Protein AF-0000000072235308 (afdb_homodimer)

Radius of gyration: 21.0 Å; Cα contacts (8 Å, |Δi|>4): 616; chains: 2; bounding box: 54×55×50 Å

pLDDT: mean 97.03, std 4.02, range [63.59, 98.94]

Foldseek 3Di:
DAKEWEDALACELQVLVVLVCQLVVGGHHYHHAYPDPRLVVVLVVCVVVCLAVPSDDGWMDDPVDTDHDSVRSLVVVCVVPVQQADDPVLNVQLVVLLVLLVVLLVLLVVLQPPPCNVVCLVVSLVVSLVSLVVQLVQCVVCVELESNHVDHHSSLSSNLLSVVVNCVSPVCSCVVRVSSVSSNVVSCPRPSNVVCCPDPNDRPHNDPDDRD/DAKEWEDALACELQVLVVLVCLLVVGGHHYHHAYPDPRLVVVLVVCVVVCLAVPSDDGWMDDPVDTDHDSVRSLVVVCVVPVQQADDPVLNVQLVVLLVLLVVLLVLLVVLQPPPCNVVCLVVSLVVSLVSLVVQLVQCVVCVELESNHVDHHSSLSSNLLSVVVNCVSPVCSCVVRVSSVSSNVVSCPRPSNVVCCPDPNDRPHNDPDDRD

Solvent-accessible surface area (backbone atoms only — not comparable to full-atom values): 22495 Å² total; per-residue (Å²): 129,68,36,34,42,34,34,52,88,36,27,56,75,43,35,33,52,49,47,52,30,48,53,65,71,49,74,64,43,80,42,70,44,50,78,63,68,57,34,55,52,50,34,55,53,20,45,74,71,48,64,18,54,72,53,54,70,35,30,40,35,49,84,90,42,53,37,37,48,53,68,20,45,34,51,41,52,11,63,76,66,74,19,45,54,93,45,74,67,33,30,30,46,26,38,27,47,31,52,50,31,49,53,53,41,48,54,51,53,56,40,58,70,36,93,59,30,82,80,38,42,68,61,51,51,54,52,51,49,55,54,50,50,33,51,29,54,44,30,63,72,63,67,41,75,36,74,60,31,86,57,80,30,50,30,43,32,37,38,43,49,42,52,58,58,52,34,67,74,38,79,69,72,46,71,88,30,64,65,50,38,51,36,43,53,54,56,58,63,33,67,44,44,43,53,43,66,71,37,92,84,44,51,84,44,54,55,100,57,83,70,116,128,67,36,33,43,32,34,54,88,37,28,58,74,42,34,34,51,48,47,52,31,49,53,64,71,49,75,62,43,80,43,71,44,50,80,65,68,55,36,55,51,50,34,55,54,21,46,73,72,47,64,19,54,70,53,56,72,33,30,39,34,48,85,91,43,54,37,36,48,52,67,20,45,33,52,42,52,10,63,77,65,73,20,45,53,92,43,73,66,33,31,30,46,26,39,27,48,31,52,50,32,48,54,52,43,48,54,49,54,56,40,56,70,35,93,58,31,81,80,39,44,68,62,50,51,54,54,52,50,55,53,49,49,34,52,27,52,44,30,62,72,65,69,40,77,37,72,60,32,86,56,79,29,50,29,43,33,37,37,43,50,43,51,58,59,53,33,66,75,38,78,68,72,47,71,88,30,64,64,51,40,50,37,45,52,53,58,58,65,33,67,43,45,44,53,42,65,72,37,91,82,44,52,84,44,54,54,99,59,84,72,115

Organism: Galdieria sulphuraria (NCBI:txid130081)

Sequence (424 aa):
MTYTLTYFPIRGRAEHARLLLEDNKIPYNSQVVQFGDEWNSFKKKGLESGELPFGQVPVLHDDKLHLAQSGAIARYLARKHNKYGADDVEKALNDMMFDMGIDIQNMYVKFIFDENHKQKKEEFVKDVKGKFDLVEKFMKRQGKPYLASSEPTFADYLMFEVLDVIKRQKDDILKDFSHLESFYNKMKSRPNIVAYRESDRFFEKPVPVEDSMTYTLTYFPIRGRAEHARLLLEDNKIPYNSQVVQFGDEWNSFKKKGLESGELPFGQVPVLHDDKLHLAQSGAIARYLARKHNKYGADDVEKALNDMMFDMGIDIQNMYVKFIFDENHKQKKEEFVKDVKGKFDLVEKFMKRQGKPYLASSEPTFADYLMFEVLDVIKRQKDDILKDFSHLESFYNKMKSRPNIVAYRESDRFFEKPVPVEDS

InterPro domains:
  IPR004045 Glutathione S-transferase, N-terminal [PF02798] (4-79)
  IPR004045 Glutathione S-transferase, N-terminal [PS50404] (1-85)
  IPR004046 Glutathione S-transferase, C-terminal [PF14497] (103-200)
  IPR010987 Glutathione S-transferase, C-terminal-like [PS50405] (87-209)
  IPR036249 Thioredoxin-like superfamily [SSF52833] (3-82)
  IPR036282 Glutathione S-transferase, C-terminal domain superfamily [SSF47616] (84-207)
  IPR040079 Glutathione transferase family [SFLDS00019] (2-199)
  IPR050213 Glutathione S-transferase superfamily [PTHR11571] (2-200)

Structure (mmCIF, N/CA/C/O backbone):
data_AF-0000000072235308-model_v1
#
loop_
_entity.id
_entity.type
_entity.pdbx_description
1 polymer 'glutathione transferase'
#
loop_
_atom_site.group_PDB
_atom_site.id
_atom_site.type_symbol
_atom_site.label_atom_id
_atom_site.label_alt_id
_atom_site.label_comp_id
_atom_site.label_asym_id
_atom_site.label_entity_id
_atom_site.label_seq_id
_atom_site.pdbx_PDB_ins_code
_atom_site.Cartn_x
_atom_site.Cartn_y
_atom_site.Cartn_z
_atom_site.occupancy
_atom_site.B_iso_or_equiv
_atom_site.auth_seq_id
_atom_site.auth_comp_id
_atom_site.auth_asym_id
_atom_site.auth_atom_id
_atom_site.pdbx_PDB_model_num
ATOM 1 N N . MET A 1 1 ? -19.594 -10.898 15.469 1 63.75 1 MET A N 1
ATOM 2 C CA . MET A 1 1 ? -20.406 -10.469 14.336 1 63.75 1 MET A CA 1
ATOM 3 C C . MET A 1 1 ? -19.703 -10.75 13.023 1 63.75 1 MET A C 1
ATOM 5 O O . MET A 1 1 ? -18.469 -10.82 12.977 1 63.75 1 MET A O 1
ATOM 9 N N . THR A 1 2 ? -20.328 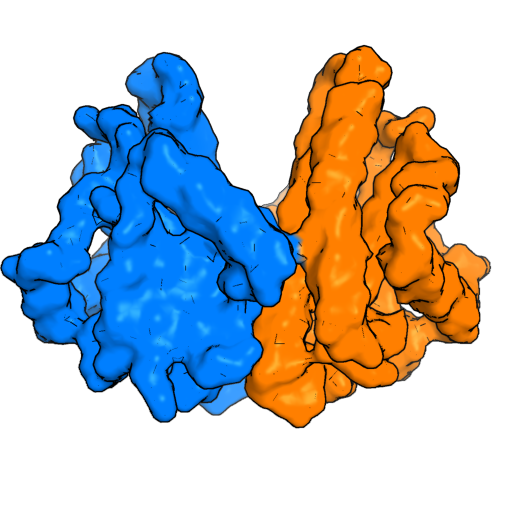-11.133 11.914 1 89 2 THR A N 1
ATOM 10 C CA . THR A 1 2 ? -19.906 -11.617 10.609 1 89 2 THR A CA 1
ATOM 11 C C . THR A 1 2 ? -19.469 -10.461 9.719 1 89 2 THR A C 1
ATOM 13 O O . THR A 1 2 ? -20.094 -9.398 9.727 1 89 2 THR A O 1
ATOM 16 N N . TYR A 1 3 ? -18.266 -10.539 9.125 1 97.56 3 TYR A N 1
ATOM 17 C CA . TYR A 1 3 ? -17.781 -9.547 8.18 1 97.56 3 TYR A CA 1
ATOM 18 C C . TYR A 1 3 ? -18.781 -9.32 7.051 1 97.56 3 TYR A C 1
ATOM 20 O O . TYR A 1 3 ? -19.484 -10.25 6.648 1 97.56 3 TYR A O 1
ATOM 28 N N . THR A 1 4 ? -18.875 -8.07 6.594 1 98.75 4 THR A N 1
ATOM 29 C CA . THR A 1 4 ? -19.453 -7.793 5.289 1 98.75 4 THR A CA 1
ATOM 30 C C . THR A 1 4 ? -18.438 -7.168 4.352 1 98.75 4 THR A C 1
ATOM 32 O O . THR A 1 4 ? -17.859 -6.117 4.656 1 98.75 4 THR A O 1
ATOM 35 N N . LEU A 1 5 ? -18.156 -7.867 3.299 1 98.88 5 LEU A N 1
ATOM 36 C CA . LEU A 1 5 ? -17.281 -7.355 2.258 1 98.88 5 LEU A CA 1
AT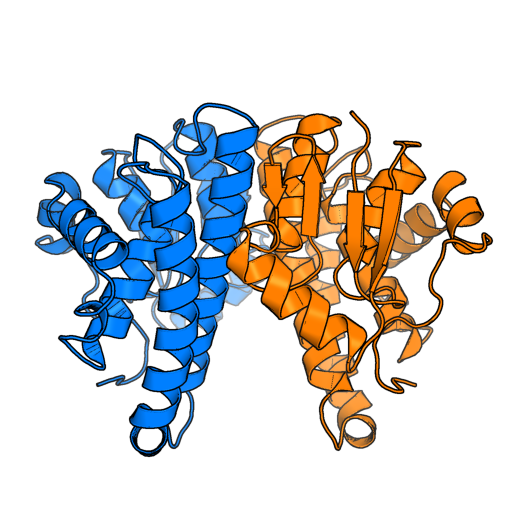OM 37 C C . LEU A 1 5 ? -18.078 -6.883 1.05 1 98.88 5 LEU A C 1
ATOM 39 O O . LEU A 1 5 ? -18.812 -7.664 0.439 1 98.88 5 LEU A O 1
ATOM 43 N N . THR A 1 6 ? -17.953 -5.586 0.72 1 98.88 6 THR A N 1
ATOM 44 C CA . THR A 1 6 ? -18.719 -4.984 -0.369 1 98.88 6 THR A CA 1
ATOM 45 C C . THR A 1 6 ? -17.812 -4.664 -1.553 1 98.88 6 THR A C 1
ATOM 47 O O . THR A 1 6 ? -16.766 -4.027 -1.388 1 98.88 6 THR A O 1
ATOM 50 N N . TYR A 1 7 ? -18.219 -5.121 -2.711 1 98.75 7 TYR A N 1
ATOM 51 C CA . TYR A 1 7 ? -17.5 -4.797 -3.936 1 98.75 7 TYR A CA 1
ATOM 52 C C . TYR A 1 7 ? -18.391 -4.945 -5.156 1 98.75 7 TYR A C 1
ATOM 54 O O . TYR A 1 7 ? -19.594 -5.191 -5.027 1 98.75 7 TYR A O 1
ATOM 62 N N . PHE A 1 8 ? -17.875 -4.633 -6.332 1 98.56 8 PHE A N 1
ATOM 63 C CA . PHE A 1 8 ? -18.562 -4.793 -7.613 1 98.56 8 PHE A CA 1
ATOM 64 C C . PHE A 1 8 ? -18.641 -6.262 -8.008 1 98.56 8 PHE A C 1
ATOM 66 O O . PHE A 1 8 ? -17.938 -7.102 -7.426 1 98.56 8 PHE A O 1
ATOM 73 N N . PRO A 1 9 ? -19.484 -6.609 -8.953 1 97.5 9 PRO A N 1
ATOM 74 C CA . PRO A 1 9 ? -19.594 -8.008 -9.383 1 97.5 9 PRO A CA 1
ATOM 75 C C . PRO A 1 9 ? -18.438 -8.445 -10.266 1 97.5 9 PRO A C 1
ATOM 77 O O . PRO A 1 9 ? -18.641 -8.961 -11.367 1 97.5 9 PRO A O 1
ATOM 80 N N . ILE A 1 10 ? -17.25 -8.273 -9.828 1 98.06 10 ILE A N 1
ATOM 81 C CA . ILE A 1 10 ? -15.977 -8.656 -10.438 1 98.06 10 ILE A CA 1
ATOM 82 C C . ILE A 1 10 ? -14.984 -9.047 -9.352 1 98.06 10 ILE A C 1
ATOM 84 O O . ILE A 1 10 ? -15.242 -8.844 -8.164 1 98.06 10 ILE A O 1
ATOM 88 N N . ARG A 1 11 ? -13.891 -9.648 -9.68 1 97.94 11 ARG A N 1
ATOM 89 C CA . ARG A 1 11 ? -12.836 -9.984 -8.727 1 97.94 11 ARG A CA 1
ATOM 90 C C . ARG A 1 11 ? -12.164 -8.719 -8.195 1 97.94 11 ARG A C 1
ATOM 92 O O . ARG A 1 11 ? -12.273 -8.406 -7.012 1 97.94 11 ARG A O 1
ATOM 99 N N . GLY A 1 12 ? -11.523 -7.941 -9.078 1 97.31 12 GLY A N 1
ATOM 100 C CA . GLY A 1 12 ? -10.961 -6.633 -8.789 1 97.31 12 GLY A CA 1
ATOM 101 C C . GLY A 1 12 ? -10.117 -6.617 -7.527 1 97.31 12 GLY A C 1
ATOM 102 O O . GLY A 1 12 ? -9.43 -7.594 -7.227 1 97.31 12 GLY A O 1
ATOM 103 N N . ARG A 1 13 ? -10.172 -5.547 -6.801 1 98.19 13 ARG A N 1
ATOM 104 C CA . ARG A 1 13 ? -9.305 -5.285 -5.66 1 98.19 13 ARG A CA 1
ATOM 105 C C . ARG A 1 13 ? -9.844 -5.941 -4.395 1 98.19 13 ARG A C 1
ATOM 107 O O . ARG A 1 13 ? -9.211 -5.879 -3.336 1 98.19 13 ARG A O 1
ATOM 114 N N . ALA A 1 14 ? -10.93 -6.691 -4.527 1 98.62 14 ALA A N 1
ATOM 115 C CA . ALA A 1 14 ? -11.516 -7.344 -3.363 1 98.62 14 ALA A CA 1
ATOM 116 C C . ALA A 1 14 ? -11.156 -8.828 -3.326 1 98.62 14 ALA A C 1
ATOM 118 O O . ALA A 1 14 ? -11.336 -9.492 -2.303 1 98.62 14 ALA A O 1
ATOM 119 N N . GLU A 1 15 ? -10.656 -9.305 -4.434 1 98.81 15 GLU A N 1
ATOM 120 C CA . GLU A 1 15 ? -10.602 -10.758 -4.594 1 98.81 15 GLU A CA 1
ATOM 121 C C . GLU A 1 15 ? -9.594 -11.383 -3.629 1 98.81 15 GLU A C 1
ATOM 123 O O . GLU A 1 15 ? -9.812 -12.484 -3.131 1 98.81 15 GLU A O 1
ATOM 128 N N . HIS A 1 16 ? -8.484 -10.727 -3.41 1 98.81 16 HIS A N 1
ATOM 129 C CA . HIS A 1 16 ? -7.496 -11.312 -2.508 1 98.81 16 HIS A CA 1
ATOM 130 C C . HIS A 1 16 ? -8.07 -11.5 -1.107 1 98.81 16 HIS A C 1
ATOM 132 O O . HIS A 1 16 ? -7.738 -12.461 -0.417 1 98.81 16 HIS A O 1
ATOM 138 N N . ALA A 1 17 ? -8.906 -10.562 -0.666 1 98.88 17 ALA A N 1
ATOM 139 C CA . ALA A 1 17 ? -9.578 -10.719 0.623 1 98.88 17 ALA A CA 1
ATOM 140 C C . ALA A 1 17 ? -10.562 -11.883 0.595 1 98.88 17 ALA A C 1
ATOM 142 O O . ALA A 1 17 ? -10.648 -12.656 1.553 1 98.88 17 ALA A O 1
ATOM 143 N N . ARG A 1 18 ? -11.312 -12.023 -0.52 1 98.88 18 ARG A N 1
ATOM 144 C CA . ARG A 1 18 ? -12.227 -13.148 -0.667 1 98.88 18 ARG A CA 1
ATOM 145 C C . ARG A 1 18 ? -11.477 -14.477 -0.595 1 98.88 18 ARG A C 1
ATOM 147 O O . ARG A 1 18 ? -11.906 -15.406 0.092 1 98.88 18 ARG A O 1
ATOM 154 N N . LEU A 1 19 ? -10.391 -14.523 -1.298 1 98.94 19 LEU A N 1
ATOM 155 C CA . LEU A 1 19 ? -9.578 -15.734 -1.303 1 98.94 19 LEU A CA 1
ATOM 156 C C . LEU A 1 19 ? -9.125 -16.094 0.109 1 98.94 19 LEU A C 1
ATOM 158 O O . LEU A 1 19 ? -9.172 -17.25 0.507 1 98.94 19 LEU A O 1
ATOM 162 N N . LEU A 1 20 ? -8.633 -15.109 0.875 1 98.94 20 LEU A N 1
ATOM 163 C CA . LEU A 1 20 ? -8.203 -15.336 2.25 1 98.94 20 LEU A CA 1
ATOM 164 C C . LEU A 1 20 ? -9.344 -15.883 3.096 1 98.94 20 LEU A C 1
ATOM 166 O O . LEU A 1 20 ? -9.18 -16.875 3.807 1 98.94 20 LEU A O 1
ATOM 170 N N . LEU A 1 21 ? -10.516 -15.266 2.975 1 98.88 21 LEU A N 1
ATOM 171 C CA . LEU A 1 21 ? -11.68 -15.656 3.764 1 98.88 21 LEU A CA 1
ATOM 172 C C . LEU A 1 21 ? -12.148 -17.062 3.371 1 98.88 21 LEU A C 1
ATOM 174 O O . LEU A 1 21 ? -12.391 -17.906 4.238 1 98.88 21 LEU A O 1
ATOM 178 N N . GLU A 1 22 ? -12.219 -17.297 2.092 1 98.81 22 GLU A N 1
ATOM 179 C CA . GLU A 1 22 ? -12.711 -18.578 1.573 1 98.81 22 GLU A CA 1
ATOM 180 C C . GLU A 1 22 ? -11.758 -19.719 1.905 1 98.81 22 GLU A C 1
ATOM 182 O O . GLU A 1 22 ? -12.188 -20.781 2.367 1 98.81 22 GLU A O 1
ATOM 187 N N . ASP A 1 23 ? -10.5 -19.484 1.705 1 98.88 23 ASP A N 1
ATOM 188 C CA . ASP A 1 23 ? -9.5 -20.531 1.925 1 98.88 23 ASP A CA 1
ATOM 189 C C . ASP A 1 23 ? -9.461 -20.953 3.393 1 98.88 23 ASP A C 1
ATOM 191 O O . ASP A 1 23 ? -9.133 -22.094 3.709 1 98.88 23 ASP A O 1
ATOM 195 N N . ASN A 1 24 ? -9.781 -20.062 4.293 1 98.75 24 ASN A N 1
ATOM 196 C CA . ASN A 1 24 ? -9.68 -20.328 5.723 1 98.75 24 ASN A CA 1
ATOM 197 C C . ASN A 1 24 ? -11.047 -20.547 6.355 1 98.75 24 ASN A C 1
ATOM 199 O O . ASN A 1 24 ? -11.172 -20.578 7.582 1 98.75 24 ASN A O 1
ATOM 203 N N . LYS A 1 25 ? -12.039 -20.625 5.57 1 98.25 25 LYS A N 1
ATOM 204 C CA . LYS A 1 25 ? -13.406 -20.922 5.992 1 98.25 25 LYS A CA 1
ATOM 205 C C . LYS A 1 25 ? -13.898 -19.922 7.031 1 98.25 25 LYS A C 1
ATOM 207 O O . LYS A 1 25 ? -14.484 -20.312 8.047 1 98.25 25 LYS A O 1
ATOM 212 N N . ILE A 1 26 ? -13.594 -18.75 6.801 1 98.38 26 ILE A N 1
ATOM 213 C CA . ILE A 1 26 ? -14.078 -17.656 7.637 1 98.38 26 ILE A CA 1
ATOM 214 C C . ILE A 1 26 ? -15.391 -17.109 7.062 1 98.38 26 ILE A C 1
ATOM 216 O O . ILE A 1 26 ? -15.422 -16.625 5.93 1 98.38 26 ILE A O 1
A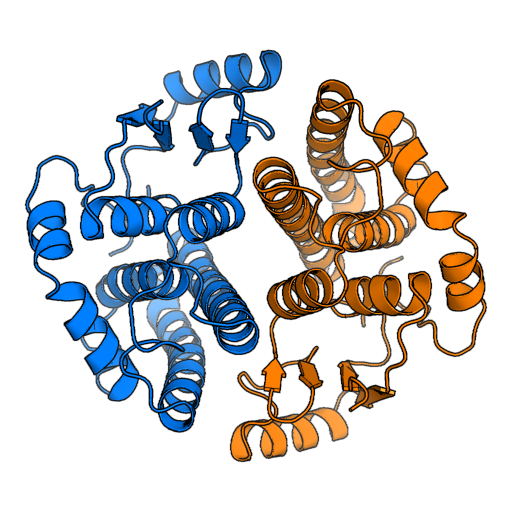TOM 220 N N . PRO A 1 27 ? -16.438 -17.156 7.801 1 97.88 27 PRO A N 1
ATOM 221 C CA . PRO A 1 27 ? -17.719 -16.703 7.277 1 97.88 27 PRO A CA 1
ATOM 222 C C . PRO A 1 27 ? -17.75 -15.188 7.043 1 97.88 27 PRO A C 1
ATOM 224 O O . PRO A 1 27 ? -17.172 -14.422 7.828 1 97.88 27 PRO A O 1
ATOM 227 N N . TYR A 1 28 ? -18.422 -14.797 5.945 1 98.5 28 TYR A N 1
ATOM 228 C CA . TYR A 1 28 ? -18.625 -13.391 5.637 1 98.5 28 TYR A CA 1
ATOM 229 C C . TYR A 1 28 ? -19.828 -13.203 4.715 1 98.5 28 TYR A C 1
ATOM 231 O O . TYR A 1 28 ? -20.234 -14.133 4.016 1 98.5 28 TYR A O 1
ATOM 239 N N . ASN A 1 29 ? -20.359 -12.039 4.781 1 98.12 29 ASN A N 1
ATOM 240 C CA . ASN A 1 29 ? -21.375 -11.617 3.818 1 98.12 29 ASN A CA 1
ATOM 241 C C . ASN A 1 29 ? -20.75 -10.883 2.635 1 98.12 29 ASN A C 1
ATOM 243 O O . ASN A 1 29 ? -20.094 -9.859 2.812 1 98.12 29 ASN A O 1
ATOM 247 N N . SER A 1 30 ? -20.969 -11.453 1.462 1 97.88 30 SER A N 1
ATOM 248 C CA . SER A 1 30 ? -20.547 -10.781 0.242 1 97.88 30 SER A CA 1
ATOM 249 C C . SER A 1 30 ? -21.641 -9.852 -0.286 1 97.88 30 SER A C 1
ATOM 251 O O . SER A 1 30 ? -22.672 -10.32 -0.771 1 97.88 30 SER A O 1
ATOM 253 N N . GLN A 1 31 ? -21.422 -8.602 -0.17 1 98.12 31 GLN A N 1
ATOM 254 C CA . GLN A 1 31 ? -22.359 -7.625 -0.706 1 98.12 31 GLN A CA 1
ATOM 255 C C . GLN A 1 31 ? -21.891 -7.094 -2.059 1 98.12 31 GLN A C 1
ATOM 257 O O . GLN A 1 31 ? -20.797 -6.52 -2.162 1 98.12 31 GLN A O 1
ATOM 262 N N . VAL A 1 32 ? -22.703 -7.285 -3.062 1 98.38 32 VAL A N 1
ATOM 263 C CA . VAL A 1 32 ? -22.375 -6.848 -4.414 1 98.38 32 VAL A CA 1
ATOM 264 C C . VAL A 1 32 ? -23.141 -5.57 -4.75 1 98.38 32 VAL A C 1
ATOM 266 O O . VAL A 1 32 ? -24.344 -5.488 -4.535 1 98.38 32 VAL A O 1
ATOM 269 N N . VAL A 1 33 ? -22.469 -4.57 -5.156 1 98.38 33 VAL A N 1
ATOM 270 C CA . VAL A 1 33 ? -23.078 -3.338 -5.648 1 98.38 33 VAL A CA 1
ATOM 271 C C . VAL A 1 33 ? -22.844 -3.215 -7.152 1 98.38 33 VAL A C 1
ATOM 273 O O . VAL A 1 33 ? -21.703 -3.32 -7.625 1 98.38 33 VAL A O 1
ATOM 276 N N . GLN A 1 34 ? -23.891 -3.023 -7.906 1 97.81 34 GLN A N 1
ATOM 277 C CA . GLN A 1 34 ? -23.797 -2.922 -9.359 1 97.81 34 GLN A CA 1
ATOM 278 C C . GLN A 1 34 ? -23.266 -1.551 -9.781 1 97.81 34 GLN A C 1
ATOM 280 O O . GLN A 1 34 ? -23.547 -0.546 -9.125 1 97.81 34 GLN A O 1
ATOM 285 N N . PHE A 1 35 ? -22.578 -1.525 -10.875 1 96.62 35 PHE A N 1
ATOM 286 C CA . PHE A 1 35 ? -22.125 -0.267 -11.453 1 96.62 35 PHE A CA 1
ATOM 287 C C . PHE A 1 35 ? -23.312 0.614 -11.836 1 96.62 35 PHE A C 1
ATOM 289 O O . PHE A 1 35 ? -24.438 0.135 -11.922 1 96.62 35 PHE A O 1
ATOM 296 N N . GLY A 1 36 ? -23.062 1.935 -12.055 1 96.94 36 GLY A N 1
ATOM 297 C CA . GLY A 1 36 ? -24.094 2.844 -12.516 1 96.94 36 GLY A CA 1
ATOM 298 C C . GLY A 1 36 ? -24.891 3.461 -11.383 1 96.94 36 GLY A C 1
ATOM 299 O O . GLY A 1 36 ? -24.328 3.979 -10.422 1 96.94 36 GLY A O 1
ATOM 300 N N . ASP A 1 37 ? -26.156 3.385 -11.477 1 97.75 37 ASP A N 1
ATOM 301 C CA . ASP A 1 37 ? -27.031 4.109 -10.57 1 97.75 37 ASP A CA 1
ATOM 302 C C . ASP A 1 37 ? -26.969 3.535 -9.156 1 97.75 37 ASP A C 1
ATOM 304 O O . ASP A 1 37 ? -27 4.281 -8.18 1 97.75 37 ASP A O 1
ATOM 308 N N . GLU A 1 38 ? -26.906 2.25 -9.055 1 98.25 38 GLU A N 1
ATOM 309 C CA . GLU A 1 38 ? -26.812 1.638 -7.73 1 98.25 38 GLU A CA 1
ATOM 310 C C . GLU A 1 38 ? -25.547 2.082 -7 1 98.25 38 GLU A C 1
ATOM 312 O O . GLU A 1 38 ? -25.594 2.439 -5.82 1 98.25 38 GLU A O 1
ATOM 317 N N . TRP A 1 39 ? -24.5 2.045 -7.688 1 98.19 39 TRP A N 1
ATOM 318 C CA . TRP A 1 39 ? -23.234 2.494 -7.102 1 98.19 39 TRP A CA 1
ATOM 319 C C . TRP A 1 39 ? -23.312 3.971 -6.727 1 98.19 39 TRP A C 1
ATOM 321 O O . TRP A 1 39 ? -22.891 4.359 -5.633 1 98.19 39 TRP A O 1
ATOM 331 N N . ASN A 1 40 ? -23.828 4.762 -7.621 1 98.25 40 ASN A N 1
ATOM 332 C CA . ASN A 1 40 ? -23.906 6.195 -7.363 1 98.25 40 ASN A CA 1
ATOM 333 C C . ASN A 1 40 ? -24.703 6.488 -6.094 1 98.25 40 ASN A C 1
ATOM 335 O O . ASN A 1 40 ? -24.297 7.324 -5.285 1 98.25 40 ASN A O 1
ATOM 339 N N . SER A 1 41 ? -25.766 5.789 -5.945 1 98.44 41 SER A N 1
ATOM 340 C CA . SER A 1 41 ? -26.609 5.957 -4.762 1 98.44 41 SER A CA 1
ATOM 341 C C . SER A 1 41 ? -25.906 5.418 -3.516 1 98.44 41 SER A C 1
ATOM 343 O O . SER A 1 41 ? -25.938 6.062 -2.465 1 98.44 41 SER A O 1
ATOM 345 N N . PHE A 1 42 ? -25.328 4.293 -3.658 1 98.5 42 PHE A N 1
ATOM 346 C CA . PHE A 1 42 ? -24.625 3.66 -2.551 1 98.5 42 PHE A CA 1
ATOM 347 C C . PHE A 1 42 ? -23.469 4.539 -2.07 1 98.5 42 PHE A C 1
ATOM 349 O O . PHE A 1 42 ? -23.281 4.711 -0.866 1 98.5 42 PHE A O 1
ATOM 356 N N . LYS A 1 43 ? -22.781 5.062 -2.998 1 98.5 43 LYS A N 1
ATOM 357 C CA . LYS A 1 43 ? -21.656 5.934 -2.705 1 98.5 43 LYS A CA 1
ATOM 358 C C . LYS A 1 43 ? -22.094 7.18 -1.946 1 98.5 43 LYS A C 1
ATOM 360 O O . LYS A 1 43 ? -21.5 7.547 -0.934 1 98.5 43 LYS A O 1
ATOM 365 N N . LYS A 1 44 ? -23.094 7.852 -2.447 1 98.06 44 LYS A N 1
ATOM 366 C CA . LYS A 1 44 ? -23.609 9.07 -1.823 1 98.06 44 LYS A CA 1
ATOM 367 C C . LYS A 1 44 ? -24.047 8.805 -0.389 1 98.06 44 LYS A C 1
ATOM 369 O O . LYS A 1 44 ? -23.641 9.508 0.535 1 98.06 44 LYS A O 1
ATOM 374 N N . LYS A 1 45 ? -24.828 7.77 -0.172 1 98.25 45 LYS A N 1
ATOM 375 C CA . LYS A 1 45 ? -25.344 7.422 1.15 1 98.25 45 LYS A CA 1
ATOM 376 C C . LYS A 1 45 ? -24.203 7.016 2.088 1 98.25 45 LYS A C 1
ATOM 378 O O . LYS A 1 45 ? -24.219 7.363 3.271 1 98.25 45 LYS A O 1
ATOM 383 N N . GLY A 1 46 ? -23.297 6.254 1.542 1 98.19 46 GLY A N 1
ATOM 384 C CA . GLY A 1 46 ? -22.172 5.773 2.33 1 98.19 46 GLY A CA 1
ATOM 385 C C . GLY A 1 46 ? -21.266 6.887 2.805 1 98.19 46 GLY A C 1
ATOM 386 O O . GLY A 1 46 ? -20.75 6.84 3.922 1 98.19 46 GLY A O 1
ATOM 387 N N . LEU A 1 47 ? -20.984 7.832 1.934 1 98 47 LEU A N 1
ATOM 388 C CA . LEU A 1 47 ? -20.188 8.992 2.314 1 98 47 LEU A CA 1
ATOM 389 C C . LEU A 1 47 ? -20.875 9.797 3.406 1 98 47 LEU A C 1
ATOM 391 O O . LEU A 1 47 ? -20.25 10.203 4.383 1 98 47 LEU A O 1
ATOM 395 N N . GLU A 1 48 ? -22.141 9.984 3.266 1 97 48 GLU A N 1
ATOM 396 C CA . GLU A 1 48 ? -22.922 10.75 4.23 1 97 48 GLU A CA 1
ATOM 397 C C . GLU A 1 48 ? -22.938 10.062 5.598 1 97 48 GLU A C 1
ATOM 399 O O . GLU A 1 48 ? -22.797 10.727 6.629 1 97 48 GLU A O 1
ATOM 404 N N . SER A 1 49 ? -23.047 8.766 5.613 1 96.81 49 SER A N 1
ATOM 405 C CA . SER A 1 49 ? -23.172 8.023 6.859 1 96.81 49 SER A CA 1
ATOM 406 C C . SER A 1 49 ? -21.797 7.73 7.469 1 96.81 49 SER A C 1
ATOM 408 O O . SER A 1 49 ? -21.703 7.387 8.648 1 96.81 49 SER A O 1
ATOM 410 N N . GLY A 1 50 ? -20.844 7.738 6.594 1 96.75 50 GLY A N 1
ATOM 411 C CA . GLY A 1 50 ? -19.516 7.367 7.047 1 96.75 50 GLY A CA 1
ATOM 412 C C . GLY A 1 50 ? -19.203 5.891 6.852 1 96.75 50 GLY A C 1
ATOM 413 O O . GLY A 1 50 ? -18.094 5.441 7.121 1 96.75 50 GLY A O 1
ATOM 414 N N . GLU A 1 51 ? -20.125 5.148 6.262 1 97.31 51 GLU A N 1
ATOM 415 C CA . GLU A 1 51 ? -19.938 3.715 6.055 1 97.31 51 GLU A CA 1
ATOM 416 C C . GLU A 1 51 ? -18.969 3.447 4.906 1 97.31 51 GLU A C 1
ATOM 418 O O . GLU A 1 51 ? -18.391 2.361 4.812 1 97.31 51 GLU A O 1
ATOM 423 N N . LEU A 1 52 ? -18.953 4.387 4.004 1 98.44 52 LEU A N 1
ATOM 424 C CA . LEU A 1 52 ? -17.891 4.434 2.998 1 98.44 52 LEU A CA 1
ATOM 425 C C . LEU A 1 52 ? -16.922 5.57 3.283 1 98.44 52 LEU A C 1
ATOM 427 O O . LEU A 1 52 ? -17.078 6.672 2.75 1 98.44 52 LEU A O 1
ATOM 431 N N . PRO A 1 53 ? -15.875 5.254 4.004 1 97.88 53 PRO A N 1
ATOM 432 C CA . PRO A 1 53 ? -15.023 6.34 4.492 1 97.88 53 PRO A CA 1
ATOM 433 C C . PRO A 1 53 ? -14.492 7.23 3.369 1 97.88 53 PRO A C 1
ATOM 435 O O . PRO A 1 53 ? -14.328 8.438 3.559 1 97.88 53 PRO A O 1
ATOM 438 N N . PHE A 1 54 ? -14.25 6.594 2.182 1 98.38 54 PHE A N 1
ATOM 439 C CA . PHE A 1 54 ? -13.648 7.363 1.098 1 98.38 54 PHE A CA 1
ATOM 440 C C . PHE A 1 54 ? -14.484 7.254 -0.171 1 98.38 54 PHE A C 1
ATOM 442 O O . PHE A 1 54 ? -13.984 7.469 -1.274 1 98.38 54 PHE A O 1
ATOM 449 N N . GLY A 1 55 ? -15.734 6.781 0.002 1 98.19 55 GLY A N 1
ATOM 450 C CA . GLY A 1 55 ? -16.625 6.668 -1.144 1 98.19 55 GLY A CA 1
ATOM 451 C C . GLY A 1 55 ? -16.125 5.688 -2.188 1 98.19 55 GLY A C 1
ATOM 452 O O . GLY A 1 55 ? -16.297 5.906 -3.389 1 98.19 55 GLY A O 1
ATOM 453 N N . GLN A 1 56 ? -15.484 4.66 -1.719 1 98.44 56 GLN A N 1
ATOM 454 C CA . GLN A 1 56 ? -14.93 3.646 -2.611 1 98.44 56 GLN A CA 1
ATOM 455 C C . GLN A 1 56 ? -15.211 2.242 -2.086 1 98.44 56 GLN A C 1
ATOM 457 O O . GLN A 1 56 ? -15.57 2.068 -0.919 1 98.44 56 GLN A O 1
ATOM 462 N N . VAL A 1 57 ? -15.148 1.33 -2.916 1 98.5 57 VAL A N 1
ATOM 463 C CA . VAL A 1 57 ? -15.133 -0.087 -2.57 1 98.5 57 VAL A CA 1
ATOM 464 C C . VAL A 1 57 ? -13.875 -0.746 -3.123 1 98.5 57 VAL A C 1
ATOM 466 O O . VAL A 1 57 ? -13.289 -0.259 -4.09 1 98.5 57 VAL A O 1
ATOM 469 N N . PRO A 1 58 ? -13.336 -1.783 -2.496 1 98.75 58 PRO A N 1
ATOM 470 C CA . PRO A 1 58 ? -13.961 -2.613 -1.464 1 98.75 58 PRO A CA 1
ATOM 471 C C . PRO A 1 58 ? -14.008 -1.925 -0.102 1 98.75 58 PRO A C 1
ATOM 473 O O . PRO A 1 58 ? -13.172 -1.06 0.186 1 98.75 58 PRO A O 1
ATOM 476 N N . VAL A 1 59 ? -15 -2.242 0.648 1 98.88 59 VAL A N 1
ATOM 477 C CA . VAL A 1 59 ? -15.086 -1.892 2.061 1 98.88 59 VAL A CA 1
ATOM 478 C C . VAL A 1 59 ? -15.43 -3.133 2.881 1 98.88 59 VAL A C 1
ATOM 480 O O . VAL A 1 59 ? -16.25 -3.949 2.465 1 98.88 59 VAL A O 1
ATOM 483 N N . LEU A 1 60 ? -14.781 -3.287 4 1 98.88 60 LEU A N 1
ATOM 484 C CA . LEU A 1 60 ? -15.07 -4.332 4.98 1 98.88 60 LEU A CA 1
ATOM 485 C C . LEU A 1 60 ? -15.719 -3.74 6.227 1 98.88 60 LEU A C 1
ATOM 487 O O . LEU A 1 60 ? -15.164 -2.826 6.844 1 98.88 60 LEU A O 1
ATOM 491 N N . HIS A 1 61 ? -16.875 -4.211 6.523 1 98.5 61 HIS A N 1
ATOM 492 C CA . HIS A 1 61 ? -17.547 -3.838 7.762 1 98.5 61 HIS A CA 1
ATOM 493 C C . HIS A 1 61 ? -17.453 -4.953 8.797 1 98.5 61 HIS A C 1
ATOM 495 O O . HIS A 1 61 ? -17.781 -6.105 8.508 1 98.5 61 HIS A O 1
ATOM 501 N N . ASP A 1 62 ? -16.969 -4.656 9.969 1 97.94 62 ASP A N 1
ATOM 502 C CA . ASP A 1 62 ? -16.906 -5.527 11.133 1 97.94 62 ASP A CA 1
ATOM 503 C C . ASP A 1 62 ? -17.391 -4.801 12.391 1 97.94 62 ASP A C 1
ATOM 505 O O . ASP A 1 62 ? -16.609 -4.098 13.039 1 97.94 62 ASP A O 1
ATOM 509 N N . ASP A 1 63 ? -18.578 -4.988 12.773 1 92.12 63 ASP A N 1
ATOM 510 C CA . ASP A 1 63 ? -19.203 -4.234 13.852 1 92.12 63 ASP A CA 1
ATOM 511 C C . ASP A 1 63 ? -19.141 -2.734 13.578 1 92.12 63 ASP A C 1
ATOM 513 O O . ASP A 1 63 ? -19.75 -2.25 12.617 1 92.12 63 ASP A O 1
ATOM 517 N N . LYS A 1 64 ? -18.438 -2.016 14.328 1 91.38 64 LYS A N 1
ATOM 518 C CA . LYS A 1 64 ? -18.422 -0.562 14.18 1 91.38 64 LYS A CA 1
ATOM 519 C C . LYS A 1 64 ? -17.281 -0.115 13.273 1 91.38 64 LYS A C 1
ATOM 521 O O . LYS A 1 64 ? -17.141 1.075 12.984 1 91.38 64 LYS A O 1
ATOM 526 N N . LEU A 1 65 ? -16.578 -1.082 12.781 1 97.12 65 LEU A N 1
ATOM 527 C CA . LEU A 1 65 ? -15.445 -0.761 11.914 1 97.12 65 LEU A CA 1
ATOM 528 C C . LEU A 1 65 ? -15.867 -0.735 10.453 1 97.12 65 LEU A C 1
ATOM 530 O O . LEU A 1 65 ? -16.422 -1.716 9.945 1 97.12 65 LEU A O 1
ATOM 534 N N . HIS A 1 66 ? -15.672 0.378 9.719 1 98.19 66 HIS A N 1
ATOM 535 C CA . HIS A 1 66 ? -15.797 0.558 8.281 1 98.19 66 HIS A CA 1
ATOM 536 C C . HIS A 1 66 ? -14.43 0.771 7.629 1 98.19 66 HIS A C 1
ATOM 538 O O . HIS A 1 66 ? -13.836 1.839 7.773 1 98.19 66 HIS A O 1
ATOM 544 N N . LEU A 1 67 ? -14 -0.213 6.918 1 98.75 67 LEU A N 1
ATOM 545 C CA . LEU A 1 67 ? -12.609 -0.22 6.473 1 98.75 67 LEU A CA 1
ATOM 546 C C . LEU A 1 67 ? -12.523 -0.239 4.949 1 98.75 67 LEU A C 1
ATOM 548 O O . LEU A 1 67 ? -12.961 -1.198 4.312 1 98.75 67 LEU A O 1
ATOM 552 N N . ALA A 1 68 ? -11.977 0.867 4.434 1 98.69 68 ALA A N 1
ATOM 553 C CA . ALA A 1 68 ? -11.672 0.93 3.006 1 98.69 68 ALA A CA 1
ATOM 554 C C . ALA A 1 68 ? -10.211 0.595 2.74 1 98.69 68 ALA A C 1
ATOM 556 O O . ALA A 1 68 ? -9.469 0.258 3.664 1 98.69 68 ALA A O 1
ATOM 557 N N . GLN A 1 69 ? -9.812 0.693 1.492 1 98.56 69 GLN A N 1
ATOM 558 C CA . GLN A 1 69 ? -8.453 0.387 1.048 1 98.56 69 GLN A CA 1
ATOM 559 C C . GLN A 1 69 ? -8.18 -1.112 1.112 1 98.56 69 GLN A C 1
ATOM 561 O O . GLN A 1 69 ? -8.102 -1.688 2.199 1 98.56 69 GLN A O 1
ATOM 566 N N . SER A 1 70 ? -7.914 -1.666 -0.056 1 98.56 70 SER A N 1
ATOM 567 C CA . SER A 1 70 ? -7.777 -3.113 -0.184 1 98.56 70 SER A CA 1
ATOM 568 C C . SER A 1 70 ? -6.633 -3.639 0.676 1 98.56 70 SER A C 1
ATOM 570 O O . SER A 1 70 ? -6.738 -4.711 1.274 1 98.56 70 SER A O 1
ATOM 572 N N . GLY A 1 71 ? -5.527 -2.871 0.779 1 98.75 71 GLY A N 1
ATOM 573 C CA . GLY A 1 71 ? -4.406 -3.289 1.607 1 98.75 71 GLY A CA 1
ATOM 574 C C . GLY A 1 71 ? -4.73 -3.289 3.09 1 98.75 71 GLY A C 1
ATOM 575 O O . GLY A 1 71 ? -4.309 -4.184 3.822 1 98.75 71 GLY A O 1
ATOM 576 N N . ALA A 1 72 ? -5.469 -2.275 3.533 1 98.88 72 ALA A N 1
ATOM 577 C CA . ALA A 1 72 ? -5.887 -2.201 4.93 1 98.88 72 ALA A CA 1
ATOM 578 C C . ALA A 1 72 ? -6.805 -3.367 5.289 1 98.88 72 ALA A C 1
ATOM 580 O O . ALA A 1 72 ? -6.676 -3.957 6.363 1 98.88 72 ALA A O 1
ATOM 581 N N . ILE A 1 73 ? -7.707 -3.688 4.371 1 98.94 73 ILE A N 1
ATOM 582 C CA . ILE A 1 73 ? -8.625 -4.801 4.57 1 98.94 73 ILE A CA 1
ATOM 583 C C . ILE A 1 73 ? -7.84 -6.105 4.695 1 98.94 73 ILE A C 1
ATOM 585 O O . ILE A 1 73 ? -8.07 -6.887 5.621 1 98.94 73 ILE A O 1
ATOM 589 N N . ALA A 1 74 ? -6.906 -6.293 3.801 1 98.88 74 ALA A N 1
ATOM 590 C CA . ALA A 1 74 ? -6.09 -7.5 3.811 1 98.88 74 ALA A CA 1
ATOM 591 C C . ALA A 1 74 ? -5.336 -7.645 5.133 1 98.88 74 ALA A C 1
ATOM 593 O O . ALA A 1 74 ? -5.34 -8.711 5.746 1 98.88 74 ALA A O 1
ATOM 594 N N . ARG A 1 75 ? -4.719 -6.598 5.582 1 98.88 75 ARG A N 1
ATOM 595 C CA . ARG A 1 75 ? -3.896 -6.637 6.789 1 98.88 75 ARG A CA 1
ATOM 596 C C . ARG A 1 75 ? -4.758 -6.812 8.031 1 98.88 75 ARG A C 1
ATOM 598 O O . ARG A 1 75 ? -4.348 -7.465 8.992 1 98.88 75 ARG A O 1
ATOM 605 N N . TYR A 1 76 ? -5.926 -6.223 8.055 1 98.88 76 TYR A N 1
ATOM 606 C CA . TYR A 1 76 ? -6.852 -6.398 9.172 1 98.88 76 TYR A CA 1
ATOM 607 C C . TYR A 1 76 ? -7.262 -7.859 9.32 1 98.88 76 TYR A C 1
ATOM 609 O O . TYR A 1 76 ? -7.168 -8.43 10.406 1 98.88 76 TYR A O 1
ATOM 617 N N . LEU A 1 77 ? -7.656 -8.445 8.219 1 98.81 77 LEU A N 1
ATOM 618 C CA . LEU A 1 77 ? -8.031 -9.859 8.242 1 98.81 77 LEU A CA 1
ATOM 619 C C . LEU A 1 77 ? -6.848 -10.734 8.641 1 98.81 77 LEU A C 1
ATOM 621 O O . LEU A 1 77 ? -7.008 -11.695 9.391 1 98.81 77 LEU A O 1
ATOM 625 N N . ALA A 1 78 ? -5.723 -10.367 8.117 1 98.75 78 ALA A N 1
ATOM 626 C CA . ALA A 1 78 ? -4.52 -11.141 8.422 1 98.75 78 ALA A CA 1
ATOM 627 C C . ALA A 1 78 ? -4.219 -11.125 9.914 1 98.75 78 ALA A C 1
ATOM 629 O O . ALA A 1 78 ? -3.873 -12.148 10.5 1 98.75 78 ALA A O 1
ATOM 630 N N . ARG A 1 79 ? -4.305 -9.953 10.539 1 98.12 79 ARG A N 1
ATOM 631 C CA . ARG A 1 79 ? -4.055 -9.836 11.977 1 98.12 79 ARG A CA 1
ATOM 632 C C . ARG A 1 79 ? -5.082 -10.633 12.773 1 98.12 79 ARG A C 1
ATOM 634 O O . ARG A 1 79 ? -4.723 -11.359 13.711 1 98.12 79 ARG A O 1
ATOM 641 N N . LYS A 1 80 ? -6.289 -10.555 12.398 1 97.69 80 LYS A N 1
ATOM 642 C CA . LYS A 1 80 ? -7.391 -11.156 13.148 1 97.69 80 LYS A CA 1
ATOM 643 C C . LYS A 1 80 ? -7.348 -12.68 13.062 1 97.69 80 LYS A C 1
ATOM 645 O O . LYS A 1 80 ? -7.746 -13.367 14 1 97.69 80 LYS A O 1
ATOM 650 N N . HIS A 1 81 ? -6.824 -13.18 12.008 1 98.19 81 HIS A N 1
ATOM 651 C CA . HIS A 1 81 ? -6.945 -14.617 11.781 1 98.19 81 HIS A CA 1
ATOM 652 C C . HIS A 1 81 ? -5.578 -15.281 11.695 1 98.19 81 HIS A C 1
ATOM 654 O O . HIS A 1 81 ? -5.449 -16.375 11.141 1 98.19 81 HIS A O 1
ATOM 660 N N . ASN A 1 82 ? -4.551 -14.57 12.125 1 97.88 82 ASN A N 1
ATOM 661 C CA . ASN A 1 82 ? -3.193 -15.102 12.203 1 97.88 82 ASN A CA 1
ATOM 662 C C . ASN A 1 82 ? -2.682 -15.539 10.828 1 97.88 82 ASN A C 1
ATOM 664 O O . ASN A 1 82 ? -2.205 -16.656 10.664 1 97.88 82 ASN A O 1
ATOM 668 N N . LYS A 1 83 ? -2.84 -14.672 9.859 1 98.75 83 LYS A N 1
ATOM 669 C CA . LYS A 1 83 ? -2.391 -14.898 8.484 1 98.75 83 LYS A CA 1
ATOM 670 C C . LYS A 1 83 ? -1.423 -13.805 8.039 1 98.75 83 LYS A C 1
ATOM 672 O O . LYS A 1 83 ? -1.314 -13.508 6.848 1 98.75 83 LYS A O 1
ATOM 677 N N . TYR A 1 84 ? -0.761 -13.203 9.047 1 98.69 84 TYR A N 1
ATOM 678 C CA . TYR A 1 84 ? 0.126 -12.086 8.75 1 98.69 84 TYR A CA 1
ATOM 679 C C . TYR A 1 84 ? 1.571 -12.547 8.625 1 98.69 84 TYR A C 1
ATOM 681 O O . TYR A 1 84 ? 2.344 -11.992 7.836 1 98.69 84 TYR A O 1
ATOM 689 N N . GLY A 1 85 ? 1.954 -13.57 9.25 1 98.19 85 GLY A N 1
ATOM 690 C CA . GLY A 1 85 ? 3.307 -14.07 9.422 1 98.19 85 GLY A CA 1
ATOM 691 C C . GLY A 1 85 ? 3.621 -14.469 10.852 1 98.19 85 GLY A C 1
ATOM 692 O O . GLY A 1 85 ? 3.012 -13.945 11.789 1 98.19 85 GLY A O 1
ATOM 693 N N . ALA A 1 86 ? 4.586 -15.289 11.102 1 97.38 86 ALA A N 1
ATOM 694 C CA . ALA A 1 86 ? 4.828 -15.945 12.383 1 97.38 86 ALA A CA 1
ATOM 695 C C . ALA A 1 86 ? 5.586 -15.023 13.336 1 97.38 86 ALA A C 1
ATOM 697 O O . ALA A 1 86 ? 5.527 -15.195 14.555 1 97.38 86 ALA A O 1
ATOM 698 N N . ASP A 1 87 ? 6.328 -14.156 12.836 1 96.5 87 ASP A N 1
ATOM 699 C CA . ASP A 1 87 ? 7.109 -13.219 13.641 1 96.5 87 ASP A CA 1
ATOM 700 C C . ASP A 1 87 ? 7.297 -11.891 12.906 1 96.5 87 ASP A C 1
ATOM 702 O O . ASP A 1 87 ? 6.781 -11.703 11.805 1 96.5 87 ASP A O 1
ATOM 706 N N . ASP A 1 88 ? 7.973 -10.969 13.516 1 95.19 88 ASP A N 1
ATOM 707 C CA . ASP A 1 88 ? 8.062 -9.602 13 1 95.19 88 ASP A CA 1
ATOM 708 C C . ASP A 1 88 ? 8.812 -9.57 11.672 1 95.19 88 ASP A C 1
ATOM 710 O O . ASP A 1 88 ? 8.508 -8.75 10.805 1 95.19 88 ASP A O 1
ATOM 714 N N . VAL A 1 89 ? 9.758 -10.43 11.508 1 96.56 89 VAL A N 1
ATOM 715 C CA . VAL A 1 89 ? 10.523 -10.484 10.266 1 96.56 89 VAL A CA 1
ATOM 716 C C . VAL A 1 89 ? 9.633 -11 9.141 1 96.56 89 VAL A C 1
ATOM 718 O O . VAL A 1 89 ? 9.578 -10.398 8.062 1 96.56 89 VAL A O 1
ATOM 721 N N . GLU A 1 90 ? 8.906 -12.086 9.391 1 97.75 90 GLU A N 1
ATOM 722 C CA . GLU A 1 90 ? 8.008 -12.625 8.375 1 97.75 90 GLU A CA 1
ATOM 723 C C . GLU A 1 90 ? 6.902 -11.625 8.031 1 97.75 90 GLU A C 1
ATOM 725 O O . GLU A 1 90 ? 6.52 -11.492 6.867 1 97.75 90 GLU A O 1
ATOM 730 N N . LYS A 1 91 ? 6.398 -10.977 9.109 1 98.69 91 LYS A N 1
ATOM 731 C CA . LYS A 1 91 ? 5.375 -9.969 8.867 1 98.69 91 LYS A CA 1
ATOM 732 C C . LYS A 1 91 ? 5.891 -8.867 7.945 1 98.69 91 LYS A C 1
ATOM 734 O O . LYS A 1 91 ? 5.191 -8.445 7.02 1 98.69 91 LYS A O 1
ATOM 739 N N . ALA A 1 92 ? 7.082 -8.438 8.141 1 98.75 92 ALA A N 1
ATOM 740 C CA . ALA A 1 92 ? 7.688 -7.387 7.328 1 98.75 92 ALA A CA 1
ATOM 741 C C . ALA A 1 92 ? 7.875 -7.852 5.883 1 98.75 92 ALA A C 1
ATOM 743 O O . ALA A 1 92 ? 7.566 -7.113 4.945 1 98.75 92 ALA A O 1
ATOM 744 N N . LEU A 1 93 ? 8.344 -9.031 5.742 1 98.81 93 LEU A N 1
ATOM 745 C CA . LEU A 1 93 ? 8.578 -9.578 4.406 1 98.81 93 LEU A CA 1
ATOM 746 C C . LEU A 1 93 ? 7.258 -9.789 3.672 1 98.81 93 LEU A C 1
ATOM 748 O O . LEU A 1 93 ? 7.18 -9.578 2.459 1 98.81 93 LEU A O 1
ATOM 752 N N . ASN A 1 94 ? 6.254 -10.164 4.41 1 98.94 94 ASN A N 1
ATOM 753 C CA . ASN A 1 94 ? 4.945 -10.32 3.787 1 98.94 94 ASN A CA 1
ATOM 754 C C . ASN A 1 94 ? 4.352 -8.977 3.383 1 98.94 94 ASN A C 1
ATOM 756 O O . ASN A 1 94 ? 3.691 -8.867 2.348 1 98.94 94 ASN A O 1
ATOM 760 N N . ASP A 1 95 ? 4.586 -7.941 4.172 1 98.94 95 ASP A N 1
ATOM 761 C CA . ASP A 1 95 ? 4.207 -6.594 3.752 1 98.94 95 ASP A CA 1
ATOM 762 C C . ASP A 1 95 ? 4.926 -6.199 2.465 1 98.94 95 ASP A C 1
ATOM 764 O O . ASP A 1 95 ? 4.316 -5.621 1.561 1 98.94 95 ASP A O 1
ATOM 768 N N . MET A 1 96 ? 6.188 -6.508 2.395 1 98.88 96 MET A N 1
ATOM 769 C CA . MET A 1 96 ? 6.988 -6.184 1.218 1 98.88 96 MET A CA 1
ATOM 770 C C . MET A 1 96 ? 6.453 -6.895 -0.02 1 98.88 96 MET A C 1
ATOM 772 O O . MET A 1 96 ? 6.285 -6.277 -1.073 1 98.88 96 MET A O 1
ATOM 776 N N . MET A 1 97 ? 6.129 -8.117 0.139 1 98.88 97 MET A N 1
ATOM 777 C CA . MET A 1 97 ? 5.645 -8.914 -0.984 1 98.88 97 MET A CA 1
ATOM 778 C C . MET A 1 97 ? 4.238 -8.492 -1.388 1 98.88 97 MET A C 1
ATOM 780 O O . MET A 1 97 ? 3.887 -8.531 -2.568 1 98.88 97 MET A O 1
ATOM 784 N N . PHE A 1 98 ? 3.436 -8.125 -0.383 1 98.94 98 PHE A N 1
ATOM 785 C CA . PHE A 1 98 ? 2.113 -7.59 -0.692 1 98.94 98 PHE A CA 1
ATOM 786 C C . PHE A 1 98 ? 2.223 -6.332 -1.547 1 98.94 98 PHE A C 1
ATOM 788 O O . PHE A 1 98 ? 1.532 -6.203 -2.561 1 98.94 98 PHE A O 1
ATOM 795 N N . ASP A 1 99 ? 3.094 -5.449 -1.122 1 98.81 99 ASP A N 1
ATOM 796 C CA . ASP A 1 99 ? 3.258 -4.195 -1.854 1 98.81 99 ASP A CA 1
ATOM 797 C C . ASP A 1 99 ? 3.814 -4.445 -3.254 1 98.81 99 ASP A C 1
ATOM 799 O O . ASP A 1 99 ? 3.449 -3.752 -4.207 1 98.81 99 ASP A O 1
ATOM 803 N N . MET A 1 100 ? 4.703 -5.422 -3.414 1 98.81 100 MET A N 1
ATOM 804 C CA . MET A 1 100 ? 5.152 -5.828 -4.742 1 98.81 100 MET A CA 1
ATOM 805 C C . MET A 1 100 ? 3.986 -6.34 -5.578 1 98.81 100 MET A C 1
ATOM 807 O O . MET A 1 100 ? 3.879 -6.016 -6.766 1 98.81 100 MET A O 1
ATOM 811 N N . GLY A 1 101 ? 3.131 -7.133 -4.949 1 98.81 101 GLY A N 1
ATOM 812 C CA . GLY A 1 101 ? 1.931 -7.59 -5.633 1 98.81 101 GLY A CA 1
ATOM 813 C C . GLY A 1 101 ? 1.046 -6.453 -6.109 1 98.81 101 GLY A C 1
ATOM 814 O O . GLY A 1 101 ? 0.515 -6.496 -7.223 1 98.81 101 GLY A O 1
ATOM 815 N N . ILE A 1 102 ? 0.898 -5.469 -5.285 1 98.69 102 ILE A N 1
ATOM 816 C CA . ILE A 1 102 ? 0.101 -4.297 -5.633 1 98.69 102 ILE A CA 1
ATOM 817 C C . ILE A 1 102 ? 0.738 -3.576 -6.82 1 98.69 102 ILE A C 1
ATOM 819 O O . ILE A 1 102 ? 0.038 -3.125 -7.73 1 98.69 102 ILE A O 1
ATOM 823 N N . ASP A 1 103 ? 2.078 -3.451 -6.82 1 98.38 103 ASP A N 1
ATOM 824 C CA . ASP A 1 103 ? 2.77 -2.836 -7.949 1 98.38 103 ASP A CA 1
ATOM 825 C C . ASP A 1 103 ? 2.449 -3.564 -9.258 1 98.38 103 ASP A C 1
ATOM 827 O O . ASP A 1 103 ? 2.16 -2.932 -10.273 1 98.38 103 ASP A O 1
ATOM 831 N N . ILE A 1 104 ? 2.494 -4.863 -9.227 1 98.75 104 ILE A N 1
ATOM 832 C CA . ILE A 1 104 ? 2.236 -5.672 -10.406 1 98.75 104 ILE A CA 1
ATOM 833 C C . ILE A 1 104 ? 0.767 -5.547 -10.805 1 98.75 104 ILE A C 1
ATOM 835 O O . ILE A 1 104 ? 0.448 -5.414 -11.992 1 98.75 104 ILE A O 1
ATOM 839 N N . GLN A 1 105 ? -0.104 -5.574 -9.812 1 98.31 105 GLN A N 1
ATOM 840 C CA . GLN A 1 105 ? -1.527 -5.398 -10.086 1 98.31 105 GLN A CA 1
ATOM 841 C C . GLN A 1 105 ? -1.793 -4.062 -10.781 1 98.31 105 GLN A C 1
ATOM 843 O O . GLN A 1 105 ? -2.584 -3.996 -11.719 1 98.31 105 GLN A O 1
ATOM 848 N N . ASN A 1 106 ? -1.155 -3.041 -10.305 1 97.56 106 ASN A N 1
ATOM 849 C CA . ASN A 1 106 ? -1.334 -1.716 -10.891 1 97.56 106 ASN A CA 1
ATOM 850 C C . ASN A 1 106 ? -0.83 -1.664 -12.328 1 97.56 106 ASN A C 1
ATOM 852 O O . ASN A 1 106 ? -1.39 -0.95 -13.156 1 97.56 106 ASN A O 1
ATOM 856 N N . MET A 1 107 ? 0.295 -2.367 -12.625 1 97.62 107 MET A N 1
ATOM 857 C CA . MET A 1 107 ? 0.767 -2.479 -14 1 97.62 107 MET A CA 1
ATOM 858 C C . MET A 1 107 ? -0.305 -3.092 -14.898 1 97.62 107 MET A C 1
ATOM 860 O O . MET A 1 107 ? -0.544 -2.611 -16 1 97.62 107 MET A O 1
ATOM 864 N N . TYR A 1 108 ? -0.961 -4.082 -14.391 1 97.62 108 TYR A N 1
ATOM 865 C CA . TYR A 1 108 ? -2.002 -4.766 -15.148 1 97.62 108 TYR A CA 1
ATOM 866 C C . TYR A 1 108 ? -3.197 -3.846 -15.383 1 97.62 108 TYR A C 1
ATOM 868 O O . TYR A 1 108 ? -3.703 -3.746 -16.5 1 97.62 108 TYR A O 1
ATOM 876 N N . VAL A 1 109 ? -3.645 -3.174 -14.312 1 96.25 109 VAL A N 1
ATOM 877 C CA . VAL A 1 109 ? -4.809 -2.299 -14.398 1 96.25 109 VAL A CA 1
ATOM 878 C C . VAL A 1 109 ? -4.531 -1.162 -15.383 1 96.25 109 VAL A C 1
ATOM 880 O O . VAL A 1 109 ? -5.375 -0.84 -16.219 1 96.25 109 VAL A O 1
ATOM 883 N N . LYS A 1 110 ? -3.334 -0.571 -15.258 1 95.06 110 LYS A N 1
ATOM 884 C CA . LYS A 1 110 ? -2.951 0.482 -16.188 1 95.06 110 LYS A CA 1
ATOM 885 C C . LYS A 1 110 ? -2.982 -0.024 -17.641 1 95.06 110 LYS A C 1
ATOM 887 O O . LYS A 1 110 ? -3.438 0.682 -18.531 1 95.06 110 LYS A O 1
ATOM 892 N N . PHE A 1 111 ? -2.514 -1.246 -17.844 1 96.5 111 PHE A N 1
ATOM 893 C CA . PHE A 1 111 ? -2.451 -1.867 -19.156 1 96.5 111 PHE A CA 1
ATOM 894 C C . PHE A 1 111 ? -3.852 -2.07 -19.719 1 96.5 111 PHE A C 1
ATOM 896 O O . PHE A 1 111 ? -4.152 -1.609 -20.828 1 96.5 111 PHE A O 1
ATOM 903 N N . ILE A 1 112 ? -4.777 -2.584 -18.953 1 95 112 ILE A N 1
ATOM 904 C CA . ILE A 1 112 ? -6.055 -3.023 -19.5 1 95 112 ILE A CA 1
ATOM 905 C C . ILE A 1 112 ? -6.965 -1.816 -19.719 1 95 112 ILE A C 1
ATOM 907 O O . ILE A 1 112 ? -7.895 -1.868 -20.531 1 95 112 ILE A O 1
ATOM 911 N N . PHE A 1 113 ? -6.734 -0.728 -19.062 1 94.12 113 PHE A N 1
ATOM 912 C CA . PHE A 1 113 ? -7.578 0.454 -19.203 1 94.12 113 PHE A CA 1
ATOM 913 C C . PHE A 1 113 ? -7.02 1.389 -20.281 1 94.12 113 PHE A C 1
ATOM 915 O O . PHE A 1 113 ? -7.648 2.391 -20.625 1 94.12 113 PHE A O 1
ATOM 922 N N . ASP A 1 114 ? -5.824 1.063 -20.719 1 93.56 114 ASP A N 1
ATOM 923 C CA . ASP A 1 114 ? -5.293 1.789 -21.875 1 93.56 114 ASP A CA 1
ATOM 924 C C . ASP A 1 114 ? -6.078 1.455 -23.141 1 93.56 114 ASP A C 1
ATOM 926 O O . ASP A 1 114 ? -6.281 0.282 -23.469 1 93.56 114 ASP A O 1
ATOM 930 N N . GLU A 1 115 ? -6.488 2.451 -23.797 1 91.19 115 GLU A N 1
ATOM 931 C CA . GLU A 1 115 ? -7.297 2.26 -25 1 91.19 115 GLU A CA 1
ATOM 932 C C . GLU A 1 115 ? -6.547 1.449 -26.047 1 91.19 115 GLU A C 1
ATOM 934 O O . GLU A 1 115 ? -7.16 0.767 -26.875 1 91.19 115 GLU A O 1
ATOM 939 N N . ASN A 1 116 ? -5.242 1.424 -26.031 1 92.56 116 ASN A N 1
ATOM 940 C CA . ASN A 1 116 ? -4.406 0.722 -27 1 92.56 116 ASN A CA 1
ATOM 941 C C . ASN A 1 116 ? -3.746 -0.507 -26.375 1 92.56 116 ASN A C 1
ATOM 943 O O . ASN A 1 116 ? -2.646 -0.895 -26.781 1 92.56 116 ASN A O 1
ATOM 947 N N . HIS A 1 117 ? -4.406 -1.111 -25.391 1 91.94 117 HIS A N 1
ATOM 948 C CA . HIS A 1 117 ? -3.744 -2.158 -24.609 1 91.94 117 HIS A CA 1
ATOM 949 C C . HIS A 1 117 ? -3.4 -3.355 -25.5 1 91.94 117 HIS A C 1
ATOM 951 O O . HIS A 1 117 ? -2.381 -4.016 -25.281 1 91.94 117 HIS A O 1
ATOM 957 N N . LYS A 1 118 ? -4.129 -3.639 -26.562 1 92.12 118 LYS A N 1
ATOM 958 C CA . LYS A 1 118 ? -3.834 -4.781 -27.422 1 92.12 118 LYS A CA 1
ATOM 959 C C . LYS A 1 118 ? -2.502 -4.598 -28.156 1 92.12 118 LYS A C 1
ATOM 961 O O . LYS A 1 118 ? -1.731 -5.547 -28.297 1 92.12 118 LYS A O 1
ATOM 966 N N . GLN A 1 119 ? -2.232 -3.389 -28.438 1 94.25 119 GLN A N 1
ATOM 967 C CA . GLN A 1 119 ? -0.994 -3.072 -29.141 1 94.25 119 GLN A CA 1
ATOM 968 C C . GLN A 1 119 ? 0.189 -3.031 -28.172 1 94.25 119 GLN A C 1
ATOM 970 O O . GLN A 1 119 ? 1.343 -3.141 -28.594 1 94.25 119 GLN A O 1
ATOM 975 N N . LYS A 1 120 ? -0.113 -2.949 -26.938 1 95.56 120 LYS A N 1
ATOM 976 C CA . LYS A 1 120 ? 0.948 -2.773 -25.953 1 95.56 120 LYS A CA 1
ATOM 977 C C . LYS A 1 120 ? 1.176 -4.059 -25.156 1 95.56 120 LYS A C 1
ATOM 979 O O . LYS A 1 120 ? 1.884 -4.051 -24.156 1 95.56 120 LYS A O 1
ATOM 984 N N . LYS A 1 121 ? 0.595 -5.129 -25.656 1 96 121 LYS A N 1
ATOM 985 C CA . LYS A 1 121 ? 0.615 -6.387 -24.906 1 96 121 LYS A CA 1
ATOM 986 C C . LYS A 1 121 ? 2.041 -6.902 -24.75 1 96 121 LYS A C 1
ATOM 988 O O . LYS A 1 121 ? 2.418 -7.355 -23.656 1 96 121 LYS A O 1
ATOM 993 N N . GLU A 1 122 ? 2.842 -6.848 -25.766 1 96.44 122 GLU A N 1
ATOM 994 C CA . GLU A 1 122 ? 4.211 -7.355 -25.688 1 96.44 122 GLU A CA 1
ATOM 995 C C . GLU A 1 122 ? 5.043 -6.551 -24.703 1 96.44 122 GLU A C 1
ATOM 997 O O . GLU A 1 122 ? 5.828 -7.121 -23.938 1 96.44 122 GLU A O 1
ATOM 1002 N N . GLU A 1 123 ? 4.914 -5.23 -24.75 1 97.25 123 GLU A N 1
ATOM 1003 C CA . GLU A 1 123 ? 5.609 -4.371 -23.797 1 97.25 123 GLU A CA 1
ATOM 1004 C C . GLU A 1 123 ? 5.176 -4.664 -22.359 1 97.25 123 GLU A C 1
ATOM 1006 O O . GLU A 1 123 ? 6.008 -4.734 -21.453 1 97.25 123 GLU A O 1
ATOM 1011 N N . PHE A 1 124 ? 3.863 -4.82 -22.188 1 97.5 124 PHE A N 1
ATOM 1012 C CA . PHE A 1 124 ? 3.309 -5.152 -20.891 1 97.5 124 PHE A CA 1
ATOM 1013 C C . PHE A 1 124 ? 3.895 -6.457 -20.359 1 97.5 124 PHE A C 1
ATOM 1015 O O . PHE A 1 124 ? 4.355 -6.527 -19.219 1 97.5 124 PHE A O 1
ATOM 1022 N N . VAL A 1 125 ? 3.932 -7.449 -21.188 1 97.56 125 VAL A N 1
ATOM 1023 C CA . VAL A 1 125 ? 4.426 -8.773 -20.828 1 97.56 125 VAL A CA 1
ATOM 1024 C C . VAL A 1 125 ? 5.902 -8.688 -20.453 1 97.56 125 VAL A C 1
ATOM 1026 O O . VAL A 1 125 ? 6.336 -9.273 -19.453 1 97.56 125 VAL A O 1
ATOM 1029 N N . LYS A 1 126 ? 6.652 -7.945 -21.188 1 97.75 126 LYS A N 1
ATOM 1030 C CA . LYS A 1 126 ? 8.07 -7.754 -20.891 1 97.75 126 LYS A CA 1
ATOM 1031 C C . LYS A 1 126 ? 8.266 -7.094 -19.531 1 97.75 126 LYS A C 1
ATOM 1033 O O . LYS A 1 126 ? 9.086 -7.543 -18.719 1 97.75 126 LYS A O 1
ATOM 1038 N N . ASP A 1 127 ? 7.473 -6.09 -19.312 1 97.94 127 ASP A N 1
ATOM 1039 C CA . ASP A 1 127 ? 7.602 -5.34 -18.078 1 97.94 127 ASP A CA 1
ATOM 1040 C C . ASP A 1 127 ? 7.223 -6.199 -16.875 1 97.94 127 ASP A C 1
ATOM 1042 O O . ASP A 1 127 ? 7.914 -6.188 -15.852 1 97.94 127 ASP A O 1
ATOM 1046 N N . VAL A 1 128 ? 6.145 -6.91 -17 1 98.25 128 VAL A N 1
ATOM 1047 C CA . VAL A 1 128 ? 5.68 -7.715 -15.867 1 98.25 128 VAL A CA 1
ATOM 1048 C C . VAL A 1 128 ? 6.652 -8.867 -15.617 1 98.25 128 VAL A C 1
ATOM 1050 O O . VAL A 1 128 ? 6.875 -9.266 -14.469 1 98.25 128 VAL A O 1
ATOM 1053 N N . LYS A 1 129 ? 7.238 -9.438 -16.625 1 98.5 129 LYS A N 1
ATOM 1054 C CA . LYS A 1 129 ? 8.242 -10.484 -16.453 1 98.5 129 LYS A CA 1
ATOM 1055 C C . LYS A 1 129 ? 9.445 -9.969 -15.688 1 98.5 129 LYS A C 1
ATOM 1057 O O . LYS A 1 129 ? 10.062 -10.711 -14.922 1 98.5 129 LYS A O 1
ATOM 1062 N N . GLY A 1 130 ? 9.781 -8.688 -15.914 1 98.5 130 GLY A N 1
ATOM 1063 C CA . GLY A 1 130 ? 10.82 -8.086 -15.094 1 98.5 130 GLY A CA 1
ATOM 1064 C C . GLY A 1 130 ? 10.508 -8.125 -13.609 1 98.5 130 GLY A C 1
ATOM 1065 O O . GLY A 1 130 ? 11.383 -8.422 -12.797 1 98.5 130 GLY A O 1
ATOM 1066 N N . LYS A 1 131 ? 9.273 -7.848 -13.297 1 98.75 131 LYS A N 1
ATOM 1067 C CA . LYS A 1 131 ? 8.844 -7.918 -11.906 1 98.75 131 LYS A CA 1
ATOM 1068 C C . LYS A 1 131 ? 8.828 -9.359 -11.406 1 98.75 131 LYS A C 1
ATOM 1070 O O . LYS A 1 131 ? 9.227 -9.641 -10.273 1 98.75 131 LYS A O 1
ATOM 1075 N N . PHE A 1 132 ? 8.352 -10.297 -12.242 1 98.81 132 PHE A N 1
ATOM 1076 C CA . PHE A 1 132 ? 8.336 -11.711 -11.883 1 98.81 132 PHE A CA 1
ATOM 1077 C C . PHE A 1 132 ? 9.742 -12.203 -11.57 1 98.81 132 PHE A C 1
ATOM 1079 O O . PHE A 1 132 ? 9.93 -13.016 -10.664 1 98.81 132 PHE A O 1
ATOM 1086 N N . ASP A 1 133 ? 10.711 -11.703 -12.297 1 98.62 133 ASP A N 1
ATOM 1087 C CA . ASP A 1 133 ? 12.102 -12.102 -12.07 1 98.62 133 ASP A CA 1
ATOM 1088 C C . ASP A 1 133 ? 12.57 -11.688 -10.672 1 98.62 133 ASP A C 1
ATOM 1090 O O . ASP A 1 133 ? 13.281 -12.445 -10.008 1 98.62 133 ASP A O 1
ATOM 1094 N N . LEU A 1 134 ? 12.219 -10.523 -10.273 1 98.69 134 LEU A N 1
ATOM 1095 C CA . LEU A 1 134 ? 12.57 -10.047 -8.945 1 98.69 134 LEU A CA 1
ATOM 1096 C C . LEU A 1 134 ? 11.938 -10.922 -7.867 1 98.69 134 LEU A C 1
ATOM 1098 O O . LEU A 1 134 ? 12.602 -11.289 -6.898 1 98.69 134 LEU A O 1
ATOM 1102 N N . VAL A 1 135 ? 10.648 -11.273 -8.047 1 98.75 135 VAL A N 1
ATOM 1103 C CA . VAL A 1 135 ? 9.945 -12.117 -7.09 1 98.75 135 VAL A CA 1
ATOM 1104 C C . VAL A 1 135 ? 10.578 -13.508 -7.062 1 98.75 135 VAL A C 1
ATOM 1106 O O . VAL A 1 135 ? 10.781 -14.078 -5.992 1 98.75 135 VAL A O 1
ATOM 1109 N N . GLU A 1 136 ? 10.883 -14.023 -8.219 1 98.56 136 GLU A N 1
ATOM 1110 C CA . GLU A 1 136 ? 11.539 -15.32 -8.359 1 98.56 136 GLU A CA 1
ATOM 1111 C C . GLU A 1 136 ? 12.844 -15.367 -7.574 1 98.56 136 GLU A C 1
ATOM 1113 O O . GLU A 1 136 ? 13.086 -16.312 -6.816 1 98.56 136 GLU A O 1
ATOM 1118 N N . LYS A 1 137 ? 13.672 -14.383 -7.75 1 98.12 137 LYS A N 1
ATOM 1119 C CA . LYS A 1 137 ? 14.961 -14.32 -7.07 1 98.12 137 LYS A CA 1
ATOM 1120 C C . LYS A 1 137 ? 14.781 -14.203 -5.559 1 98.12 137 LYS A C 1
ATOM 1122 O O . LYS A 1 137 ? 15.516 -14.828 -4.793 1 98.12 137 LYS A O 1
ATOM 1127 N N . PHE A 1 138 ? 13.844 -13.422 -5.172 1 98.19 138 PHE A N 1
ATOM 1128 C CA . PHE A 1 138 ? 13.555 -13.281 -3.75 1 98.19 138 PHE A CA 1
ATOM 1129 C C . PHE A 1 138 ? 13.141 -14.617 -3.148 1 98.19 138 PHE A C 1
ATOM 1131 O O . PHE A 1 138 ? 13.656 -15.016 -2.1 1 98.19 138 PHE A O 1
ATOM 1138 N N . MET A 1 139 ? 12.18 -15.312 -3.805 1 98.12 139 MET A N 1
ATOM 1139 C CA . MET A 1 139 ? 11.688 -16.594 -3.305 1 98.12 139 MET A CA 1
ATOM 1140 C C . MET A 1 139 ? 12.82 -17.609 -3.215 1 98.12 139 MET A C 1
ATOM 1142 O O . MET A 1 139 ? 12.898 -18.375 -2.25 1 98.12 139 MET A O 1
ATOM 1146 N N . LYS A 1 140 ? 13.625 -17.609 -4.238 1 97.12 140 LYS A N 1
ATOM 1147 C CA . LYS A 1 140 ? 14.773 -18.516 -4.242 1 97.12 140 LYS A CA 1
ATOM 1148 C C . LYS A 1 140 ? 15.656 -18.281 -3.023 1 97.12 140 LYS A C 1
ATOM 1150 O O . LYS A 1 140 ? 16.094 -19.234 -2.375 1 97.12 140 LYS A O 1
ATOM 1155 N N . ARG A 1 141 ? 15.898 -17.094 -2.641 1 96.12 141 ARG A N 1
ATOM 1156 C CA . ARG A 1 141 ? 16.75 -16.75 -1.509 1 96.12 141 ARG A CA 1
ATOM 1157 C C . ARG A 1 141 ? 16.078 -17.094 -0.187 1 96.12 141 ARG A C 1
ATOM 1159 O O . ARG A 1 141 ? 16.734 -17.516 0.767 1 96.12 141 ARG A O 1
ATOM 1166 N N . GLN A 1 142 ? 14.781 -16.875 -0.148 1 94.88 142 GLN A N 1
ATOM 1167 C CA . GLN A 1 142 ? 14.039 -17.109 1.086 1 94.88 142 GLN A CA 1
ATOM 1168 C C . GLN A 1 142 ? 13.93 -18.594 1.39 1 94.88 142 GLN A C 1
ATOM 1170 O O . GLN A 1 142 ? 13.992 -19.016 2.551 1 94.88 142 GLN A O 1
ATOM 1175 N N . GLY A 1 143 ? 13.664 -19.375 0.385 1 95.88 143 GLY A N 1
ATOM 1176 C CA . GLY A 1 143 ? 13.578 -20.828 0.533 1 95.88 143 GLY A CA 1
ATOM 1177 C C . GLY A 1 143 ? 12.336 -21.281 1.271 1 95.88 143 GLY A C 1
ATOM 1178 O O . GLY A 1 143 ? 12.359 -22.281 1.991 1 95.88 143 GLY A O 1
ATOM 1179 N N . LYS A 1 144 ? 11.297 -20.531 1.267 1 96.31 144 LYS A N 1
ATOM 1180 C CA . LYS A 1 144 ? 10.016 -20.875 1.885 1 96.31 144 LYS A CA 1
ATOM 1181 C C . LYS A 1 144 ? 9.047 -21.453 0.86 1 96.31 144 LYS A C 1
ATOM 1183 O O . LYS A 1 144 ? 9.195 -21.219 -0.342 1 96.31 144 LYS A O 1
ATOM 1188 N N . PRO A 1 145 ? 8.078 -22.188 1.312 1 96.25 145 PRO A N 1
ATOM 1189 C CA . PRO A 1 145 ? 7.121 -22.781 0.37 1 96.25 145 PRO A CA 1
ATOM 1190 C C . PRO A 1 145 ? 6.145 -21.766 -0.202 1 96.25 145 PRO A C 1
ATOM 1192 O O . PRO A 1 145 ? 5.523 -22 -1.238 1 96.25 145 PRO A O 1
ATOM 1195 N N . TYR A 1 146 ? 5.934 -20.672 0.473 1 98.25 146 TYR A N 1
ATOM 1196 C CA . TYR A 1 146 ? 5.129 -19.562 -0.041 1 98.25 146 TYR A CA 1
ATOM 1197 C C . TYR A 1 146 ? 5.996 -18.344 -0.302 1 98.25 146 TYR A C 1
ATOM 1199 O O . TYR A 1 146 ? 7.188 -18.469 -0.6 1 98.25 146 TYR A O 1
ATOM 1207 N N . LEU A 1 147 ? 5.441 -17.141 -0.382 1 98.31 147 LEU A N 1
ATOM 1208 C CA . LEU A 1 147 ? 6.254 -16 -0.765 1 98.31 147 LEU A CA 1
ATOM 1209 C C . LEU A 1 147 ? 7.359 -15.75 0.257 1 98.31 147 LEU A C 1
ATOM 1211 O O . LEU A 1 147 ? 8.531 -15.617 -0.108 1 98.31 147 LEU A O 1
ATOM 1215 N N . ALA A 1 148 ? 6.945 -15.664 1.57 1 97.75 148 ALA A N 1
ATOM 1216 C CA . ALA A 1 148 ? 7.93 -15.352 2.602 1 97.75 148 ALA A CA 1
ATOM 1217 C C . ALA A 1 148 ? 7.688 -16.172 3.863 1 97.75 148 ALA A C 1
ATOM 1219 O O . ALA A 1 148 ? 8.328 -15.953 4.891 1 97.75 148 ALA A O 1
ATOM 1220 N N . SER A 1 149 ? 6.742 -17.094 3.793 1 98.06 149 SER A N 1
ATOM 1221 C CA . SER A 1 149 ? 6.316 -17.828 4.98 1 98.06 149 SER A CA 1
ATOM 1222 C C . SER A 1 149 ? 6.121 -19.312 4.676 1 98.06 149 SER A C 1
ATOM 1224 O O . SER A 1 149 ? 6.141 -19.719 3.514 1 98.06 149 SER A O 1
ATOM 1226 N N . SER A 1 150 ? 5.961 -20.078 5.793 1 97.62 150 SER A N 1
ATOM 1227 C CA . SER A 1 150 ? 5.746 -21.516 5.656 1 97.62 150 SER A CA 1
ATOM 1228 C C . SER A 1 150 ? 4.27 -21.844 5.445 1 97.62 150 SER A C 1
ATOM 1230 O O . SER A 1 150 ? 3.922 -22.938 5.031 1 97.62 150 SER A O 1
ATOM 1232 N N . GLU A 1 151 ? 3.482 -20.906 5.77 1 97.62 151 GLU A N 1
ATOM 1233 C CA . GLU A 1 151 ? 2.041 -21 5.559 1 97.62 151 GLU A CA 1
ATOM 1234 C C . GLU A 1 151 ? 1.516 -19.812 4.762 1 97.62 151 GLU A C 1
ATOM 1236 O O . GLU A 1 151 ? 2.137 -18.75 4.742 1 97.62 151 GLU A O 1
ATOM 1241 N N . PRO A 1 152 ? 0.331 -19.969 4.102 1 98.56 152 PRO A N 1
ATOM 1242 C CA . PRO A 1 152 ? -0.204 -18.844 3.342 1 98.56 152 PRO A CA 1
ATOM 1243 C C . PRO A 1 152 ? -0.52 -17.641 4.223 1 98.56 152 PRO A C 1
ATOM 1245 O O . PRO A 1 152 ? -1.038 -17.797 5.328 1 98.56 152 PRO A O 1
ATOM 1248 N N . THR A 1 153 ? -0.168 -16.531 3.74 1 98.88 153 THR A N 1
ATOM 1249 C CA . THR A 1 153 ? -0.48 -15.258 4.387 1 98.88 153 THR A CA 1
ATOM 1250 C C . THR A 1 153 ? -1.294 -14.359 3.455 1 98.88 153 THR A C 1
ATOM 1252 O O . THR A 1 153 ? -1.54 -14.719 2.303 1 98.88 153 THR A O 1
ATOM 1255 N N . PHE A 1 154 ? -1.667 -13.172 3.91 1 98.94 154 PHE A N 1
ATOM 1256 C CA . PHE A 1 154 ? -2.424 -12.203 3.117 1 98.94 154 PHE A CA 1
ATOM 1257 C C . PHE A 1 154 ? -1.675 -11.852 1.84 1 98.94 154 PHE A C 1
ATOM 1259 O O . PHE A 1 154 ? -2.291 -11.594 0.803 1 98.94 154 PHE A O 1
ATOM 1266 N N . ALA A 1 155 ? -0.371 -11.82 1.865 1 98.94 155 ALA A N 1
ATOM 1267 C CA . ALA A 1 155 ? 0.438 -11.477 0.7 1 98.94 155 ALA A CA 1
ATOM 1268 C C . ALA A 1 155 ? 0.336 -12.547 -0.378 1 98.94 155 ALA A C 1
ATOM 1270 O O . ALA A 1 155 ? 0.343 -12.242 -1.572 1 98.94 155 ALA A O 1
ATOM 1271 N N . ASP A 1 156 ? 0.214 -13.766 0.025 1 98.94 156 ASP A N 1
ATOM 1272 C CA . ASP A 1 156 ? 0.154 -14.883 -0.918 1 98.94 156 ASP A CA 1
ATOM 1273 C C . ASP A 1 156 ? -1.146 -14.852 -1.718 1 98.94 156 ASP A C 1
ATOM 1275 O O . ASP A 1 156 ? -1.151 -15.141 -2.916 1 98.94 156 ASP A O 1
ATOM 1279 N N . TYR A 1 157 ? -2.213 -14.492 -1.052 1 98.94 157 TYR A N 1
ATOM 1280 C CA . TYR A 1 157 ? -3.496 -14.445 -1.742 1 98.94 157 TYR A CA 1
ATOM 1281 C C . TYR A 1 157 ? -3.51 -13.336 -2.793 1 98.94 157 TYR A C 1
ATOM 1283 O O . TYR A 1 157 ? -4.07 -13.516 -3.877 1 98.94 157 TYR A O 1
ATOM 1291 N N . LEU A 1 158 ? -2.941 -12.211 -2.477 1 98.94 158 LEU A N 1
ATOM 1292 C CA . LEU A 1 158 ? -2.863 -11.133 -3.453 1 98.94 158 LEU A CA 1
ATOM 1293 C C . LEU A 1 158 ? -2.004 -11.539 -4.645 1 98.94 158 LEU A C 1
ATOM 1295 O O . LEU A 1 158 ? -2.406 -11.352 -5.797 1 98.94 158 LEU A O 1
ATOM 1299 N N . MET A 1 159 ? -0.808 -12.086 -4.352 1 98.94 159 MET A N 1
ATOM 1300 C CA . MET A 1 159 ? 0.096 -12.453 -5.438 1 98.94 159 MET A CA 1
ATOM 1301 C C . MET A 1 159 ? -0.521 -13.539 -6.312 1 98.94 159 MET A C 1
ATOM 1303 O O . MET A 1 159 ? -0.418 -13.484 -7.539 1 98.94 159 MET A O 1
ATOM 1307 N N . PHE A 1 160 ? -1.195 -14.492 -5.684 1 98.94 160 PHE A N 1
ATOM 1308 C CA . PHE A 1 160 ? -1.881 -15.531 -6.441 1 98.94 160 PHE A CA 1
ATOM 1309 C C . PHE A 1 160 ? -2.896 -14.93 -7.402 1 98.94 160 PHE A C 1
ATOM 1311 O O . PHE A 1 160 ? -2.916 -15.266 -8.586 1 98.94 160 PHE A O 1
ATOM 1318 N N . GLU A 1 161 ? -3.721 -14.023 -6.898 1 98.81 161 GLU A N 1
ATOM 1319 C CA . GLU A 1 161 ? -4.754 -13.391 -7.715 1 98.81 161 GLU A CA 1
ATOM 1320 C C . GLU A 1 161 ? -4.141 -12.609 -8.867 1 98.81 161 GLU A C 1
ATOM 1322 O O . GLU A 1 161 ? -4.621 -12.68 -10 1 98.81 161 GLU A O 1
ATOM 1327 N N . VAL A 1 162 ? -3.088 -11.898 -8.594 1 98.44 162 VAL A N 1
ATOM 1328 C CA . VAL A 1 162 ? -2.418 -11.078 -9.594 1 98.44 162 VAL A CA 1
ATOM 1329 C C . VAL A 1 162 ? -1.863 -11.961 -10.711 1 98.44 162 VAL A C 1
ATOM 1331 O O . VAL A 1 162 ? -2.055 -11.68 -11.891 1 98.44 162 VAL A O 1
ATOM 1334 N N . LEU A 1 163 ? -1.198 -13.023 -10.305 1 98.69 163 LEU A N 1
ATOM 1335 C CA . LEU A 1 163 ? -0.657 -13.953 -11.281 1 98.69 163 LEU A CA 1
ATOM 1336 C C . LEU A 1 163 ? -1.775 -14.586 -12.109 1 98.69 163 LEU A C 1
ATOM 1338 O O . LEU A 1 163 ? -1.652 -14.719 -13.328 1 98.69 163 LEU A O 1
ATOM 1342 N N . ASP A 1 164 ? -2.82 -14.938 -11.438 1 98.06 164 ASP A N 1
ATOM 1343 C CA . ASP A 1 164 ? -3.943 -15.609 -12.078 1 98.06 164 ASP A CA 1
ATOM 1344 C C . ASP A 1 164 ? -4.562 -14.734 -13.164 1 98.06 164 ASP A C 1
ATOM 1346 O O . ASP A 1 164 ? -4.879 -15.227 -14.258 1 98.06 164 ASP A O 1
ATOM 1350 N N . VAL A 1 165 ? -4.734 -13.484 -12.898 1 97.38 165 VAL A N 1
ATOM 1351 C CA . VAL A 1 165 ? -5.344 -12.555 -13.844 1 97.38 165 VAL A CA 1
ATOM 1352 C C . VAL A 1 165 ? -4.383 -12.289 -15 1 97.38 165 VAL A C 1
ATOM 1354 O O . VAL A 1 165 ? -4.797 -12.242 -16.156 1 97.38 165 VAL A O 1
ATOM 1357 N N . ILE A 1 166 ? -3.109 -12.156 -14.695 1 97.31 166 ILE A N 1
ATOM 1358 C CA . ILE A 1 166 ? -2.117 -11.82 -15.711 1 97.31 166 ILE A CA 1
ATOM 1359 C C . ILE A 1 166 ? -1.91 -13 -16.641 1 97.31 166 ILE A C 1
ATOM 1361 O O . ILE A 1 166 ? -1.678 -12.82 -17.844 1 97.31 166 ILE A O 1
ATOM 1365 N N . LYS A 1 167 ? -2.043 -14.234 -16.188 1 96.19 167 LYS A N 1
ATOM 1366 C CA . LYS A 1 167 ? -1.907 -15.438 -17 1 96.19 167 LYS A CA 1
ATOM 1367 C C . LYS A 1 167 ? -2.947 -15.469 -18.109 1 96.19 167 LYS A C 1
ATOM 1369 O O . LYS A 1 167 ? -2.77 -16.156 -19.109 1 96.19 167 LYS A O 1
ATOM 1374 N N . ARG A 1 168 ? -3.998 -14.719 -17.953 1 93.62 168 ARG A N 1
ATOM 1375 C CA . ARG A 1 168 ? -5.016 -14.617 -18.984 1 93.62 168 ARG A CA 1
ATOM 1376 C C . ARG A 1 168 ? -4.469 -13.914 -20.219 1 93.62 168 ARG A C 1
ATOM 1378 O O . ARG A 1 168 ? -4.996 -14.078 -21.328 1 93.62 168 ARG A O 1
ATOM 1385 N N . GLN A 1 169 ? -3.408 -13.102 -20.031 1 93.69 169 GLN A N 1
ATOM 1386 C CA . GLN A 1 169 ? -2.797 -12.375 -21.141 1 93.69 169 GLN A CA 1
ATOM 1387 C C . GLN A 1 169 ? -1.806 -13.258 -21.891 1 93.69 169 GLN A C 1
ATOM 1389 O O . GLN A 1 169 ? -1.595 -13.078 -23.094 1 93.69 169 GLN A O 1
ATOM 1394 N N . LYS A 1 170 ? -1.137 -14.125 -21.203 1 95.06 170 LYS A N 1
ATOM 1395 C CA . LYS A 1 170 ? -0.164 -15.07 -21.75 1 95.06 170 LYS A CA 1
ATOM 1396 C C . LYS A 1 170 ? -0.06 -16.312 -20.859 1 95.06 170 LYS A C 1
ATOM 1398 O O . LYS A 1 170 ? 0.605 -16.281 -19.812 1 95.06 170 LYS A O 1
ATOM 1403 N N . ASP A 1 171 ? -0.527 -17.406 -21.344 1 94.62 171 ASP A N 1
ATOM 1404 C CA . ASP A 1 171 ? -0.742 -18.609 -20.547 1 94.62 171 ASP A CA 1
ATOM 1405 C C . ASP A 1 171 ? 0.576 -19.141 -20 1 94.62 171 ASP A C 1
ATOM 1407 O O . ASP A 1 171 ? 0.625 -19.641 -18.859 1 94.62 171 ASP A O 1
ATOM 1411 N N . ASP A 1 172 ? 1.632 -19 -20.703 1 96.81 172 ASP A N 1
ATOM 1412 C CA . ASP A 1 172 ? 2.902 -19.609 -20.312 1 96.81 172 ASP A CA 1
ATOM 1413 C C . ASP A 1 172 ? 3.828 -18.562 -19.688 1 96.81 172 ASP A C 1
ATOM 1415 O O . ASP A 1 172 ? 5.051 -18.734 -19.688 1 96.81 172 ASP A O 1
ATOM 1419 N N . ILE A 1 173 ? 3.312 -17.5 -19.156 1 97.81 173 ILE A N 1
ATOM 1420 C CA . ILE A 1 173 ? 4.105 -16.359 -18.734 1 97.81 173 ILE A CA 1
ATOM 1421 C C . ILE A 1 173 ? 4.988 -16.75 -17.547 1 97.81 173 ILE A C 1
ATOM 1423 O O . ILE A 1 173 ? 6 -16.094 -17.281 1 97.81 173 ILE A O 1
ATOM 1427 N N . LEU A 1 174 ? 4.609 -17.812 -16.828 1 98.44 174 LEU A N 1
ATOM 1428 C CA . LEU A 1 174 ? 5.34 -18.188 -15.617 1 98.44 174 LEU A CA 1
ATOM 1429 C C . LEU A 1 174 ? 6.379 -19.266 -15.922 1 98.44 174 LEU A C 1
ATOM 1431 O O . LEU A 1 174 ? 7.125 -19.672 -15.031 1 98.44 174 LEU A O 1
ATOM 1435 N N . LYS A 1 175 ? 6.508 -19.703 -17.109 1 97.69 175 LYS A N 1
ATOM 1436 C CA . LYS A 1 175 ? 7.266 -20.891 -17.469 1 97.69 175 LYS A CA 1
ATOM 1437 C C . LYS A 1 175 ? 8.742 -20.734 -17.094 1 97.69 175 LYS A C 1
ATOM 1439 O O . LYS A 1 175 ? 9.422 -21.719 -16.797 1 97.69 175 LYS A O 1
ATOM 1444 N N . ASP A 1 176 ? 9.289 -19.516 -17.094 1 97.75 176 ASP A N 1
ATOM 1445 C CA . ASP A 1 176 ? 10.711 -19.297 -16.844 1 97.75 176 ASP A CA 1
ATOM 1446 C C . ASP A 1 176 ? 10.945 -18.984 -15.367 1 97.75 176 ASP A C 1
ATOM 1448 O O . ASP A 1 176 ? 12.07 -18.672 -14.969 1 97.75 176 ASP A O 1
ATOM 1452 N N . PHE A 1 177 ? 9.961 -19.031 -14.562 1 98.62 177 PHE A N 1
ATOM 1453 C CA . PHE A 1 177 ? 10.023 -18.703 -13.141 1 98.62 177 PHE A CA 1
ATOM 1454 C C . PHE A 1 177 ? 9.539 -19.859 -12.297 1 98.62 177 PHE A C 1
ATOM 1456 O O . PHE A 1 177 ? 8.406 -19.859 -11.805 1 98.62 177 PHE A O 1
ATOM 1463 N N . SER A 1 1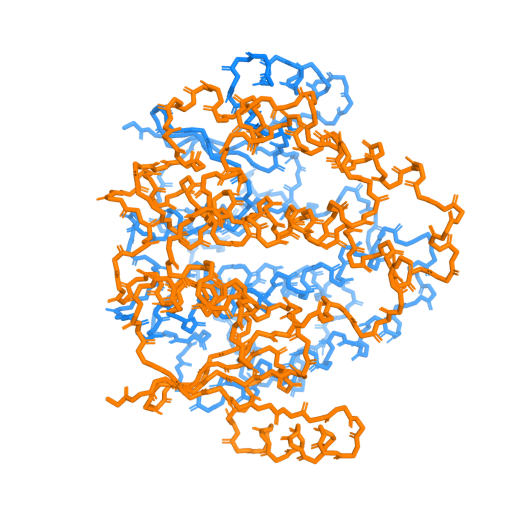78 ? 10.414 -20.766 -12.023 1 98.25 178 SER A N 1
ATOM 1464 C CA . SER A 1 178 ? 10.039 -22.062 -11.453 1 98.25 178 SER A CA 1
ATOM 1465 C C . SER A 1 178 ? 9.477 -21.906 -10.047 1 98.25 178 SER A C 1
ATOM 1467 O O . SER A 1 178 ? 8.508 -22.578 -9.68 1 98.25 178 SER A O 1
ATOM 1469 N N . HIS A 1 179 ? 10.109 -21.078 -9.195 1 98.25 179 HIS A N 1
ATOM 1470 C CA . HIS A 1 179 ? 9.602 -20.875 -7.84 1 98.25 179 HIS A CA 1
ATOM 1471 C C . HIS A 1 179 ? 8.219 -20.219 -7.859 1 98.25 179 HIS A C 1
ATOM 1473 O O . HIS A 1 179 ? 7.324 -20.641 -7.121 1 98.25 179 HIS A O 1
ATOM 1479 N N . LEU A 1 180 ? 8.086 -19.25 -8.711 1 98.44 180 LEU A N 1
ATOM 1480 C CA . LEU A 1 180 ? 6.824 -18.531 -8.82 1 98.44 180 LEU A CA 1
ATOM 1481 C C . LEU A 1 180 ? 5.73 -19.422 -9.383 1 98.44 180 LEU A C 1
ATOM 1483 O O . LEU A 1 180 ? 4.582 -19.375 -8.938 1 98.44 180 LEU A O 1
ATOM 1487 N N . GLU A 1 181 ? 6.09 -20.203 -10.375 1 98.5 181 GLU A N 1
ATOM 1488 C CA . GLU A 1 181 ? 5.129 -21.141 -10.961 1 98.5 181 GLU A CA 1
ATOM 1489 C C . GLU A 1 181 ? 4.695 -22.188 -9.945 1 98.5 181 GLU A C 1
ATOM 1491 O O . GLU A 1 181 ? 3.516 -22.531 -9.859 1 98.5 181 GLU A O 1
ATOM 1496 N N . SER A 1 182 ? 5.648 -22.688 -9.242 1 98.38 182 SER A N 1
ATOM 1497 C CA . SER A 1 182 ? 5.332 -23.656 -8.195 1 98.38 182 SER A CA 1
ATOM 1498 C C . SER A 1 182 ? 4.41 -23.047 -7.145 1 98.38 182 SER A C 1
ATOM 1500 O O . SER A 1 182 ? 3.455 -23.703 -6.703 1 98.38 182 SER A O 1
ATOM 1502 N N . PHE A 1 183 ? 4.695 -21.859 -6.723 1 98.62 183 PHE A N 1
ATOM 1503 C CA . PHE A 1 183 ? 3.857 -21.125 -5.781 1 98.62 183 PHE A CA 1
ATOM 1504 C C . PHE A 1 183 ? 2.439 -20.984 -6.316 1 98.62 183 PHE A C 1
ATOM 1506 O O . PHE A 1 183 ? 1.47 -21.266 -5.609 1 98.62 183 PHE A O 1
ATOM 1513 N N . TYR A 1 184 ? 2.307 -20.531 -7.582 1 98.75 184 TYR A N 1
ATOM 1514 C CA . TYR A 1 184 ? 1.005 -20.344 -8.211 1 98.75 184 TYR A CA 1
ATOM 1515 C C . TYR A 1 184 ? 0.195 -21.625 -8.203 1 98.75 184 TYR A C 1
ATOM 1517 O O . TYR A 1 184 ? -0.976 -21.625 -7.816 1 98.75 184 TYR A O 1
ATOM 1525 N N . ASN A 1 185 ? 0.812 -22.672 -8.617 1 98.62 185 ASN A N 1
ATOM 1526 C CA . ASN A 1 185 ? 0.14 -23.969 -8.672 1 98.62 185 ASN A CA 1
ATOM 1527 C C . ASN A 1 185 ? -0.258 -24.453 -7.285 1 98.62 185 ASN A C 1
ATOM 1529 O O . ASN A 1 185 ? -1.321 -25.062 -7.113 1 98.62 185 ASN A O 1
ATOM 1533 N N . LYS A 1 186 ? 0.576 -24.234 -6.336 1 98.62 186 LYS A N 1
ATOM 1534 C CA . LYS A 1 186 ? 0.292 -24.625 -4.953 1 98.62 186 LYS A CA 1
ATOM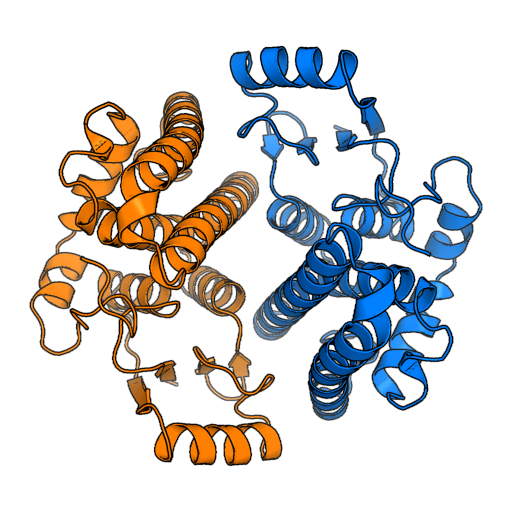 1535 C C . LYS A 1 186 ? -0.945 -23.891 -4.426 1 98.62 186 LYS A C 1
ATOM 1537 O O . LYS A 1 186 ? -1.815 -24.516 -3.811 1 98.62 186 LYS A O 1
ATOM 1542 N N . MET A 1 187 ? -0.995 -22.656 -4.648 1 98.81 187 MET A N 1
ATOM 1543 C CA . MET A 1 187 ? -2.152 -21.875 -4.219 1 98.81 187 MET A CA 1
ATOM 1544 C C . MET A 1 187 ? -3.41 -22.312 -4.957 1 98.81 187 MET A C 1
ATOM 1546 O O . MET A 1 187 ? -4.461 -22.516 -4.34 1 98.81 187 MET A O 1
ATOM 1550 N N . LYS A 1 188 ? -3.277 -22.5 -6.211 1 98.62 188 LYS A N 1
ATOM 1551 C CA . LYS A 1 188 ? -4.402 -22.844 -7.074 1 98.62 188 LYS A CA 1
ATOM 1552 C C . LYS A 1 188 ? -5.008 -24.188 -6.676 1 98.62 188 LYS A C 1
ATOM 1554 O O . LYS A 1 188 ? -6.211 -24.406 -6.832 1 98.62 188 LYS A O 1
ATOM 1559 N N . SER A 1 189 ? -4.211 -25.031 -6.164 1 98.56 189 SER A N 1
ATOM 1560 C CA . SER A 1 189 ? -4.637 -26.406 -5.902 1 98.56 189 SER A CA 1
ATOM 1561 C C . SER A 1 189 ? -5.172 -26.562 -4.48 1 98.56 189 SER A C 1
ATOM 1563 O O . SER A 1 189 ? -5.582 -27.641 -4.078 1 98.56 189 SER A O 1
ATOM 1565 N N . ARG A 1 190 ? -5.082 -25.516 -3.695 1 98.75 190 ARG A N 1
ATOM 1566 C CA . ARG A 1 190 ? -5.629 -25.609 -2.344 1 98.75 190 ARG A CA 1
ATOM 1567 C C . ARG A 1 190 ? -7.109 -25.969 -2.377 1 98.75 190 ARG A C 1
ATOM 1569 O O . ARG A 1 190 ? -7.891 -25.344 -3.096 1 98.75 190 ARG A O 1
ATOM 1576 N N . PRO A 1 191 ? -7.562 -26.875 -1.603 1 98.75 191 PRO A N 1
ATOM 1577 C CA . PRO A 1 191 ? -8.914 -27.438 -1.724 1 98.75 191 PRO A CA 1
ATOM 1578 C C . PRO A 1 191 ? -10 -26.391 -1.559 1 98.75 191 PRO A C 1
ATOM 1580 O O . PRO A 1 191 ? -10.984 -26.391 -2.303 1 98.75 191 PRO A O 1
ATOM 1583 N N . ASN A 1 192 ? -9.859 -25.531 -0.621 1 98.81 192 ASN A N 1
ATOM 1584 C CA . ASN A 1 192 ? -10.898 -24.531 -0.373 1 98.81 192 ASN A CA 1
ATOM 1585 C C . ASN A 1 192 ? -10.93 -23.469 -1.468 1 98.81 192 ASN A C 1
ATOM 1587 O O . ASN A 1 192 ? -11.977 -22.891 -1.752 1 98.81 192 ASN A O 1
ATOM 1591 N N . ILE A 1 193 ? -9.758 -23.172 -2.086 1 98.81 193 ILE A N 1
ATOM 1592 C CA . ILE A 1 193 ? -9.719 -22.234 -3.211 1 98.81 193 ILE A CA 1
ATOM 1593 C C . ILE A 1 193 ? -10.375 -22.875 -4.434 1 98.81 193 ILE A C 1
ATOM 1595 O O . ILE A 1 193 ? -11.148 -22.234 -5.141 1 98.81 193 ILE A O 1
ATOM 1599 N N . VAL A 1 194 ? -10.094 -24.125 -4.676 1 98.81 194 VAL A N 1
ATOM 1600 C CA . VAL A 1 194 ? -10.719 -24.859 -5.773 1 98.81 194 VAL A CA 1
ATOM 1601 C C . VAL A 1 194 ? -12.234 -24.844 -5.602 1 98.81 194 VAL A C 1
ATOM 1603 O O . VAL A 1 194 ? -12.969 -24.516 -6.535 1 98.81 194 VAL A O 1
ATOM 1606 N N . ALA A 1 195 ? -12.711 -25.188 -4.41 1 98.75 195 ALA A N 1
ATOM 1607 C CA . ALA A 1 195 ? -14.148 -25.203 -4.129 1 98.75 195 ALA A CA 1
ATOM 1608 C C . ALA A 1 195 ? -14.781 -23.844 -4.352 1 98.75 195 ALA A C 1
ATOM 1610 O O . ALA A 1 195 ? -15.867 -23.734 -4.926 1 98.75 195 ALA A O 1
ATOM 1611 N N . TYR A 1 196 ? -14.109 -22.812 -3.877 1 98.62 196 TYR A N 1
ATOM 1612 C CA . TYR A 1 196 ? -14.586 -21.438 -4.031 1 98.62 196 TYR A CA 1
ATOM 1613 C C . TYR A 1 196 ? -14.703 -21.078 -5.504 1 98.62 196 TYR A C 1
ATOM 1615 O O . TYR A 1 196 ? -15.734 -20.547 -5.938 1 98.62 196 TYR A O 1
ATOM 1623 N N . ARG A 1 197 ? -13.672 -21.406 -6.27 1 98.19 197 ARG A N 1
ATOM 1624 C CA . ARG A 1 197 ? -13.617 -21 -7.672 1 98.19 197 ARG A CA 1
ATOM 1625 C C . ARG A 1 197 ? -14.633 -21.781 -8.508 1 98.19 197 ARG A C 1
ATOM 1627 O O . ARG A 1 197 ? -14.992 -21.344 -9.602 1 98.19 197 ARG A O 1
ATOM 1634 N N . GLU A 1 198 ? -15.125 -22.859 -7.992 1 98.06 198 GLU A N 1
ATOM 1635 C CA . GLU A 1 198 ? -16.141 -23.672 -8.672 1 98.06 198 GLU A CA 1
ATOM 1636 C C . GLU A 1 198 ? -17.547 -23.297 -8.219 1 98.06 198 GLU A C 1
ATOM 1638 O O . GLU A 1 198 ? -18.531 -23.781 -8.766 1 98.06 198 GLU A O 1
ATOM 1643 N N . SER A 1 199 ? -17.609 -22.453 -7.254 1 97.94 199 SER A N 1
ATOM 1644 C CA . SER A 1 199 ? -18.906 -22.078 -6.684 1 97.94 199 SER A CA 1
ATOM 1645 C C . SER A 1 199 ? -19.5 -20.875 -7.406 1 97.94 199 SER A C 1
ATOM 1647 O O . SER A 1 199 ? -18.812 -20.234 -8.211 1 97.94 199 SER A O 1
ATOM 1649 N N . ASP A 1 200 ? -20.766 -20.5 -7.031 1 96.56 200 ASP A N 1
ATOM 1650 C CA . ASP A 1 200 ? -21.469 -19.344 -7.609 1 96.56 200 ASP A CA 1
ATOM 1651 C C . ASP A 1 200 ? -21.031 -18.047 -6.934 1 96.56 200 ASP A C 1
ATOM 1653 O O . ASP A 1 200 ? -21.422 -16.969 -7.359 1 96.56 200 ASP A O 1
ATOM 1657 N N . ARG A 1 201 ? -20.156 -18.172 -5.965 1 96.5 201 ARG A N 1
ATOM 1658 C CA . ARG A 1 201 ? -19.688 -17 -5.234 1 96.5 201 ARG A CA 1
ATOM 1659 C C . ARG A 1 201 ? -18.484 -16.359 -5.934 1 96.5 201 ARG A C 1
ATOM 1661 O O . ARG A 1 201 ? -18.125 -15.211 -5.648 1 96.5 201 ARG A O 1
ATOM 1668 N N . PHE A 1 202 ? -17.859 -17.156 -6.777 1 97.94 202 PHE A N 1
ATOM 1669 C CA . PHE A 1 202 ? -16.672 -16.688 -7.48 1 97.94 202 PHE A CA 1
ATOM 1670 C C . PHE A 1 202 ? -17.047 -15.852 -8.695 1 97.94 202 PHE A C 1
ATOM 1672 O O . PHE A 1 202 ? -17.938 -16.25 -9.469 1 97.94 202 PHE A O 1
ATOM 1679 N N . PHE A 1 203 ? -16.406 -14.703 -8.828 1 96.06 203 PHE A N 1
ATOM 1680 C CA . PHE A 1 203 ? -16.625 -13.875 -10.008 1 96.06 203 PHE A CA 1
ATOM 1681 C C . PHE A 1 203 ? -15.633 -14.234 -11.109 1 96.06 203 PHE A C 1
ATOM 1683 O O . PHE A 1 203 ? -14.414 -14.148 -10.906 1 96.06 203 PHE A O 1
ATOM 1690 N N . GLU A 1 204 ? -16.031 -14.547 -12.195 1 90.06 204 GLU A N 1
ATOM 1691 C CA . GLU A 1 204 ? -15.164 -14.953 -13.305 1 90.06 204 GLU A CA 1
ATOM 1692 C C . GLU A 1 204 ? -14.438 -13.758 -13.906 1 90.06 204 GLU A C 1
ATOM 1694 O O . GLU A 1 204 ? -13.281 -13.859 -14.305 1 90.06 204 GLU A O 1
ATOM 1699 N N . LYS A 1 205 ? -15.188 -12.625 -13.984 1 91.06 205 LYS A N 1
ATOM 1700 C CA . LYS A 1 205 ? -14.602 -11.43 -14.594 1 91.06 205 LYS A CA 1
ATOM 1701 C C . LYS A 1 205 ? -13.609 -10.766 -13.641 1 91.06 205 LYS A C 1
ATOM 1703 O O . LYS A 1 205 ? -13.984 -10.336 -12.547 1 91.06 205 LYS A O 1
ATOM 1708 N N . PRO A 1 206 ? -12.414 -10.609 -14.078 1 90.38 206 PRO A N 1
ATOM 1709 C CA . PRO A 1 206 ? -11.414 -10.023 -13.188 1 90.38 206 PRO A CA 1
ATOM 1710 C C . PRO A 1 206 ? -11.539 -8.508 -13.07 1 90.38 206 PRO A C 1
ATOM 1712 O O . PRO A 1 206 ? -11.289 -7.941 -12 1 90.38 206 PRO A O 1
ATOM 1715 N N . VAL A 1 207 ? -11.867 -7.82 -14.242 1 89.44 207 VAL A N 1
ATOM 1716 C CA . VAL A 1 207 ? -11.961 -6.367 -14.344 1 89.44 207 VAL A CA 1
ATOM 1717 C C . VAL A 1 207 ? -13.195 -5.984 -15.156 1 89.44 207 VAL A C 1
ATOM 1719 O O . VAL A 1 207 ? -13.766 -6.82 -15.859 1 89.44 207 VAL A O 1
ATOM 1722 N N . PRO A 1 208 ? -13.578 -4.742 -15.062 1 87.62 208 PRO A N 1
ATOM 1723 C CA . PRO A 1 208 ? -14.852 -4.371 -15.695 1 87.62 208 PRO A CA 1
ATOM 1724 C C . PRO A 1 208 ? -14.734 -4.23 -17.203 1 87.62 208 PRO A C 1
ATOM 1726 O O . PRO A 1 208 ? -15.742 -4.035 -17.891 1 87.62 208 PRO A O 1
ATOM 1729 N N . VAL A 1 209 ? -13.562 -4.344 -17.734 1 85.31 209 VAL A N 1
ATOM 1730 C CA . VAL A 1 209 ? -13.359 -4.199 -19.172 1 85.31 209 VAL A CA 1
ATOM 1731 C C . VAL A 1 209 ? -12.953 -5.543 -19.766 1 85.31 209 VAL A C 1
ATOM 1733 O O . VAL A 1 209 ? -12.594 -6.473 -19.031 1 85.31 209 VAL A O 1
ATOM 1736 N N . GLU A 1 210 ? -13.172 -5.621 -21.062 1 81.75 210 GLU A N 1
ATOM 1737 C CA . GLU A 1 210 ? -12.633 -6.801 -21.75 1 81.75 210 GLU A CA 1
ATOM 1738 C C . GLU A 1 210 ? -11.109 -6.797 -21.719 1 81.75 210 GLU A C 1
ATOM 1740 O O . GLU A 1 210 ? -10.477 -5.848 -22.188 1 81.75 210 GLU A O 1
ATOM 1745 N N . ASP A 1 211 ? -10.523 -7.734 -21.203 1 76 211 ASP A N 1
ATOM 1746 C CA . ASP A 1 211 ? -9.078 -7.695 -20.984 1 76 211 ASP A CA 1
ATOM 1747 C C . ASP A 1 211 ? -8.367 -8.711 -21.859 1 76 211 ASP A C 1
ATOM 1749 O O . ASP A 1 211 ? -7.133 -8.766 -21.891 1 76 211 ASP A O 1
ATOM 1753 N N . SER A 1 212 ? -9 -9.656 -22.391 1 72.5 212 SER A N 1
ATOM 1754 C CA . SER A 1 212 ? -8.406 -10.602 -23.312 1 72.5 212 SER A CA 1
ATOM 1755 C C . SER A 1 212 ? -9.344 -10.898 -24.484 1 72.5 212 SER A C 1
ATOM 1757 O O . SER A 1 212 ? -10.555 -10.711 -24.375 1 72.5 212 SER A O 1
ATOM 1759 N N . MET B 1 1 ? 21.234 -3.988 16.891 1 63.59 1 MET B N 1
ATOM 1760 C CA . MET B 1 1 ? 21.953 -3.408 15.766 1 63.59 1 MET B CA 1
ATOM 1761 C C . MET B 1 1 ? 21.172 -2.26 15.148 1 63.59 1 MET B C 1
ATOM 1763 O O . MET B 1 1 ? 19.938 -2.211 15.258 1 63.59 1 MET B O 1
ATOM 1767 N N . THR B 1 2 ? 21.75 -1.158 14.664 1 88.94 2 THR B N 1
ATOM 1768 C CA . THR B 1 2 ? 21.25 0.127 14.188 1 88.94 2 THR B CA 1
ATOM 1769 C C . THR B 1 2 ? 20.719 0.006 12.766 1 88.94 2 THR B C 1
ATOM 1771 O O . THR B 1 2 ? 21.312 -0.69 11.93 1 88.94 2 THR B O 1
ATOM 1774 N N . TYR B 1 3 ? 19.484 0.46 12.516 1 97.56 3 TYR B N 1
ATOM 1775 C CA . TYR B 1 3 ? 18.906 0.502 11.188 1 97.56 3 TYR B CA 1
ATOM 1776 C C . TYR B 1 3 ? 19.812 1.23 10.211 1 97.56 3 TYR B C 1
ATOM 1778 O O . TYR B 1 3 ? 20.516 2.166 10.586 1 97.56 3 TYR B O 1
ATOM 1786 N N . THR B 1 4 ? 19.844 0.739 8.961 1 98.75 4 THR B N 1
ATOM 1787 C CA . THR B 1 4 ? 20.328 1.552 7.855 1 98.75 4 THR B CA 1
ATOM 1788 C C . THR B 1 4 ? 19.219 1.811 6.84 1 98.75 4 THR B C 1
ATOM 1790 O O . THR B 1 4 ? 18.641 0.871 6.289 1 98.75 4 THR B O 1
ATOM 1793 N N . LEU B 1 5 ? 18.891 3.059 6.688 1 98.81 5 LEU B N 1
ATOM 1794 C CA . LEU B 1 5 ? 17.922 3.475 5.676 1 98.81 5 LEU B CA 1
ATOM 1795 C C . LEU B 1 5 ? 18.625 4.094 4.473 1 98.81 5 LEU B C 1
ATOM 1797 O O . LEU B 1 5 ? 19.344 5.09 4.605 1 98.81 5 LEU B O 1
ATOM 1801 N N . THR B 1 6 ? 18.438 3.477 3.293 1 98.88 6 THR B N 1
ATOM 1802 C CA . THR B 1 6 ? 19.109 3.922 2.076 1 98.88 6 THR B CA 1
ATOM 1803 C C . THR B 1 6 ? 18.109 4.57 1.118 1 98.88 6 THR B C 1
ATOM 1805 O O . THR B 1 6 ? 17.062 3.992 0.818 1 98.88 6 THR B O 1
ATOM 1808 N N . TYR B 1 7 ? 18.453 5.75 0.67 1 98.75 7 TYR B N 1
ATOM 1809 C CA . TYR B 1 7 ? 17.641 6.434 -0.325 1 98.75 7 TYR B CA 1
ATOM 1810 C C . TYR B 1 7 ? 18.453 7.473 -1.083 1 98.75 7 TYR B C 1
ATOM 1812 O O . TYR B 1 7 ? 19.672 7.566 -0.901 1 98.75 7 TYR B O 1
ATOM 1820 N N . PHE B 1 8 ? 17.859 8.148 -2.051 1 98.56 8 PHE B N 1
ATOM 1821 C CA . PHE B 1 8 ? 18.453 9.234 -2.82 1 98.56 8 PHE B CA 1
ATOM 1822 C C . PHE B 1 8 ? 18.547 10.5 -1.982 1 98.56 8 PHE B C 1
ATOM 1824 O O . PHE B 1 8 ? 17.922 10.594 -0.922 1 98.56 8 PHE B O 1
ATOM 1831 N N . PRO B 1 9 ? 19.328 11.469 -2.408 1 97.56 9 PRO B N 1
ATOM 1832 C CA . PRO B 1 9 ? 19.453 12.719 -1.65 1 97.56 9 PRO B CA 1
ATOM 1833 C C . PRO B 1 9 ? 18.25 13.633 -1.821 1 97.56 9 PRO B C 1
ATOM 1835 O O . PRO B 1 9 ? 18.391 14.805 -2.174 1 97.56 9 PRO B O 1
ATOM 1838 N N . ILE B 1 10 ? 17.094 13.148 -1.583 1 98.12 10 ILE B N 1
ATOM 1839 C CA . ILE B 1 10 ? 15.797 13.82 -1.61 1 98.12 10 ILE B CA 1
ATOM 1840 C C . ILE B 1 10 ? 14.891 13.234 -0.531 1 98.12 10 ILE B C 1
ATOM 1842 O O . ILE B 1 10 ? 15.219 12.219 0.081 1 98.12 10 ILE B O 1
ATOM 1846 N N . ARG B 1 11 ? 13.789 13.844 -0.228 1 98 11 ARG B N 1
ATOM 1847 C CA . ARG B 1 11 ? 12.812 13.312 0.719 1 98 11 ARG B CA 1
ATOM 1848 C C . ARG B 1 11 ? 12.141 12.062 0.168 1 98 11 ARG B C 1
ATOM 1850 O O . ARG B 1 11 ? 12.32 10.969 0.701 1 98 11 ARG B O 1
ATOM 1857 N N . GLY B 1 12 ? 11.43 12.195 -0.957 1 97.38 12 GLY B N 1
ATOM 1858 C CA . GLY B 1 12 ? 10.836 11.102 -1.704 1 97.38 12 GLY B CA 1
ATOM 1859 C C . GLY B 1 12 ? 10.086 10.117 -0.826 1 97.38 12 GLY B C 1
ATOM 1860 O O . GLY B 1 12 ? 9.453 10.508 0.156 1 97.38 12 GLY B O 1
ATOM 1861 N N . ARG B 1 13 ? 10.164 8.859 -1.149 1 98.25 13 ARG B N 1
ATOM 1862 C CA . ARG B 1 13 ? 9.367 7.809 -0.533 1 98.25 13 ARG B CA 1
ATOM 1863 C C . ARG B 1 13 ? 10.023 7.305 0.75 1 98.25 13 ARG B C 1
ATOM 1865 O O . ARG B 1 13 ? 9.469 6.449 1.441 1 98.25 13 ARG B O 1
ATOM 1872 N N . ALA B 1 14 ? 11.117 7.93 1.154 1 98.62 14 ALA B N 1
ATOM 1873 C CA . ALA B 1 14 ? 11.805 7.508 2.369 1 98.62 14 ALA B CA 1
ATOM 1874 C C . ALA B 1 14 ? 11.492 8.445 3.531 1 98.62 14 ALA B C 1
ATOM 1876 O O . ALA B 1 14 ? 11.773 8.125 4.691 1 98.62 14 ALA B O 1
ATOM 1877 N N . GLU B 1 15 ? 10.938 9.57 3.197 1 98.81 15 GLU B N 1
ATOM 1878 C CA . GLU B 1 15 ? 10.914 10.648 4.184 1 98.81 15 GLU B CA 1
ATOM 1879 C C . GLU B 1 15 ? 10 10.305 5.352 1 98.81 15 GLU B C 1
ATOM 1881 O O . GLU B 1 15 ? 10.281 10.672 6.496 1 98.81 15 GLU B O 1
ATOM 1886 N N . HIS B 1 16 ? 8.883 9.672 5.09 1 98.81 16 HIS B N 1
ATOM 1887 C CA . HIS B 1 16 ? 7.977 9.359 6.191 1 98.81 16 HIS B CA 1
ATOM 1888 C C . HIS B 1 16 ? 8.648 8.445 7.211 1 98.81 16 HIS B C 1
ATOM 1890 O O . HIS B 1 16 ? 8.398 8.555 8.414 1 98.81 16 HIS B O 1
ATOM 1896 N N . ALA B 1 17 ? 9.484 7.523 6.742 1 98.88 17 ALA B N 1
ATOM 1897 C CA . ALA B 1 17 ? 10.25 6.68 7.656 1 98.88 17 ALA B CA 1
ATOM 1898 C C . ALA B 1 17 ? 11.266 7.5 8.445 1 98.88 17 ALA B C 1
ATOM 1900 O O . ALA B 1 17 ? 11.438 7.293 9.648 1 98.88 17 ALA B O 1
ATOM 1901 N N . ARG B 1 18 ? 11.945 8.453 7.77 1 98.88 18 ARG B N 1
ATOM 1902 C CA . ARG B 1 18 ? 12.875 9.336 8.453 1 98.88 18 ARG B CA 1
ATOM 1903 C C . ARG B 1 18 ? 12.172 10.133 9.547 1 98.88 18 ARG B C 1
ATOM 1905 O O . ARG B 1 18 ? 12.68 10.25 10.664 1 98.88 18 ARG B O 1
ATOM 1912 N N . LEU B 1 19 ? 11.047 10.648 9.188 1 98.94 19 LEU B N 1
ATOM 1913 C CA . LEU B 1 19 ? 10.273 11.43 10.148 1 98.94 19 LEU B CA 1
ATOM 1914 C C . LEU B 1 19 ? 9.93 10.594 11.375 1 98.94 19 LEU B C 1
ATOM 1916 O O . LEU B 1 19 ? 10.039 11.07 12.508 1 98.94 19 LEU B O 1
ATOM 1920 N N . LEU B 1 20 ? 9.461 9.359 11.18 1 98.94 20 LEU B N 1
ATOM 1921 C CA . LEU B 1 20 ? 9.133 8.469 12.281 1 98.94 20 LEU B CA 1
ATOM 1922 C C . LEU B 1 20 ? 10.352 8.227 13.172 1 98.94 20 LEU B C 1
ATOM 1924 O O . LEU B 1 20 ? 10.266 8.344 14.391 1 98.94 20 LEU B O 1
ATOM 1928 N N . LEU B 1 21 ? 11.484 7.949 12.555 1 98.88 21 LEU B N 1
ATOM 1929 C CA . LEU B 1 21 ? 12.703 7.656 13.297 1 98.88 21 LEU B CA 1
ATOM 1930 C C . LEU B 1 21 ? 13.188 8.891 14.055 1 98.88 21 LEU B C 1
ATOM 1932 O O . LEU B 1 21 ? 13.508 8.805 15.242 1 98.88 21 LEU B O 1
ATOM 1936 N N . GLU B 1 22 ? 13.18 10.008 13.391 1 98.81 22 GLU B N 1
ATOM 1937 C CA . GLU B 1 22 ? 13.688 11.25 13.961 1 98.81 22 GLU B CA 1
ATOM 1938 C C . GLU B 1 22 ? 12.789 11.727 15.102 1 98.81 22 GLU B C 1
ATOM 1940 O O . GLU B 1 22 ? 13.281 12.094 16.172 1 98.81 22 GLU B O 1
ATOM 1945 N N . ASP B 1 23 ? 11.516 11.695 14.883 1 98.88 23 ASP B N 1
ATOM 1946 C CA . ASP B 1 23 ? 10.562 12.188 15.875 1 98.88 23 ASP B CA 1
ATOM 1947 C C . ASP B 1 23 ? 10.633 11.359 17.156 1 98.88 23 ASP B C 1
ATOM 1949 O O . ASP B 1 23 ? 10.367 11.867 18.25 1 98.88 23 ASP B O 1
ATOM 1953 N N . ASN B 1 24 ? 11 10.102 17.062 1 98.75 24 ASN B N 1
ATOM 1954 C CA . ASN B 1 24 ? 11 9.203 18.219 1 98.75 24 ASN B CA 1
ATOM 1955 C C . ASN B 1 24 ? 12.422 8.922 18.703 1 98.75 24 ASN B C 1
ATOM 1957 O O . ASN B 1 24 ? 12.633 8.023 19.516 1 98.75 24 ASN B O 1
ATOM 1961 N N . LYS B 1 25 ? 13.359 9.602 18.172 1 98.19 25 LYS B N 1
ATOM 1962 C CA . LYS B 1 25 ? 14.758 9.523 18.594 1 98.19 25 LYS B CA 1
ATOM 1963 C C . LYS B 1 25 ? 15.289 8.102 18.484 1 98.19 25 LYS B C 1
ATOM 1965 O O . LYS B 1 25 ? 15.953 7.609 19.406 1 98.19 25 LYS B O 1
ATOM 1970 N N . ILE B 1 26 ? 14.93 7.484 17.469 1 98.38 26 ILE B N 1
ATOM 1971 C CA . ILE B 1 26 ? 15.445 6.148 17.156 1 98.38 26 ILE B CA 1
ATOM 1972 C C . ILE B 1 26 ? 16.688 6.262 16.281 1 98.38 26 ILE B C 1
ATOM 1974 O O . ILE B 1 26 ? 16.625 6.785 15.172 1 98.38 26 ILE B O 1
ATOM 1978 N N . PRO B 1 27 ? 17.781 5.777 16.75 1 97.88 27 PRO B N 1
ATOM 1979 C CA . PRO B 1 27 ? 19.016 5.902 15.961 1 97.88 27 PRO B CA 1
ATOM 1980 C C . PRO B 1 27 ? 18.984 5.082 14.672 1 97.88 27 PRO B C 1
ATOM 1982 O O . PRO B 1 27 ? 18.438 3.971 14.656 1 97.88 27 PRO B O 1
ATOM 1985 N N . TYR B 1 28 ? 19.562 5.664 13.609 1 98.44 28 TYR B N 1
ATOM 1986 C CA . TYR B 1 28 ? 19.703 4.969 12.336 1 98.44 28 TYR B CA 1
ATOM 1987 C C . TYR B 1 28 ? 20.812 5.578 11.5 1 98.44 28 TYR B C 1
ATOM 1989 O O . TYR B 1 28 ? 21.203 6.727 11.719 1 98.44 28 TYR B O 1
ATOM 1997 N N . ASN B 1 29 ? 21.328 4.77 10.633 1 98.12 29 ASN B N 1
ATOM 1998 C CA . ASN B 1 29 ? 22.266 5.242 9.617 1 98.12 29 ASN B CA 1
ATOM 1999 C C . ASN B 1 29 ? 21.531 5.629 8.328 1 98.12 29 ASN B C 1
ATOM 2001 O O . ASN B 1 29 ? 20.844 4.797 7.727 1 98.12 29 ASN B O 1
ATOM 2005 N N . SER B 1 30 ? 21.688 6.891 7.977 1 97.88 30 SER B N 1
ATOM 2006 C CA . SER B 1 30 ? 21.156 7.348 6.695 1 97.88 30 SER B CA 1
ATOM 2007 C C . SER B 1 30 ? 22.172 7.168 5.578 1 97.88 30 SER B C 1
ATOM 2009 O O . SER B 1 30 ? 23.188 7.879 5.531 1 97.88 30 SER B O 1
ATOM 2011 N N . GLN B 1 31 ? 21.938 6.25 4.734 1 98.12 31 GLN B N 1
ATOM 2012 C CA . GLN B 1 31 ? 22.812 6.035 3.582 1 98.12 31 GLN B CA 1
ATOM 2013 C C . GLN B 1 31 ? 22.234 6.688 2.328 1 98.12 31 GLN B C 1
ATOM 2015 O O . GLN B 1 31 ? 21.125 6.352 1.902 1 98.12 31 GLN B O 1
ATOM 2020 N N . VAL B 1 32 ? 22.984 7.582 1.755 1 98.44 32 VAL B N 1
ATOM 2021 C CA . VAL B 1 32 ? 22.547 8.297 0.562 1 98.44 32 VAL B CA 1
ATOM 2022 C C . VAL B 1 32 ? 23.25 7.727 -0.67 1 98.44 32 VAL B C 1
ATOM 2024 O O . VAL B 1 32 ? 24.469 7.547 -0.675 1 98.44 32 VAL B O 1
ATOM 2027 N N . VAL B 1 33 ? 22.516 7.355 -1.643 1 98.38 33 VAL B N 1
ATOM 2028 C CA . VAL B 1 33 ? 23.047 6.934 -2.934 1 98.38 33 VAL B CA 1
ATOM 2029 C C . VAL B 1 33 ? 22.703 7.973 -4 1 98.38 33 VAL B C 1
ATOM 2031 O O . VAL B 1 33 ? 21.531 8.359 -4.152 1 98.38 33 VAL B O 1
ATOM 2034 N N . GLN B 1 34 ? 23.688 8.438 -4.711 1 97.88 34 GLN B N 1
ATOM 2035 C CA . GLN B 1 34 ? 23.484 9.461 -5.734 1 97.88 34 GLN B CA 1
ATOM 2036 C C . GLN B 1 34 ? 22.891 8.852 -7.004 1 97.88 34 GLN B C 1
ATOM 2038 O O . GLN B 1 34 ? 23.188 7.707 -7.348 1 97.88 34 GLN B O 1
ATOM 2043 N N . PHE B 1 35 ? 22.125 9.641 -7.695 1 96.62 35 PHE B N 1
ATOM 2044 C CA . PHE B 1 35 ? 21.594 9.234 -8.992 1 96.62 35 PHE B CA 1
ATOM 2045 C C . PHE B 1 35 ? 22.719 8.977 -9.984 1 96.62 35 PHE B C 1
ATOM 2047 O O . PHE B 1 35 ? 23.859 9.391 -9.758 1 96.62 35 PHE B O 1
ATOM 2054 N N . GLY B 1 36 ? 22.422 8.266 -11.102 1 96.94 36 GLY B N 1
ATOM 2055 C CA . GLY B 1 36 ? 23.391 8.047 -12.156 1 96.94 36 GLY B CA 1
ATOM 2056 C C . GLY B 1 36 ? 24.25 6.816 -11.938 1 96.94 36 GLY B C 1
ATOM 2057 O O . GLY B 1 36 ? 23.734 5.734 -11.656 1 96.94 36 GLY B O 1
ATOM 2058 N N . ASP B 1 37 ? 25.5 6.969 -12.031 1 97.75 37 ASP B N 1
ATOM 2059 C CA . ASP B 1 37 ? 26.422 5.836 -12.047 1 97.75 37 ASP B CA 1
ATOM 2060 C C . ASP B 1 37 ? 26.469 5.156 -10.68 1 97.75 37 ASP B C 1
ATOM 2062 O O . ASP B 1 37 ? 26.547 3.928 -10.594 1 97.75 37 ASP B O 1
ATOM 2066 N N . GLU B 1 38 ? 26.438 5.922 -9.641 1 98.25 38 GLU B N 1
ATOM 2067 C CA . GLU B 1 38 ? 26.469 5.332 -8.312 1 98.25 38 GLU B CA 1
ATOM 2068 C C . GLU B 1 38 ? 25.25 4.449 -8.07 1 98.25 38 GLU B C 1
ATOM 2070 O O . GLU B 1 38 ? 25.375 3.33 -7.57 1 98.25 38 GLU B O 1
ATOM 2075 N N . TRP B 1 39 ? 24.156 4.949 -8.422 1 98.19 39 TRP B N 1
ATOM 2076 C CA . TRP B 1 39 ? 22.922 4.176 -8.281 1 98.19 39 TRP B CA 1
ATOM 2077 C C . TRP B 1 39 ? 22.969 2.922 -9.148 1 98.19 39 TRP B C 1
ATOM 2079 O O . TRP B 1 39 ? 22.609 1.832 -8.688 1 98.19 39 TRP B O 1
ATOM 2089 N N . ASN B 1 40 ? 23.391 3.094 -10.367 1 98.25 40 ASN B N 1
ATOM 2090 C CA . ASN B 1 40 ? 23.453 1.956 -11.273 1 98.25 40 ASN B CA 1
ATOM 2091 C C . ASN B 1 40 ? 24.328 0.833 -10.719 1 98.25 40 ASN B C 1
ATOM 2093 O O . ASN B 1 40 ? 23.953 -0.338 -10.781 1 98.25 40 ASN B O 1
ATOM 2097 N N . SER B 1 41 ? 25.422 1.217 -10.18 1 98.44 41 SER B N 1
ATOM 2098 C CA . SER B 1 41 ? 26.328 0.244 -9.586 1 98.44 41 SER B CA 1
ATOM 2099 C C . SER B 1 41 ? 25.75 -0.358 -8.312 1 98.44 41 SER B C 1
ATOM 2101 O O . SER B 1 41 ? 25.812 -1.572 -8.109 1 98.44 41 SER B O 1
ATOM 2103 N N . PHE B 1 42 ? 25.188 0.476 -7.512 1 98.5 42 PHE B N 1
ATOM 2104 C CA . PHE B 1 42 ? 24.594 0.04 -6.258 1 98.5 42 PHE B CA 1
ATOM 2105 C C . PHE B 1 42 ? 23.438 -0.934 -6.52 1 98.5 42 PHE B C 1
ATOM 2107 O O . PHE B 1 42 ? 23.328 -1.959 -5.848 1 98.5 42 PHE B O 1
ATOM 2114 N N . LYS B 1 43 ? 22.672 -0.615 -7.484 1 98.5 43 LYS B N 1
ATOM 2115 C CA . LYS B 1 43 ? 21.531 -1.443 -7.863 1 98.5 43 LYS B CA 1
ATOM 2116 C C . LYS B 1 43 ? 21.984 -2.824 -8.336 1 98.5 43 LYS B C 1
ATOM 2118 O O . LYS B 1 43 ? 21.438 -3.842 -7.898 1 98.5 43 LYS B O 1
ATOM 2123 N N . LYS B 1 44 ? 22.922 -2.855 -9.227 1 98.06 44 LYS B N 1
ATOM 2124 C CA . LYS B 1 44 ? 23.438 -4.113 -9.766 1 98.06 44 LYS B CA 1
ATOM 2125 C C . LYS B 1 44 ? 24 -5 -8.656 1 98.06 44 LYS B C 1
ATOM 2127 O O . LYS B 1 44 ? 23.641 -6.172 -8.547 1 98.06 44 LYS B O 1
ATOM 2132 N N . LYS B 1 45 ? 24.828 -4.453 -7.797 1 98.19 45 LYS B N 1
ATOM 2133 C CA . LYS B 1 45 ? 25.438 -5.199 -6.703 1 98.19 45 LYS B CA 1
ATOM 2134 C C . LYS B 1 45 ? 24.391 -5.672 -5.699 1 98.19 45 LYS B C 1
ATOM 2136 O O . LYS B 1 45 ? 24.469 -6.785 -5.184 1 98.19 45 LYS B O 1
ATOM 2141 N N . GLY B 1 46 ? 23.453 -4.797 -5.422 1 98.25 46 GLY B N 1
ATOM 2142 C CA . GLY B 1 46 ? 22.406 -5.109 -4.469 1 98.25 46 GLY B CA 1
ATOM 2143 C C . GLY B 1 46 ? 21.484 -6.23 -4.93 1 98.25 46 GLY B C 1
ATOM 2144 O O . GLY B 1 46 ? 21.047 -7.055 -4.125 1 98.25 46 GLY B O 1
ATOM 2145 N N . LEU B 1 47 ? 21.125 -6.195 -6.191 1 98 47 LEU B N 1
ATOM 2146 C CA . LEU B 1 47 ? 20.312 -7.27 -6.754 1 98 47 LEU B CA 1
ATOM 2147 C C . LEU B 1 47 ? 21.047 -8.602 -6.688 1 98 47 LEU B C 1
ATOM 2149 O O . LEU B 1 47 ? 20.469 -9.625 -6.312 1 98 47 LEU B O 1
ATOM 2153 N N . GLU B 1 48 ? 22.297 -8.578 -7.004 1 97.06 48 GLU B N 1
ATOM 2154 C CA . GLU B 1 48 ? 23.125 -9.781 -7 1 97.06 48 GLU B CA 1
ATOM 2155 C C . GLU B 1 48 ? 23.25 -10.359 -5.594 1 97.06 48 GLU B C 1
ATOM 2157 O O . GLU B 1 48 ? 23.172 -11.57 -5.398 1 97.06 48 GLU B O 1
ATOM 2162 N N . SER B 1 49 ? 23.422 -9.516 -4.621 1 96.88 49 SER B N 1
ATOM 2163 C CA . SER B 1 49 ? 23.641 -9.961 -3.25 1 96.88 49 SER B CA 1
ATOM 2164 C C . SER B 1 49 ? 22.328 -10.266 -2.539 1 96.88 49 SER B C 1
ATOM 2166 O O . SER B 1 49 ? 22.328 -10.93 -1.498 1 96.88 49 SER B O 1
ATOM 2168 N N . GLY B 1 50 ? 21.312 -9.641 -3.049 1 96.81 50 GLY B N 1
ATOM 2169 C CA . GLY B 1 50 ? 20.031 -9.781 -2.383 1 96.81 50 GLY B CA 1
ATOM 2170 C C . GLY B 1 50 ? 19.75 -8.672 -1.385 1 96.81 50 GLY B C 1
ATOM 2171 O O . GLY B 1 50 ? 18.672 -8.609 -0.796 1 96.81 50 GLY B O 1
ATOM 2172 N N . GLU B 1 51 ? 20.656 -7.703 -1.259 1 97.38 51 GLU B N 1
ATOM 2173 C CA . GLU B 1 51 ? 20.5 -6.609 -0.306 1 97.38 51 GLU B CA 1
ATOM 2174 C C . GLU B 1 51 ? 19.453 -5.598 -0.793 1 97.38 51 GLU B C 1
ATOM 2176 O O . GLU B 1 51 ? 18.906 -4.832 0.001 1 97.38 51 GLU B O 1
ATOM 2181 N N . LEU B 1 52 ? 19.359 -5.547 -2.092 1 98.5 52 LEU B N 1
ATOM 2182 C CA . LEU B 1 52 ? 18.234 -4.852 -2.713 1 98.5 52 LEU B CA 1
ATOM 2183 C C . LEU B 1 52 ? 17.25 -5.844 -3.314 1 98.5 52 LEU B C 1
ATOM 2185 O O . LEU B 1 52 ? 17.328 -6.168 -4.5 1 98.5 52 LEU B O 1
ATOM 2189 N N . PRO B 1 53 ? 16.266 -6.203 -2.533 1 97.94 53 PRO B N 1
ATOM 2190 C CA . PRO B 1 53 ? 15.414 -7.312 -2.967 1 97.94 53 PRO B CA 1
ATOM 2191 C C . PRO B 1 53 ? 14.773 -7.074 -4.332 1 97.94 53 PRO B C 1
ATOM 2193 O O . PRO B 1 53 ? 14.586 -8.016 -5.105 1 97.94 53 PRO B O 1
ATOM 2196 N N . PHE B 1 54 ? 14.461 -5.777 -4.629 1 98.44 54 PHE B N 1
ATOM 2197 C CA . PHE B 1 54 ? 13.766 -5.488 -5.875 1 98.44 54 PHE B CA 1
ATOM 2198 C C . PHE B 1 54 ? 14.516 -4.438 -6.684 1 98.44 54 PHE B C 1
ATOM 2200 O O . PHE B 1 54 ? 13.93 -3.762 -7.531 1 98.44 54 PHE B O 1
ATOM 2207 N N . GLY B 1 55 ? 15.797 -4.227 -6.305 1 98.19 55 GLY B N 1
ATOM 2208 C CA . GLY B 1 55 ? 16.609 -3.266 -7.039 1 98.19 55 GLY B CA 1
ATOM 2209 C C . GLY B 1 55 ? 16.078 -1.849 -6.957 1 98.19 55 GLY B C 1
ATOM 2210 O O . GLY B 1 55 ? 16.156 -1.091 -7.926 1 98.19 55 GLY B O 1
ATOM 2211 N N . GLN B 1 56 ? 15.5 -1.542 -5.836 1 98.44 56 GLN B N 1
ATOM 2212 C CA . GLN B 1 56 ? 14.922 -0.22 -5.625 1 98.44 56 GLN B CA 1
ATOM 2213 C C . GLN B 1 56 ? 15.281 0.325 -4.246 1 98.44 56 GLN B C 1
ATOM 2215 O O . GLN B 1 56 ? 15.727 -0.424 -3.373 1 98.44 56 GLN B O 1
ATOM 2220 N N . VAL B 1 57 ? 15.188 1.553 -4.102 1 98.5 57 VAL B N 1
ATOM 2221 C CA . VAL B 1 57 ? 15.242 2.229 -2.809 1 98.5 57 VAL B CA 1
ATOM 2222 C C . VAL B 1 57 ? 13.969 3.039 -2.59 1 98.5 57 VAL B C 1
ATOM 2224 O O . VAL B 1 57 ? 13.297 3.422 -3.551 1 98.5 57 VAL B O 1
ATOM 2227 N N . PRO B 1 58 ? 13.5 3.232 -1.362 1 98.75 58 PRO B N 1
ATOM 2228 C CA . PRO B 1 58 ? 14.227 3.027 -0.106 1 98.75 58 PRO B CA 1
ATOM 2229 C C . PRO B 1 58 ? 14.344 1.553 0.274 1 98.75 58 PRO B C 1
ATOM 2231 O O . PRO B 1 58 ? 13.508 0.741 -0.127 1 98.75 58 PRO B O 1
ATOM 2234 N N . VAL B 1 59 ? 15.391 1.229 0.947 1 98.88 59 VAL B N 1
ATOM 2235 C CA . VAL B 1 59 ? 15.562 -0.059 1.609 1 98.88 59 VAL B CA 1
ATOM 2236 C C . VAL B 1 59 ? 16 0.158 3.057 1 98.88 59 VAL B C 1
ATOM 2238 O O . VAL B 1 59 ? 16.828 1.034 3.338 1 98.88 59 VAL B O 1
ATOM 2241 N N . LEU B 1 60 ? 15.43 -0.599 3.943 1 98.88 60 LEU B N 1
ATOM 2242 C CA . LEU B 1 60 ? 15.82 -0.636 5.348 1 98.88 60 LEU B CA 1
ATOM 2243 C C . LEU B 1 60 ? 16.531 -1.943 5.68 1 98.88 60 LEU B C 1
ATOM 2245 O O . LEU B 1 60 ? 15.992 -3.025 5.445 1 98.88 60 LEU B O 1
ATOM 2249 N N . HIS B 1 61 ? 17.734 -1.819 6.148 1 98.5 61 HIS B N 1
ATOM 2250 C CA . HIS B 1 61 ? 18.484 -2.973 6.637 1 98.5 61 HIS B CA 1
ATOM 2251 C C . HIS B 1 61 ? 18.5 -3.018 8.156 1 98.5 61 HIS B C 1
ATOM 2253 O O . HIS B 1 61 ? 18.844 -2.027 8.812 1 98.5 61 HIS B O 1
ATOM 2259 N N . ASP B 1 62 ? 18.062 -4.109 8.734 1 97.94 62 ASP B N 1
ATOM 2260 C CA . ASP B 1 62 ? 18.109 -4.41 10.156 1 97.94 62 ASP B CA 1
ATOM 2261 C C . ASP B 1 62 ? 18.641 -5.82 10.406 1 97.94 62 ASP B C 1
ATOM 2263 O O . ASP B 1 62 ? 17.891 -6.797 10.352 1 97.94 62 ASP B O 1
ATOM 2267 N N . ASP B 1 63 ? 19.875 -5.934 10.734 1 92.06 63 ASP B N 1
ATOM 2268 C CA . ASP B 1 63 ? 20.547 -7.223 10.844 1 92.06 63 ASP B CA 1
ATOM 2269 C C . ASP B 1 63 ? 20.422 -8.016 9.539 1 92.06 63 ASP B C 1
ATOM 2271 O O . ASP B 1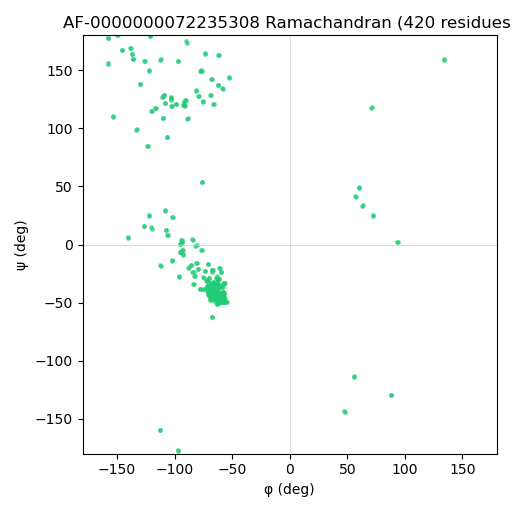 63 ? 20.953 -7.598 8.508 1 92.06 63 ASP B O 1
ATOM 2275 N N . LYS B 1 64 ? 19.75 -9.07 9.555 1 91.25 64 LYS B N 1
ATOM 2276 C CA . LYS B 1 64 ? 19.688 -9.922 8.367 1 91.25 64 LYS B CA 1
ATOM 2277 C C . LYS B 1 64 ? 18.469 -9.57 7.512 1 91.25 64 LYS B C 1
ATOM 2279 O O . LYS B 1 64 ? 18.266 -10.148 6.441 1 91.25 64 LYS B O 1
ATOM 2284 N N . LEU B 1 65 ? 17.75 -8.578 7.957 1 97.12 65 LEU B N 1
ATOM 2285 C CA . LEU B 1 65 ? 16.547 -8.18 7.223 1 97.12 65 LEU B CA 1
ATOM 2286 C C . LEU B 1 65 ? 16.875 -7.086 6.211 1 97.12 65 LEU B C 1
ATOM 2288 O O . LEU B 1 65 ? 17.422 -6.039 6.57 1 97.12 65 LEU B O 1
ATOM 2292 N N . HIS B 1 66 ? 16.594 -7.289 4.902 1 98.19 66 HIS B N 1
ATOM 2293 C CA . HIS B 1 66 ? 16.609 -6.32 3.811 1 98.19 66 HIS B CA 1
ATOM 2294 C C . HIS B 1 66 ? 15.203 -6.02 3.322 1 98.19 66 HIS B C 1
ATOM 2296 O O . HIS B 1 66 ? 14.578 -6.852 2.66 1 98.19 66 HIS B O 1
ATOM 2302 N N . LEU B 1 67 ? 14.75 -4.844 3.613 1 98.75 67 LEU B N 1
ATOM 2303 C CA . LEU B 1 67 ? 13.336 -4.551 3.422 1 98.75 67 LEU B CA 1
ATOM 2304 C C . LEU B 1 67 ? 13.141 -3.4 2.439 1 98.75 67 LEU B C 1
ATOM 2306 O O . LEU B 1 67 ? 13.57 -2.275 2.703 1 98.75 67 LEU B O 1
ATOM 2310 N N . ALA B 1 68 ? 12.531 -3.76 1.306 1 98.69 68 ALA B N 1
ATOM 2311 C CA . ALA B 1 68 ? 12.125 -2.744 0.337 1 98.69 68 ALA B CA 1
ATOM 2312 C C . ALA B 1 68 ? 10.656 -2.371 0.508 1 98.69 68 ALA B C 1
ATOM 2314 O O . ALA B 1 68 ? 9.984 -2.875 1.409 1 98.69 68 ALA B O 1
ATOM 2315 N N . GLN B 1 69 ? 10.188 -1.496 -0.35 1 98.56 69 GLN B N 1
ATOM 2316 C CA . GLN B 1 69 ? 8.812 -1.002 -0.322 1 98.56 69 GLN B CA 1
ATOM 2317 C C . GLN B 1 69 ? 8.594 -0.068 0.865 1 98.56 69 GLN B C 1
ATOM 2319 O O . GLN B 1 69 ? 8.609 -0.505 2.018 1 98.56 69 GLN B O 1
ATOM 2324 N N . SER B 1 70 ? 8.258 1.164 0.531 1 98.56 70 SER B N 1
ATOM 2325 C CA . SER B 1 70 ? 8.164 2.209 1.544 1 98.56 70 SER B CA 1
ATOM 2326 C C . SER B 1 70 ? 7.094 1.876 2.58 1 98.56 70 SER B C 1
ATOM 2328 O O . SER B 1 70 ? 7.27 2.145 3.77 1 98.56 70 SER B O 1
ATOM 2330 N N . GLY B 1 71 ? 5.973 1.253 2.143 1 98.75 71 GLY B N 1
ATOM 2331 C CA . GLY B 1 71 ? 4.926 0.871 3.076 1 98.75 71 GLY B CA 1
ATOM 2332 C C . GLY B 1 71 ? 5.348 -0.229 4.031 1 98.75 71 GLY B C 1
ATOM 2333 O O . GLY B 1 71 ? 5.008 -0.195 5.215 1 98.75 71 GLY B O 1
ATOM 2334 N N . ALA B 1 72 ? 6.086 -1.21 3.52 1 98.88 72 ALA B N 1
ATOM 2335 C CA . ALA B 1 72 ? 6.598 -2.293 4.355 1 98.88 72 ALA B CA 1
ATOM 2336 C C . ALA B 1 72 ? 7.574 -1.765 5.402 1 98.88 72 ALA B C 1
ATOM 2338 O O . ALA B 1 72 ? 7.535 -2.184 6.562 1 98.88 72 ALA B O 1
ATOM 2339 N N . ILE B 1 73 ? 8.422 -0.832 4.988 1 98.94 73 ILE B N 1
ATOM 2340 C CA . ILE B 1 73 ? 9.383 -0.214 5.891 1 98.94 73 ILE B CA 1
ATOM 2341 C C . ILE B 1 73 ? 8.648 0.527 7.004 1 98.94 73 ILE B C 1
ATOM 2343 O O . ILE B 1 73 ? 8.969 0.359 8.188 1 98.94 73 ILE B O 1
ATOM 2347 N N . ALA B 1 74 ? 7.66 1.287 6.609 1 98.88 74 ALA B N 1
ATOM 2348 C CA . ALA B 1 74 ? 6.883 2.051 7.582 1 98.88 74 ALA B CA 1
ATOM 2349 C C . ALA B 1 74 ? 6.227 1.13 8.609 1 98.88 74 ALA B C 1
ATOM 2351 O O . ALA B 1 74 ? 6.305 1.378 9.812 1 98.88 74 ALA B O 1
ATOM 2352 N N . ARG B 1 75 ? 5.617 0.086 8.172 1 98.88 75 ARG B N 1
ATOM 2353 C CA . ARG B 1 75 ? 4.883 -0.821 9.047 1 98.88 75 ARG B CA 1
ATOM 2354 C C . ARG B 1 75 ? 5.836 -1.609 9.938 1 98.88 75 ARG B C 1
ATOM 2356 O O . ARG B 1 75 ? 5.512 -1.911 11.086 1 98.88 75 ARG B O 1
ATOM 2363 N N . TYR B 1 76 ? 6.98 -1.975 9.422 1 98.88 76 TYR B N 1
ATOM 2364 C CA . TYR B 1 76 ? 7.984 -2.666 10.227 1 98.88 76 TYR B CA 1
ATOM 2365 C C . TYR B 1 76 ? 8.445 -1.798 11.391 1 98.88 76 TYR B C 1
ATOM 2367 O O . TYR B 1 76 ? 8.453 -2.242 12.539 1 98.88 76 TYR B O 1
ATOM 2375 N N . LEU B 1 77 ? 8.781 -0.572 11.086 1 98.81 77 LEU B N 1
ATOM 2376 C CA . LEU B 1 77 ? 9.195 0.357 12.133 1 98.81 77 LEU B CA 1
ATOM 2377 C C . LEU B 1 77 ? 8.07 0.593 13.133 1 98.81 77 LEU B C 1
ATOM 2379 O O . LEU B 1 77 ? 8.312 0.674 14.336 1 98.81 77 LEU B O 1
ATOM 2383 N N . ALA B 1 78 ? 6.902 0.705 12.594 1 98.75 78 ALA B N 1
ATOM 2384 C CA . ALA B 1 78 ? 5.746 0.944 13.453 1 98.75 78 ALA B CA 1
ATOM 2385 C C . ALA B 1 78 ? 5.555 -0.2 14.445 1 98.75 78 ALA B C 1
ATOM 2387 O O . ALA B 1 78 ? 5.281 0.031 15.625 1 98.75 78 ALA B O 1
ATOM 2388 N N . ARG B 1 79 ? 5.656 -1.437 13.977 1 98.06 79 ARG B N 1
ATOM 2389 C CA . ARG B 1 79 ? 5.508 -2.598 14.852 1 98.06 79 ARG B CA 1
ATOM 2390 C C . ARG B 1 79 ? 6.613 -2.639 15.898 1 98.06 79 ARG B C 1
ATOM 2392 O O . ARG B 1 79 ? 6.344 -2.867 17.078 1 98.06 79 ARG B O 1
ATOM 2399 N N . LYS B 1 80 ? 7.781 -2.375 15.508 1 97.69 80 LYS B N 1
ATOM 2400 C CA . LYS B 1 80 ? 8.953 -2.504 16.375 1 97.69 80 LYS B CA 1
ATOM 2401 C C . LYS B 1 80 ? 8.953 -1.438 17.469 1 97.69 80 LYS B C 1
ATOM 2403 O O . LYS B 1 80 ? 9.438 -1.675 18.578 1 97.69 80 LYS B O 1
ATOM 2408 N N . HIS B 1 81 ? 8.367 -0.326 17.188 1 98.19 81 HIS B N 1
ATOM 2409 C CA . HIS B 1 81 ? 8.516 0.796 18.094 1 98.19 81 HIS B CA 1
ATOM 2410 C C . HIS B 1 81 ? 7.168 1.256 18.641 1 98.19 81 HIS B C 1
ATOM 2412 O O . HIS B 1 81 ? 7.031 2.387 19.109 1 98.19 81 HIS B O 1
ATOM 2418 N N . ASN B 1 82 ? 6.152 0.437 18.453 1 97.88 82 ASN B N 1
ATOM 2419 C CA . ASN B 1 82 ? 4.82 0.686 18.984 1 97.88 82 ASN B CA 1
ATOM 2420 C C . ASN B 1 82 ? 4.23 1.986 18.453 1 97.88 82 ASN B C 1
ATOM 2422 O O . ASN B 1 82 ? 3.781 2.834 19.234 1 97.88 82 ASN B O 1
ATOM 2426 N N . LYS B 1 83 ? 4.289 2.156 17.156 1 98.75 83 LYS B N 1
ATOM 2427 C CA . LYS B 1 83 ? 3.752 3.318 16.453 1 98.75 83 LYS B CA 1
ATOM 2428 C C . LYS B 1 83 ? 2.719 2.9 15.414 1 98.75 83 LYS B C 1
ATOM 2430 O O . LYS B 1 83 ? 2.51 3.604 14.422 1 98.75 83 LYS B O 1
ATOM 2435 N N . TYR B 1 84 ? 2.115 1.721 15.672 1 98.69 84 TYR B N 1
ATOM 2436 C CA . TYR B 1 84 ? 1.175 1.178 14.695 1 98.69 84 TYR B CA 1
ATOM 2437 C C . TYR B 1 84 ? -0.26 1.536 15.07 1 98.69 84 TYR B C 1
ATOM 2439 O O . TYR B 1 84 ? -1.104 1.73 14.188 1 98.69 84 TYR B O 1
ATOM 2447 N N . GLY B 1 85 ? -0.554 1.729 16.266 1 98.19 85 GLY B N 1
ATOM 2448 C CA . GLY B 1 85 ? -1.874 1.894 16.859 1 98.19 85 GLY B CA 1
ATOM 2449 C C . GLY B 1 85 ? -2.074 1.07 18.125 1 98.19 85 GLY B C 1
ATOM 2450 O O . GLY B 1 85 ? -1.41 0.049 18.312 1 98.19 85 GLY B O 1
ATOM 2451 N N . ALA B 1 86 ? -3.008 1.394 18.969 1 97.38 86 ALA B N 1
ATOM 2452 C CA . ALA B 1 86 ? -3.141 0.858 20.312 1 97.38 86 ALA B CA 1
ATOM 2453 C C . ALA B 1 86 ? -3.859 -0.489 20.312 1 97.38 86 ALA B C 1
ATOM 2455 O O . ALA B 1 86 ? -3.711 -1.286 21.234 1 97.38 86 ALA B O 1
ATOM 2456 N N . ASP B 1 87 ? -4.66 -0.713 19.375 1 96.56 87 ASP B N 1
ATOM 2457 C CA . ASP B 1 87 ? -5.41 -1.958 19.266 1 96.56 87 ASP B CA 1
ATOM 2458 C C . ASP B 1 87 ? -5.688 -2.297 17.797 1 96.56 87 ASP B C 1
ATOM 2460 O O . ASP B 1 87 ? -5.25 -1.578 16.891 1 96.56 87 ASP B O 1
ATOM 2464 N N . ASP B 1 88 ? -6.348 -3.381 17.547 1 95.31 88 ASP B N 1
ATOM 2465 C CA . ASP B 1 88 ? -6.516 -3.895 16.188 1 95.31 88 ASP B CA 1
ATOM 2466 C C . ASP B 1 88 ? -7.352 -2.941 15.344 1 95.31 88 ASP B C 1
ATOM 2468 O O . ASP B 1 88 ? -7.137 -2.824 14.141 1 95.31 88 ASP B O 1
ATOM 2472 N N . VAL B 1 89 ? -8.281 -2.285 15.945 1 96.62 89 VAL B N 1
ATOM 2473 C CA . VAL B 1 89 ? -9.133 -1.34 15.227 1 96.62 89 VAL B CA 1
ATOM 2474 C C . VAL B 1 89 ? -8.312 -0.124 14.805 1 96.62 89 VAL B C 1
ATOM 2476 O O . VAL B 1 89 ? -8.352 0.288 13.648 1 96.62 89 VAL B O 1
ATOM 2479 N N . GLU B 1 90 ? -7.539 0.423 15.742 1 97.81 90 GLU B N 1
ATOM 2480 C CA . GLU B 1 90 ? -6.695 1.568 15.414 1 97.81 90 GLU B CA 1
ATOM 2481 C C . GLU B 1 90 ? -5.648 1.2 14.367 1 97.81 90 GLU B C 1
ATOM 2483 O O . GLU B 1 90 ? -5.352 1.996 13.469 1 97.81 90 GLU B O 1
ATOM 2488 N N . LYS B 1 91 ? -5.09 -0.008 14.539 1 98.69 91 LYS B N 1
ATOM 2489 C CA . LYS B 1 91 ? -4.117 -0.463 13.555 1 98.69 91 LYS B CA 1
ATOM 2490 C C . LYS B 1 91 ? -4.73 -0.517 12.156 1 98.69 91 LYS B C 1
ATOM 2492 O O . LYS B 1 91 ? -4.113 -0.082 11.188 1 98.69 91 LYS B O 1
ATOM 2497 N N . ALA B 1 92 ? -5.914 -0.986 12.055 1 98.75 92 ALA B N 1
ATOM 2498 C CA . ALA B 1 92 ? -6.613 -1.089 10.773 1 98.75 92 ALA B CA 1
ATOM 2499 C C . ALA B 1 92 ? -6.883 0.293 10.18 1 98.75 92 ALA B C 1
ATOM 2501 O O . ALA B 1 92 ? -6.656 0.521 8.992 1 98.75 92 ALA B O 1
ATOM 2502 N N . LEU B 1 93 ? -7.324 1.167 11.008 1 98.81 93 LEU B N 1
ATOM 2503 C CA . LEU B 1 93 ? -7.629 2.52 10.555 1 98.81 93 LEU B CA 1
ATOM 2504 C C . LEU B 1 93 ? -6.359 3.252 10.141 1 98.81 93 LEU B C 1
ATOM 2506 O O . LEU B 1 93 ? -6.371 4.023 9.18 1 98.81 93 LEU B O 1
ATOM 2510 N N . ASN B 1 94 ? -5.297 2.967 10.836 1 98.94 94 ASN B N 1
ATOM 2511 C CA . ASN B 1 94 ? -4.027 3.58 10.453 1 98.94 94 ASN B CA 1
ATOM 2512 C C . ASN B 1 94 ? -3.51 3.014 9.133 1 98.94 94 ASN B C 1
ATOM 2514 O O . ASN B 1 94 ? -2.924 3.74 8.328 1 98.94 94 ASN B O 1
ATOM 2518 N N . ASP B 1 95 ? -3.715 1.729 8.891 1 98.94 95 ASP B N 1
ATOM 2519 C CA . ASP B 1 95 ? -3.408 1.166 7.582 1 98.94 95 ASP B CA 1
ATOM 2520 C C . ASP B 1 95 ? -4.227 1.847 6.484 1 98.94 95 ASP B C 1
ATOM 2522 O O . ASP B 1 95 ? -3.701 2.16 5.414 1 98.94 95 ASP B O 1
ATOM 2526 N N . MET B 1 96 ? -5.48 2.074 6.762 1 98.88 96 MET B N 1
ATOM 2527 C CA . MET B 1 96 ? -6.371 2.717 5.801 1 98.88 96 MET B CA 1
ATOM 2528 C C . MET B 1 96 ? -5.898 4.133 5.48 1 98.88 96 MET B C 1
ATOM 2530 O O . MET B 1 96 ? -5.824 4.516 4.312 1 98.88 96 MET B O 1
ATOM 2534 N N . MET B 1 97 ? -5.527 4.828 6.477 1 98.88 97 MET B N 1
ATOM 2535 C CA . MET B 1 97 ? -5.098 6.211 6.301 1 98.88 97 MET B CA 1
ATOM 2536 C C . MET B 1 97 ? -3.734 6.277 5.617 1 98.88 97 MET B C 1
ATOM 2538 O O . MET B 1 97 ? -3.465 7.203 4.848 1 98.88 97 MET B O 1
ATOM 2542 N N . PHE B 1 98 ? -2.883 5.309 5.953 1 98.94 98 PHE B N 1
ATOM 2543 C CA . PHE B 1 98 ? -1.603 5.23 5.258 1 98.94 98 PHE B CA 1
ATOM 2544 C C . PHE B 1 98 ? -1.808 5.035 3.762 1 98.94 98 PHE B C 1
ATOM 2546 O O . PHE B 1 98 ? -1.192 5.73 2.951 1 98.94 98 PHE B O 1
ATOM 2553 N N . ASP B 1 99 ? -2.678 4.105 3.438 1 98.81 99 ASP B N 1
ATOM 2554 C CA . ASP B 1 99 ? -2.93 3.824 2.027 1 98.81 99 ASP B CA 1
ATOM 2555 C C . ASP B 1 99 ? -3.574 5.023 1.334 1 98.81 99 ASP B C 1
ATOM 2557 O O . ASP B 1 99 ? -3.301 5.289 0.161 1 98.81 99 ASP B O 1
ATOM 2561 N N . MET B 1 100 ? -4.434 5.762 2.021 1 98.81 100 MET B N 1
ATOM 2562 C CA . MET B 1 100 ? -4.965 7.012 1.484 1 98.81 100 MET B CA 1
ATOM 2563 C C . MET B 1 100 ? -3.84 8.016 1.236 1 98.81 100 MET B C 1
ATOM 2565 O O . MET B 1 100 ? -3.826 8.695 0.208 1 98.81 100 MET B O 1
ATOM 2569 N N . GLY B 1 101 ? -2.92 8.094 2.186 1 98.81 101 GLY B N 1
ATOM 2570 C CA . GLY B 1 101 ? -1.758 8.945 1.994 1 98.81 101 GLY B CA 1
ATOM 2571 C C . GLY B 1 101 ? -0.944 8.578 0.768 1 98.81 101 GLY B C 1
ATOM 2572 O O . GLY B 1 101 ? -0.491 9.461 0.031 1 98.81 101 GLY B O 1
ATOM 2573 N N . ILE B 1 102 ? -0.772 7.312 0.568 1 98.75 102 ILE B N 1
ATOM 2574 C CA . ILE B 1 102 ? -0.039 6.824 -0.595 1 98.75 102 ILE B CA 1
ATOM 2575 C C . ILE B 1 102 ? -0.78 7.215 -1.872 1 98.75 102 ILE B C 1
ATOM 2577 O O . ILE B 1 102 ? -0.159 7.617 -2.859 1 98.75 102 ILE B O 1
ATOM 2581 N N . ASP B 1 103 ? -2.115 7.09 -1.877 1 98.38 103 ASP B N 1
ATOM 2582 C CA . ASP B 1 103 ? -2.904 7.512 -3.031 1 98.38 103 ASP B CA 1
ATOM 2583 C C . ASP B 1 103 ? -2.65 8.977 -3.365 1 98.38 103 ASP B C 1
ATOM 2585 O O . ASP B 1 103 ? -2.451 9.328 -4.531 1 98.38 103 ASP B O 1
ATOM 2589 N N . ILE B 1 104 ? -2.648 9.812 -2.377 1 98.75 104 ILE B N 1
ATOM 2590 C CA . ILE B 1 104 ? -2.449 11.242 -2.57 1 98.75 104 ILE B CA 1
ATOM 2591 C C . ILE B 1 104 ? -1.016 11.508 -3.027 1 98.75 104 ILE B C 1
ATOM 2593 O O . ILE B 1 104 ? -0.784 12.312 -3.932 1 98.75 104 ILE B O 1
ATOM 2597 N N . GLN B 1 105 ? -0.079 10.812 -2.412 1 98.38 105 GLN B N 1
ATOM 2598 C CA . GLN B 1 105 ? 1.315 10.945 -2.822 1 98.38 105 GLN B CA 1
ATOM 2599 C C . GLN B 1 105 ? 1.49 10.586 -4.297 1 98.38 105 GLN B C 1
ATOM 2601 O O . GLN B 1 105 ? 2.211 11.273 -5.023 1 98.38 105 GLN B O 1
ATOM 2606 N N . ASN B 1 106 ? 0.849 9.539 -4.707 1 97.62 106 ASN B N 1
ATOM 2607 C CA . ASN B 1 106 ? 0.945 9.102 -6.098 1 97.62 106 ASN B CA 1
ATOM 2608 C C . ASN B 1 106 ? 0.342 10.133 -7.047 1 97.62 106 ASN B C 1
ATOM 2610 O O . ASN B 1 106 ? 0.82 10.305 -8.172 1 97.62 106 ASN B O 1
ATOM 2614 N N . MET B 1 107 ? -0.77 10.789 -6.633 1 97.62 107 MET B N 1
ATOM 2615 C CA . MET B 1 107 ? -1.331 11.875 -7.422 1 97.62 107 MET B CA 1
ATOM 2616 C C . MET B 1 107 ? -0.304 12.984 -7.625 1 97.62 107 MET B C 1
ATOM 2618 O O . MET B 1 107 ? -0.156 13.508 -8.734 1 97.62 107 MET B O 1
ATOM 2622 N N . TYR B 1 108 ? 0.424 13.273 -6.598 1 97.62 108 TYR B N 1
ATOM 2623 C CA . TYR B 1 108 ? 1.432 14.328 -6.66 1 97.62 108 TYR B CA 1
ATOM 2624 C C . TYR B 1 108 ? 2.578 13.938 -7.582 1 97.62 108 TYR B C 1
ATOM 2626 O O . TYR B 1 108 ? 3.004 14.727 -8.43 1 97.62 108 TYR B O 1
ATOM 2634 N N . VAL B 1 109 ? 3.07 12.711 -7.414 1 96.38 109 VAL B N 1
ATOM 2635 C CA . VAL B 1 109 ? 4.199 12.234 -8.203 1 96.38 109 VAL B CA 1
ATOM 2636 C C . VAL B 1 109 ? 3.818 12.211 -9.688 1 96.38 109 VAL B C 1
ATOM 2638 O O . VAL B 1 109 ? 4.594 12.656 -10.539 1 96.38 109 VAL B O 1
ATOM 2641 N N . LYS B 1 110 ? 2.611 11.703 -9.969 1 95.12 110 LYS B N 1
ATOM 2642 C CA . LYS B 1 110 ? 2.133 11.695 -11.344 1 95.12 110 LYS B CA 1
ATOM 2643 C C . LYS B 1 110 ? 2.076 13.109 -11.914 1 95.12 110 LYS B C 1
ATOM 2645 O O . LYS B 1 110 ? 2.445 13.336 -13.07 1 95.12 110 LYS B O 1
ATOM 2650 N N . PHE B 1 111 ? 1.634 14.039 -11.094 1 96.5 111 PHE B N 1
ATOM 2651 C CA . PHE B 1 111 ? 1.499 15.438 -11.492 1 96.5 111 PHE B CA 1
ATOM 2652 C C . PHE B 1 111 ? 2.861 16.047 -11.812 1 96.5 111 PHE B C 1
ATOM 2654 O O . PHE B 1 111 ? 3.068 16.578 -12.898 1 96.5 111 PHE B O 1
ATOM 2661 N N . ILE B 1 112 ? 3.852 15.828 -10.984 1 95.06 112 ILE B N 1
ATOM 2662 C CA . ILE B 1 112 ? 5.102 16.578 -11.109 1 95.06 112 ILE B CA 1
ATOM 2663 C C . ILE B 1 112 ? 5.953 15.969 -12.219 1 95.06 112 ILE B C 1
ATOM 2665 O O . ILE B 1 112 ? 6.82 16.641 -12.781 1 95.06 112 ILE B O 1
ATOM 2669 N N . PHE B 1 113 ? 5.738 14.758 -12.578 1 94.12 113 PHE B N 1
ATOM 2670 C CA . PHE B 1 113 ? 6.531 14.109 -13.617 1 94.12 113 PHE B CA 1
ATOM 2671 C C . PHE B 1 113 ? 5.875 14.273 -14.984 1 94.12 113 PHE B C 1
ATOM 2673 O O . PHE B 1 113 ? 6.453 13.891 -16 1 94.12 113 PHE B O 1
ATOM 2680 N N . ASP B 1 114 ? 4.676 14.797 -14.953 1 93.62 114 ASP B N 1
ATOM 2681 C CA . ASP B 1 114 ? 4.051 15.164 -16.219 1 93.62 114 ASP B CA 1
ATOM 2682 C C . ASP B 1 114 ? 4.758 16.359 -16.859 1 93.62 114 ASP B C 1
ATOM 2684 O O . ASP B 1 114 ? 4.965 17.391 -16.203 1 93.62 114 ASP B O 1
ATOM 2688 N N . GLU B 1 115 ? 5.102 16.203 -18.062 1 91.12 115 GLU B N 1
ATOM 2689 C CA . GLU B 1 115 ? 5.832 17.266 -18.75 1 91.12 115 GLU B CA 1
ATOM 2690 C C . GLU B 1 115 ? 5.035 18.562 -18.781 1 91.12 115 GLU B C 1
ATOM 2692 O O . GLU B 1 115 ? 5.609 19.656 -18.859 1 91.12 115 GLU B O 1
ATOM 2697 N N . ASN B 1 116 ? 3.744 18.516 -18.672 1 92.56 116 ASN B N 1
ATOM 2698 C CA . ASN B 1 116 ? 2.861 19.672 -18.719 1 92.56 116 ASN B CA 1
ATOM 2699 C C . ASN B 1 116 ? 2.273 20 -17.359 1 92.56 116 ASN B C 1
ATOM 2701 O O . ASN B 1 116 ? 1.163 20.531 -17.266 1 92.56 116 ASN B O 1
ATOM 2705 N N . HIS B 1 117 ? 3.012 19.672 -16.297 1 91.94 117 HIS B N 1
ATOM 2706 C CA . HIS B 1 117 ? 2.424 19.766 -14.969 1 91.94 117 HIS B CA 1
ATOM 2707 C C . HIS B 1 117 ? 2.053 21.203 -14.625 1 91.94 117 HIS B C 1
ATOM 2709 O O . HIS B 1 117 ? 1.07 21.438 -13.922 1 91.94 117 HIS B O 1
ATOM 2715 N N . LYS B 1 118 ? 2.713 22.219 -15.172 1 92.06 118 LYS B N 1
ATOM 2716 C CA . LYS B 1 118 ? 2.389 23.609 -14.859 1 92.06 118 LYS B CA 1
ATOM 2717 C C . LYS B 1 118 ? 1.005 23.984 -15.383 1 92.06 118 LYS B C 1
ATOM 2719 O O . LYS B 1 118 ? 0.256 24.703 -14.719 1 92.06 118 LYS B O 1
ATOM 2724 N N . GLN B 1 119 ? 0.681 23.375 -16.453 1 94.19 119 GLN B N 1
ATOM 2725 C CA . GLN B 1 119 ? -0.612 23.656 -17.078 1 94.19 119 GLN B CA 1
ATOM 2726 C C . GLN B 1 119 ? -1.727 22.859 -16.391 1 94.19 119 GLN B C 1
ATOM 2728 O O . GLN B 1 119 ? -2.904 23.203 -16.531 1 94.19 119 GLN B O 1
ATOM 2733 N N . LYS B 1 120 ? -1.338 21.906 -15.656 1 95.5 120 LYS B N 1
ATOM 2734 C CA . LYS B 1 120 ? -2.33 21.016 -15.062 1 95.5 120 LYS B CA 1
ATOM 2735 C C . LYS B 1 120 ? -2.467 21.266 -13.57 1 95.5 120 LYS B C 1
ATOM 2737 O O . LYS B 1 120 ? -3.102 20.484 -12.859 1 95.5 120 LYS B O 1
ATOM 2742 N N . LYS B 1 121 ? -1.9 22.359 -13.125 1 96 121 LYS B N 1
ATOM 2743 C CA . LYS B 1 121 ? -1.832 22.641 -11.695 1 96 121 LYS B CA 1
ATOM 2744 C C . LYS B 1 121 ? -3.229 22.812 -11.102 1 96 121 LYS B C 1
ATOM 2746 O O . L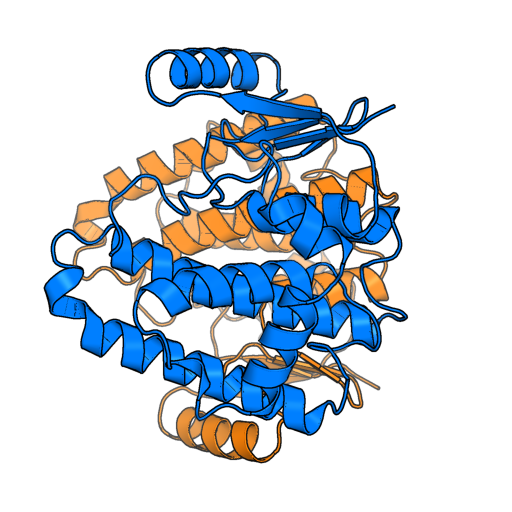YS B 1 121 ? -3.516 22.297 -10.023 1 96 121 LYS B O 1
ATOM 2751 N N . GLU B 1 122 ? -4.09 23.516 -11.75 1 96.38 122 GLU B N 1
ATOM 2752 C CA . GLU B 1 122 ? -5.438 23.75 -11.234 1 96.38 122 GLU B CA 1
ATOM 2753 C C . GLU B 1 122 ? -6.219 22.453 -11.117 1 96.38 122 GLU B C 1
ATOM 2755 O O . GLU B 1 122 ? -6.93 22.234 -10.133 1 96.38 122 GLU B O 1
ATOM 2760 N N . GLU B 1 123 ? -6.137 21.609 -12.141 1 97.25 123 GLU B N 1
ATOM 2761 C CA . GLU B 1 123 ? -6.789 20.297 -12.109 1 97.25 123 GLU B CA 1
ATOM 2762 C C . GLU B 1 123 ? -6.242 19.438 -10.977 1 97.25 123 GLU B C 1
ATOM 2764 O O . GLU B 1 123 ? -7.008 18.781 -10.266 1 97.25 123 GLU B O 1
ATOM 2769 N N . PHE B 1 124 ? -4.918 19.453 -10.836 1 97.5 124 PHE B N 1
ATOM 2770 C CA . PHE B 1 124 ? -4.262 18.719 -9.766 1 97.5 124 PHE B CA 1
ATOM 2771 C C . PHE B 1 124 ? -4.77 19.172 -8.406 1 97.5 124 PHE B C 1
ATOM 2773 O O . PHE B 1 124 ? -5.145 18.359 -7.57 1 97.5 124 PHE B O 1
ATOM 2780 N N . VAL B 1 125 ? -4.836 20.453 -8.219 1 97.5 125 VAL B N 1
ATOM 2781 C CA . VAL B 1 125 ? -5.262 21.047 -6.949 1 97.5 125 VAL B CA 1
ATOM 2782 C C . VAL B 1 125 ? -6.715 20.656 -6.668 1 97.5 125 VAL B C 1
ATOM 2784 O O . VAL B 1 125 ? -7.055 20.281 -5.543 1 97.5 125 VAL B O 1
ATOM 2787 N N . LYS B 1 126 ? -7.531 20.688 -7.645 1 97.75 126 LYS B N 1
ATOM 2788 C CA . LYS B 1 126 ? -8.93 20.297 -7.496 1 97.75 126 LYS B CA 1
ATOM 2789 C C . LYS B 1 126 ? -9.047 18.828 -7.082 1 97.75 126 LYS B C 1
ATOM 2791 O O . LYS B 1 126 ? -9.797 18.5 -6.16 1 97.75 126 LYS B O 1
ATOM 2796 N N . ASP B 1 127 ? -8.273 18.031 -7.75 1 97.94 127 ASP B N 1
ATOM 2797 C CA . ASP B 1 127 ? -8.336 16.594 -7.484 1 97.94 127 ASP B CA 1
ATOM 2798 C C . ASP B 1 127 ? -7.848 16.281 -6.074 1 97.94 127 ASP B C 1
ATOM 2800 O O . ASP B 1 127 ? -8.469 15.484 -5.363 1 97.94 127 ASP B O 1
ATOM 2804 N N . VAL B 1 128 ? -6.762 16.875 -5.695 1 98.25 128 VAL B N 1
ATOM 2805 C CA . VAL B 1 128 ? -6.195 16.578 -4.383 1 98.25 128 VAL B CA 1
ATOM 2806 C C . VAL B 1 128 ? -7.113 17.125 -3.289 1 98.25 128 VAL B C 1
ATOM 2808 O O . VAL B 1 128 ? -7.246 16.516 -2.225 1 98.25 128 VAL B O 1
ATOM 2811 N N . LYS B 1 129 ? -7.754 18.234 -3.494 1 98.5 129 LYS B N 1
ATOM 2812 C CA . LYS B 1 129 ? -8.703 18.766 -2.523 1 98.5 129 LYS B CA 1
ATOM 2813 C C . LYS B 1 129 ? -9.875 17.812 -2.314 1 98.5 129 LYS B C 1
ATOM 2815 O O . LYS B 1 129 ? -10.406 17.719 -1.21 1 98.5 129 LYS B O 1
ATOM 2820 N N . GLY B 1 130 ? -10.258 17.125 -3.402 1 98.5 130 GLY B N 1
ATOM 2821 C CA . GLY B 1 130 ? -11.25 16.078 -3.244 1 98.5 130 GLY B CA 1
ATOM 2822 C C . GLY B 1 130 ? -10.836 15 -2.256 1 98.5 130 GLY B C 1
ATOM 2823 O O . GLY B 1 130 ? -11.648 14.555 -1.436 1 98.5 130 GLY B O 1
ATOM 2824 N N . LYS B 1 131 ? -9.602 14.617 -2.336 1 98.75 131 LYS B N 1
ATOM 2825 C CA . LYS B 1 131 ? -9.078 13.633 -1.393 1 98.75 131 LYS B CA 1
ATOM 2826 C C . LYS B 1 131 ? -8.984 14.219 0.014 1 98.75 131 LYS B C 1
ATOM 2828 O O . LYS B 1 131 ? -9.297 13.539 0.996 1 98.75 131 LYS B O 1
ATOM 2833 N N . PHE B 1 132 ? -8.531 15.477 0.12 1 98.81 132 PHE B N 1
ATOM 2834 C CA . PHE B 1 132 ? -8.445 16.141 1.412 1 98.81 132 PHE B CA 1
ATOM 2835 C C . PHE B 1 132 ? -9.812 16.188 2.088 1 98.81 132 PHE B C 1
ATOM 2837 O O . PHE B 1 132 ? -9.906 16.047 3.307 1 98.81 132 PHE B O 1
ATOM 2844 N N . ASP B 1 133 ? -10.844 16.375 1.305 1 98.62 133 ASP B N 1
ATOM 2845 C CA . ASP B 1 133 ? -12.195 16.438 1.849 1 98.62 133 ASP B CA 1
ATOM 2846 C C . ASP B 1 133 ? -12.578 15.102 2.492 1 98.62 133 ASP B C 1
ATOM 2848 O O . ASP B 1 133 ? -13.219 15.078 3.547 1 98.62 133 ASP B O 1
ATOM 2852 N N . LEU B 1 134 ? -12.25 14.039 1.861 1 98.62 134 LEU B N 1
ATOM 2853 C CA . LEU B 1 134 ? -12.523 12.711 2.402 1 98.62 134 LEU B CA 1
ATOM 2854 C C . LEU B 1 134 ? -11.789 12.5 3.727 1 98.62 134 LEU B C 1
ATOM 2856 O O . LEU B 1 134 ? -12.375 12 4.688 1 98.62 134 LEU B O 1
ATOM 2860 N N . VAL B 1 135 ? -10.516 12.906 3.775 1 98.75 135 VAL B N 1
ATOM 2861 C CA . VAL B 1 135 ? -9.719 12.766 4.988 1 98.75 135 VAL B CA 1
ATOM 2862 C C . VAL B 1 135 ? -10.305 13.641 6.094 1 98.75 135 VAL B C 1
ATOM 2864 O O . VAL B 1 135 ? -10.414 13.211 7.246 1 98.75 135 VAL B O 1
ATOM 2867 N N . GLU B 1 136 ? -10.656 14.852 5.738 1 98.56 136 GLU B N 1
ATOM 2868 C CA . GLU B 1 136 ? -11.273 15.789 6.664 1 98.56 136 GLU B CA 1
ATOM 2869 C C . GLU B 1 136 ? -12.523 15.195 7.312 1 98.56 136 GLU B C 1
ATOM 2871 O O . GLU B 1 136 ? -12.68 15.242 8.531 1 98.56 136 GLU B O 1
ATOM 2876 N N . LYS B 1 137 ? -13.391 14.648 6.512 1 98.06 137 LYS B N 1
ATOM 2877 C CA . LYS B 1 137 ? -14.633 14.055 7 1 98.06 137 LYS B CA 1
ATOM 2878 C C . LYS B 1 137 ? -14.352 12.852 7.895 1 98.06 137 LYS B C 1
ATOM 2880 O O . LYS B 1 137 ? -15.016 12.664 8.922 1 98.06 137 LYS B O 1
ATOM 2885 N N . PHE B 1 138 ? -13.422 12.07 7.504 1 98.19 138 PHE B N 1
ATOM 2886 C CA . PHE B 1 138 ? -13.031 10.922 8.312 1 98.19 138 PHE B CA 1
ATOM 2887 C C . PHE B 1 138 ? -12.539 11.367 9.688 1 98.19 138 PHE B C 1
ATOM 2889 O O . PHE B 1 138 ? -12.961 10.828 10.711 1 98.19 138 PHE B O 1
ATOM 2896 N N . MET B 1 139 ? -11.609 12.352 9.703 1 98.06 139 MET B N 1
ATOM 2897 C CA . MET B 1 139 ? -11.039 12.844 10.961 1 98.06 139 MET B CA 1
ATOM 2898 C C . MET B 1 139 ? -12.133 13.406 11.867 1 98.06 139 MET B C 1
ATOM 2900 O O . MET B 1 139 ? -12.117 13.188 13.078 1 98.06 139 MET B O 1
ATOM 2904 N N . LYS B 1 140 ? -13.008 14.148 11.234 1 97.12 140 LYS B N 1
ATOM 2905 C CA . LYS B 1 140 ? -14.117 14.711 11.992 1 97.12 140 LYS B CA 1
ATOM 2906 C C . LYS B 1 140 ? -14.922 13.617 12.688 1 97.12 140 LYS B C 1
ATOM 2908 O O . LYS B 1 140 ? -15.281 13.75 13.859 1 97.12 140 LYS B O 1
ATOM 2913 N N . ARG B 1 141 ? -15.18 12.547 12.07 1 96.12 141 ARG B N 1
ATOM 2914 C CA . ARG B 1 141 ? -15.961 11.438 12.617 1 96.12 141 ARG B CA 1
ATOM 2915 C C . ARG B 1 141 ? -15.18 10.695 13.695 1 96.12 141 ARG B C 1
ATOM 2917 O O . ARG B 1 141 ? -15.766 10.242 14.688 1 96.12 141 ARG B O 1
ATOM 2924 N N . GLN B 1 142 ? -13.898 10.555 13.477 1 94.94 142 GLN B N 1
ATOM 2925 C CA . GLN B 1 142 ? -13.062 9.805 14.406 1 94.94 142 GLN B CA 1
ATOM 2926 C C . GLN B 1 142 ? -12.875 10.562 15.719 1 94.94 142 GLN B C 1
ATOM 2928 O O . GLN B 1 142 ? -12.844 9.961 16.797 1 94.94 142 GLN B O 1
ATOM 2933 N N . GLY B 1 143 ? -12.656 11.852 15.625 1 95.94 143 GLY B N 1
ATOM 2934 C CA . GLY B 1 143 ? -12.516 12.695 16.797 1 95.94 143 GLY B CA 1
ATOM 2935 C C . GLY B 1 143 ? -11.211 12.484 17.531 1 95.94 143 GLY B C 1
ATOM 2936 O O . GLY B 1 143 ? -11.148 12.609 18.766 1 95.94 143 GLY B O 1
ATOM 2937 N N . LYS B 1 144 ? -10.211 12.031 16.906 1 96.5 144 LYS B N 1
ATOM 2938 C CA . LYS B 1 144 ? -8.883 11.828 17.469 1 96.5 144 LYS B CA 1
ATOM 2939 C C . LYS B 1 144 ? -7.965 13.016 17.156 1 96.5 144 LYS B C 1
ATOM 2941 O O . LYS B 1 144 ? -8.203 13.75 16.203 1 96.5 144 LYS B O 1
ATOM 2946 N N . PRO B 1 145 ? -6.938 13.195 17.938 1 96.31 145 PRO B N 1
ATOM 2947 C CA . PRO B 1 145 ? -6.035 14.32 17.688 1 96.31 145 PRO B CA 1
ATOM 2948 C C . PRO B 1 145 ? -5.133 14.102 16.469 1 96.31 145 PRO B C 1
ATOM 2950 O O . PRO B 1 145 ? -4.582 15.062 15.93 1 96.31 145 PRO B O 1
ATOM 2953 N N . TYR B 1 146 ? -4.918 12.883 16.094 1 98.25 146 TYR B N 1
ATOM 2954 C CA . TYR B 1 146 ? -4.191 12.562 14.875 1 98.25 146 TYR B CA 1
ATOM 2955 C C . TYR B 1 146 ? -5.113 11.922 13.844 1 98.25 146 TYR B C 1
ATOM 2957 O O . TYR B 1 146 ? -6.316 12.188 13.828 1 98.25 146 TYR B O 1
ATOM 2965 N N . LEU B 1 147 ? -4.594 11.203 12.859 1 98.31 147 LEU B N 1
ATOM 2966 C CA . LEU B 1 147 ? -5.469 10.711 11.805 1 98.31 147 LEU B CA 1
ATOM 2967 C C . LEU B 1 147 ? -6.508 9.742 12.367 1 98.31 147 LEU B C 1
ATOM 2969 O O . LEU B 1 147 ? -7.703 9.898 12.109 1 98.31 147 LEU B O 1
ATOM 2973 N N . ALA B 1 148 ? -6.008 8.711 13.148 1 97.81 148 ALA B N 1
ATOM 2974 C CA . ALA B 1 148 ? -6.926 7.699 13.656 1 97.81 148 ALA B CA 1
ATOM 2975 C C . ALA B 1 148 ? -6.57 7.309 15.086 1 97.81 148 ALA B C 1
ATOM 2977 O O . ALA B 1 148 ? -7.141 6.367 15.641 1 97.81 148 ALA B O 1
ATOM 2978 N N . SER B 1 149 ? -5.613 8.008 15.664 1 98.06 149 SER B N 1
ATOM 2979 C CA . SER B 1 149 ? -5.082 7.609 16.969 1 98.06 149 SER B CA 1
ATOM 2980 C C . SER B 1 149 ? -4.859 8.82 17.859 1 98.06 149 SER B C 1
ATOM 2982 O O . SER B 1 149 ? -4.938 9.969 17.406 1 98.06 149 SER B O 1
ATOM 2984 N N . SER B 1 150 ? -4.59 8.5 19.156 1 97.69 150 SER B N 1
ATOM 2985 C CA . SER B 1 150 ? -4.34 9.562 20.141 1 97.69 150 SER B CA 1
ATOM 2986 C C . SER B 1 150 ? -2.871 9.977 20.125 1 97.69 150 SER B C 1
ATOM 2988 O O . SER B 1 150 ? -2.516 11.023 20.672 1 97.69 150 SER B O 1
ATOM 2990 N N . GLU B 1 151 ? -2.1 9.141 19.578 1 97.62 151 GLU B N 1
ATOM 2991 C CA . GLU B 1 151 ? -0.672 9.406 19.422 1 97.62 151 GLU B CA 1
ATOM 2992 C C . GLU B 1 151 ? -0.243 9.234 17.969 1 97.62 151 GLU B C 1
ATOM 2994 O O . GLU B 1 151 ? -0.897 8.523 17.188 1 97.62 151 GLU B O 1
ATOM 2999 N N . PRO B 1 152 ? 0.9 9.875 17.578 1 98.56 152 PRO B N 1
ATOM 3000 C CA . PRO B 1 152 ? 1.346 9.711 16.188 1 98.56 152 PRO B CA 1
ATOM 3001 C C . PRO B 1 152 ? 1.682 8.266 15.844 1 98.56 152 PRO B C 1
ATOM 3003 O O . PRO B 1 152 ? 2.281 7.551 16.656 1 98.56 152 PRO B O 1
ATOM 3006 N N . THR B 1 153 ? 1.264 7.883 14.711 1 98.88 153 THR B N 1
ATOM 3007 C CA . THR B 1 153 ? 1.579 6.57 14.164 1 98.88 153 THR B CA 1
ATOM 3008 C C . THR B 1 153 ? 2.297 6.703 12.82 1 98.88 153 THR B C 1
ATOM 3010 O O . THR B 1 153 ? 2.471 7.812 12.312 1 98.88 153 THR B O 1
ATOM 3013 N N . PHE B 1 154 ? 2.666 5.59 12.203 1 98.94 154 PHE B N 1
ATOM 3014 C CA . PHE B 1 154 ? 3.334 5.574 10.906 1 98.94 154 PHE B CA 1
ATOM 3015 C C . PHE B 1 154 ? 2.482 6.27 9.852 1 98.94 154 PHE B C 1
ATOM 3017 O O . PHE B 1 154 ? 3.014 6.898 8.93 1 98.94 154 PHE B O 1
ATOM 3024 N N . ALA B 1 155 ? 1.187 6.188 9.945 1 98.94 155 ALA B N 1
ATOM 3025 C CA . ALA B 1 155 ? 0.286 6.805 8.977 1 98.94 155 ALA B CA 1
ATOM 3026 C C . ALA B 1 155 ? 0.347 8.328 9.07 1 98.94 155 ALA B C 1
ATOM 3028 O O . ALA B 1 155 ? 0.248 9.023 8.055 1 98.94 155 ALA B O 1
ATOM 3029 N N . ASP B 1 156 ? 0.539 8.836 10.234 1 98.94 156 ASP B N 1
ATOM 3030 C CA . ASP B 1 156 ? 0.569 10.281 10.445 1 98.94 156 ASP B CA 1
ATOM 3031 C C . ASP B 1 156 ? 1.811 10.898 9.812 1 98.94 156 ASP B C 1
ATOM 3033 O O . ASP B 1 156 ? 1.741 11.992 9.242 1 98.94 156 ASP B O 1
ATOM 3037 N N . TYR B 1 157 ? 2.902 10.203 9.898 1 98.94 157 TYR B N 1
ATOM 3038 C CA . TYR B 1 157 ? 4.133 10.727 9.32 1 98.94 157 TYR B CA 1
ATOM 3039 C C . TYR B 1 157 ? 4.043 10.781 7.801 1 98.94 157 TYR B C 1
ATOM 3041 O O . TYR B 1 157 ? 4.527 11.727 7.176 1 98.94 157 TYR B O 1
ATOM 3049 N N . LEU B 1 158 ? 3.453 9.781 7.207 1 98.94 158 LEU B N 1
ATOM 3050 C CA . LEU B 1 158 ? 3.275 9.797 5.758 1 98.94 158 LEU B CA 1
ATOM 3051 C C . LEU B 1 158 ? 2.35 10.93 5.336 1 98.94 158 LEU B C 1
ATOM 3053 O O . LEU B 1 158 ? 2.666 11.688 4.41 1 98.94 158 LEU B O 1
ATOM 3057 N N . MET B 1 159 ? 1.203 11.039 6.023 1 98.94 159 MET B N 1
ATOM 3058 C CA . MET B 1 159 ? 0.239 12.062 5.645 1 98.94 159 MET B CA 1
ATOM 3059 C C . MET B 1 159 ? 0.828 13.461 5.84 1 98.94 159 MET B C 1
ATOM 3061 O O . MET B 1 159 ? 0.639 14.336 5 1 98.94 159 MET B O 1
ATOM 3065 N N . PHE B 1 160 ? 1.571 13.641 6.922 1 98.94 160 PHE B N 1
ATOM 3066 C CA . PHE B 1 160 ? 2.236 14.914 7.156 1 98.94 160 PHE B CA 1
ATOM 3067 C C . PHE B 1 160 ? 3.162 15.266 5.996 1 98.94 160 PHE B C 1
ATOM 3069 O O . PHE B 1 160 ? 3.109 16.375 5.465 1 98.94 160 PHE B O 1
ATOM 3076 N N . GLU B 1 161 ? 3.992 14.32 5.602 1 98.81 161 GLU B N 1
ATOM 3077 C CA . GLU B 1 161 ? 4.941 14.539 4.516 1 98.81 161 GLU B CA 1
ATOM 3078 C C . GLU B 1 161 ? 4.223 14.875 3.211 1 98.81 161 GLU B C 1
ATOM 3080 O O . GLU B 1 161 ? 4.629 15.781 2.486 1 98.81 161 GLU B O 1
ATOM 3085 N N . VAL B 1 162 ? 3.172 14.172 2.932 1 98.44 162 VAL B N 1
ATOM 3086 C CA . VAL B 1 162 ? 2.408 14.352 1.701 1 98.44 162 VAL B CA 1
ATOM 3087 C C . VAL B 1 162 ? 1.807 15.758 1.67 1 98.44 162 VAL B C 1
ATOM 3089 O O . VAL B 1 162 ? 1.906 16.453 0.662 1 98.44 162 VAL B O 1
ATOM 3092 N N . LEU B 1 163 ? 1.211 16.125 2.775 1 98.69 163 LEU B N 1
ATOM 3093 C CA . LEU B 1 163 ? 0.633 17.453 2.867 1 98.69 163 LEU B CA 1
ATOM 3094 C C . LEU B 1 163 ? 1.711 18.531 2.719 1 98.69 163 LEU B C 1
ATOM 3096 O O . LEU B 1 163 ? 1.508 19.531 2.029 1 98.69 163 LEU B O 1
ATOM 3100 N N . ASP B 1 164 ? 2.814 18.297 3.348 1 98.06 164 ASP B N 1
ATOM 3101 C CA . ASP B 1 164 ? 3.912 19.25 3.355 1 98.06 164 ASP B CA 1
ATOM 3102 C C . ASP B 1 164 ? 4.426 19.516 1.939 1 98.06 164 ASP B C 1
ATOM 3104 O O . ASP B 1 164 ? 4.684 20.656 1.566 1 98.06 164 ASP B O 1
ATOM 3108 N N . VAL B 1 165 ? 4.562 18.484 1.163 1 97.38 165 VAL B N 1
ATOM 3109 C CA . VAL B 1 165 ? 5.074 18.594 -0.198 1 97.38 165 VAL B CA 1
ATOM 3110 C C . VAL B 1 165 ? 4.027 19.25 -1.091 1 97.38 165 VAL B C 1
ATOM 3112 O O . VAL B 1 165 ? 4.359 20.109 -1.922 1 97.38 165 VAL B O 1
ATOM 3115 N N . ILE B 1 166 ? 2.785 18.906 -0.898 1 97.31 166 ILE B N 1
ATOM 3116 C CA . ILE B 1 166 ? 1.715 19.406 -1.752 1 97.31 166 ILE B CA 1
ATOM 3117 C C . ILE B 1 166 ? 1.482 20.891 -1.467 1 97.31 166 ILE B C 1
ATOM 3119 O O . ILE B 1 166 ? 1.163 21.656 -2.375 1 97.31 166 ILE B O 1
ATOM 3123 N N . LYS B 1 167 ? 1.683 21.359 -0.244 1 96.19 167 LYS B N 1
ATOM 3124 C CA . LYS B 1 167 ? 1.53 22.75 0.133 1 96.19 167 LYS B CA 1
ATOM 3125 C C . LYS B 1 167 ? 2.492 23.641 -0.651 1 96.19 167 LYS B C 1
ATOM 3127 O O . LYS B 1 167 ? 2.268 24.844 -0.779 1 96.19 167 LYS B O 1
ATOM 3132 N N . ARG B 1 168 ? 3.529 23.047 -1.176 1 93.69 168 ARG B N 1
ATOM 3133 C CA . ARG B 1 168 ? 4.473 23.797 -2.008 1 93.69 168 ARG B CA 1
ATOM 3134 C C . ARG B 1 168 ? 3.818 24.234 -3.311 1 93.69 168 ARG B C 1
ATOM 3136 O O . ARG B 1 168 ? 4.273 25.188 -3.945 1 93.69 168 ARG B O 1
ATOM 3143 N N . GLN B 1 169 ? 2.752 23.547 -3.723 1 93.75 169 GLN B N 1
ATOM 3144 C CA . GLN B 1 169 ? 2.047 23.875 -4.957 1 93.75 169 GLN B CA 1
ATOM 3145 C C . GLN B 1 169 ? 1.034 25 -4.723 1 93.75 169 GLN B C 1
ATOM 3147 O O . GLN B 1 169 ? 0.738 25.766 -5.637 1 93.75 169 GLN B O 1
ATOM 3152 N N . LYS B 1 170 ? 0.442 25.031 -3.578 1 95.06 170 LYS B N 1
ATOM 3153 C CA . LYS B 1 170 ? -0.533 26.031 -3.152 1 95.06 170 LYS B CA 1
ATOM 3154 C C . LYS B 1 170 ? -0.537 26.188 -1.634 1 95.06 170 LYS B C 1
ATOM 3156 O O . LYS B 1 170 ? -1.13 25.375 -0.924 1 95.06 170 LYS B O 1
ATOM 3161 N N . ASP B 1 171 ? -0.071 27.281 -1.167 1 94.5 171 ASP B N 1
ATOM 3162 C CA . ASP B 1 171 ? 0.238 27.484 0.245 1 94.5 171 ASP B CA 1
ATOM 3163 C C . ASP B 1 171 ? -1.021 27.391 1.104 1 94.5 171 ASP B C 1
ATOM 3165 O O . ASP B 1 171 ? -0.975 26.859 2.219 1 94.5 171 ASP B O 1
ATOM 3169 N N . ASP B 1 172 ? -2.127 27.797 0.609 1 96.75 172 ASP B N 1
ATOM 3170 C CA . ASP B 1 172 ? -3.346 27.859 1.411 1 96.75 172 ASP B CA 1
ATOM 3171 C C . ASP B 1 172 ? -4.262 26.672 1.104 1 96.75 172 ASP B C 1
ATOM 3173 O O . ASP B 1 172 ? -5.477 26.75 1.31 1 96.75 172 ASP B O 1
ATOM 3177 N N . ILE B 1 173 ? -3.758 25.594 0.619 1 97.81 173 ILE B N 1
ATOM 3178 C CA . ILE B 1 173 ? -4.555 24.484 0.091 1 97.81 173 ILE B CA 1
ATOM 3179 C C . ILE B 1 173 ? -5.34 23.828 1.224 1 97.81 173 ILE B C 1
ATOM 3181 O O . ILE B 1 173 ? -6.352 23.172 0.982 1 97.81 173 ILE B O 1
ATOM 3185 N N . LEU B 1 174 ? -4.875 24 2.477 1 98.44 174 LEU B N 1
ATOM 3186 C CA . LEU B 1 174 ? -5.512 23.312 3.6 1 98.44 174 LEU B CA 1
ATOM 3187 C C . LEU B 1 174 ? -6.535 24.219 4.277 1 98.44 174 LEU B C 1
ATOM 3189 O O . LEU B 1 174 ? -7.211 23.812 5.223 1 98.44 174 LEU B O 1
ATOM 3193 N N . LYS B 1 175 ? -6.723 25.406 3.826 1 97.69 175 LYS B N 1
ATOM 3194 C CA . LYS B 1 175 ? -7.465 26.438 4.539 1 97.69 175 LYS B CA 1
ATOM 3195 C C . LYS B 1 175 ? -8.914 26.016 4.766 1 97.69 175 LYS B C 1
ATOM 3197 O O . LYS B 1 175 ? -9.539 26.422 5.75 1 97.69 175 LYS B O 1
ATOM 3202 N N . ASP B 1 176 ? -9.5 25.203 3.891 1 97.75 176 ASP B N 1
ATOM 3203 C CA . ASP B 1 176 ? -10.898 24.812 3.996 1 97.75 176 ASP B CA 1
ATOM 3204 C C . ASP B 1 176 ? -11.055 23.5 4.746 1 97.75 176 ASP B C 1
ATOM 3206 O O . ASP B 1 176 ? -12.164 22.969 4.859 1 97.75 176 ASP B O 1
ATOM 3210 N N . PHE B 1 177 ? -10.031 22.938 5.246 1 98.62 177 PHE B N 1
ATOM 3211 C CA . PHE B 1 177 ? -10 21.656 5.941 1 98.62 177 PHE B CA 1
ATOM 3212 C C . PHE B 1 177 ? -9.422 21.812 7.344 1 98.62 177 PHE B C 1
ATOM 3214 O O . PHE B 1 177 ? -8.258 21.5 7.578 1 98.62 177 PHE B O 1
ATOM 3221 N N . SER B 1 178 ? -10.242 22.172 8.258 1 98.25 178 SER B N 1
ATOM 3222 C CA . SER B 1 178 ? -9.789 22.609 9.57 1 98.25 178 SER B CA 1
ATOM 3223 C C . SER B 1 178 ? -9.133 21.469 10.344 1 98.25 178 SER B C 1
ATOM 3225 O O . SER B 1 178 ? -8.125 21.672 11.023 1 98.25 178 SER B O 1
ATOM 3227 N N . HIS B 1 179 ? -9.727 20.266 10.328 1 98.25 179 HIS B N 1
ATOM 3228 C CA . HIS B 1 179 ? -9.133 19.141 11.031 1 98.25 179 HIS B CA 1
ATOM 3229 C C . HIS B 1 179 ? -7.781 18.766 10.43 1 98.25 179 HIS B C 1
ATOM 3231 O O . HIS B 1 179 ? -6.816 18.516 11.164 1 98.25 179 HIS B O 1
ATOM 3237 N N . LEU B 1 180 ? -7.742 18.766 9.133 1 98.44 180 LEU B N 1
ATOM 3238 C CA . LEU B 1 180 ? -6.512 18.406 8.43 1 98.44 180 LEU B CA 1
ATOM 3239 C C . LEU B 1 180 ? -5.434 19.469 8.664 1 98.44 180 LEU B C 1
ATOM 3241 O O . LEU B 1 180 ? -4.262 19.125 8.844 1 98.44 180 LEU B O 1
ATOM 3245 N N . GLU B 1 181 ? -5.828 20.719 8.609 1 98.5 181 GLU B N 1
ATOM 3246 C CA . GLU B 1 181 ? -4.879 21.797 8.852 1 98.5 181 GLU B CA 1
ATOM 3247 C C . GLU B 1 181 ? -4.344 21.75 10.281 1 98.5 181 GLU B C 1
ATOM 3249 O O . GLU B 1 181 ? -3.148 21.938 10.516 1 98.5 181 GLU B O 1
ATOM 3254 N N . SER B 1 182 ? -5.227 21.516 11.195 1 98.38 182 SER B N 1
ATOM 3255 C CA . SER B 1 182 ? -4.809 21.391 12.586 1 98.38 182 SER B CA 1
ATOM 3256 C C . SER B 1 182 ? -3.836 20.219 12.766 1 98.38 182 SER B C 1
ATOM 3258 O O . SER B 1 182 ? -2.834 20.344 13.469 1 98.38 182 SER B O 1
ATOM 3260 N N . PHE B 1 183 ? -4.137 19.109 12.164 1 98.62 183 PHE B N 1
ATOM 3261 C CA . PHE B 1 183 ? -3.262 17.938 12.18 1 98.62 183 PHE B CA 1
ATOM 3262 C C . PHE B 1 183 ? -1.888 18.297 11.617 1 98.62 183 PHE B C 1
ATOM 3264 O O . PHE B 1 183 ? -0.864 17.969 12.227 1 98.62 183 PHE B O 1
ATOM 3271 N N . TYR B 1 184 ? -1.856 18.953 10.438 1 98.75 184 TYR B N 1
ATOM 3272 C CA . TYR B 1 184 ? -0.607 19.328 9.789 1 98.75 184 TYR B CA 1
ATOM 3273 C C . TYR B 1 184 ? 0.242 20.203 10.703 1 98.75 184 TYR B C 1
ATOM 3275 O O . TYR B 1 184 ? 1.438 19.953 10.875 1 98.75 184 TYR B O 1
ATOM 3283 N N . ASN B 1 185 ? -0.365 21.188 11.258 1 98.62 185 ASN B N 1
ATOM 3284 C CA . ASN B 1 185 ? 0.342 22.109 12.148 1 98.62 185 ASN B CA 1
ATOM 3285 C C . ASN B 1 185 ? 0.85 21.391 13.398 1 98.62 185 ASN B C 1
ATOM 3287 O O . ASN B 1 185 ? 1.94 21.703 13.891 1 98.62 185 ASN B O 1
ATOM 3291 N N . LYS B 1 186 ? 0.072 20.516 13.922 1 98.62 186 LYS B N 1
ATOM 3292 C CA . LYS B 1 186 ? 0.462 19.75 15.094 1 98.62 186 LYS B CA 1
ATOM 3293 C C . LYS B 1 186 ? 1.709 18.906 14.812 1 98.62 186 LYS B C 1
ATOM 3295 O O . LYS B 1 186 ? 2.639 18.875 15.625 1 98.62 186 LYS B O 1
ATOM 3300 N N . MET B 1 187 ? 1.701 18.266 13.734 1 98.81 187 MET B N 1
ATOM 3301 C CA . MET B 1 187 ? 2.859 17.453 13.352 1 98.81 187 MET B CA 1
ATOM 3302 C C . MET B 1 187 ? 4.078 18.344 13.109 1 98.81 187 MET B C 1
ATOM 3304 O O . MET B 1 187 ? 5.172 18.047 13.586 1 98.81 187 MET B O 1
ATOM 3308 N N . LYS B 1 188 ? 3.867 19.391 12.438 1 98.62 188 LYS B N 1
ATOM 3309 C CA . LYS B 1 188 ? 4.938 20.312 12.047 1 98.62 188 LYS B CA 1
ATOM 3310 C C . LYS B 1 188 ? 5.613 20.922 13.273 1 98.62 188 LYS B C 1
ATOM 3312 O O . LYS B 1 188 ? 6.812 21.203 13.25 1 98.62 188 LYS B O 1
ATOM 3317 N N . SER B 1 189 ? 4.887 21.062 14.297 1 98.62 189 SER B N 1
ATOM 3318 C CA . SER B 1 189 ? 5.375 21.797 15.469 1 98.62 189 SER B CA 1
ATOM 3319 C C . SER B 1 189 ? 6.008 20.844 16.484 1 98.62 189 SER B C 1
ATOM 3321 O O . SER B 1 189 ? 6.477 21.281 17.531 1 98.62 189 SER B O 1
ATOM 3323 N N . ARG B 1 190 ? 5.941 19.562 16.219 1 98.75 190 ARG B N 1
ATOM 3324 C CA . ARG B 1 190 ? 6.582 18.641 17.156 1 98.75 190 ARG B CA 1
ATOM 3325 C C . ARG B 1 190 ? 8.07 18.938 17.297 1 98.75 190 ARG B C 1
ATOM 3327 O O . ARG B 1 190 ? 8.773 19.094 16.297 1 98.75 190 ARG B O 1
ATOM 3334 N N . PRO B 1 191 ? 8.602 18.969 18.453 1 98.75 191 PRO B N 1
ATOM 3335 C CA . PRO B 1 191 ? 9.953 19.469 18.703 1 98.75 191 PRO B CA 1
ATOM 3336 C C . PRO B 1 191 ? 11.023 18.688 17.938 1 98.75 191 PRO B C 1
ATOM 3338 O O . PRO B 1 191 ? 11.953 19.281 17.391 1 98.75 191 PRO B O 1
ATOM 3341 N N . ASN B 1 192 ? 10.898 17.406 17.922 1 98.81 192 ASN B N 1
ATOM 3342 C CA . ASN B 1 192 ? 11.922 16.594 17.281 1 98.81 192 ASN B CA 1
ATOM 3343 C C . ASN B 1 192 ? 11.844 16.719 15.758 1 98.81 192 ASN B C 1
ATOM 3345 O O . ASN B 1 192 ? 12.852 16.578 15.062 1 98.81 192 ASN B O 1
ATOM 3349 N N . ILE B 1 193 ? 10.625 16.938 15.195 1 98.81 193 ILE B N 1
ATOM 3350 C CA . ILE B 1 193 ? 10.477 17.172 13.758 1 98.81 193 ILE B CA 1
ATOM 3351 C C . ILE B 1 193 ? 11.07 18.531 13.391 1 98.81 193 ILE B C 1
ATOM 3353 O O . ILE B 1 193 ? 11.773 18.656 12.383 1 98.81 193 ILE B O 1
ATOM 3357 N N . VAL B 1 194 ? 10.812 19.547 14.188 1 98.81 194 VAL B N 1
ATOM 3358 C CA . VAL B 1 194 ? 11.391 20.859 13.969 1 98.81 194 VAL B CA 1
ATOM 3359 C C . VAL B 1 194 ? 12.914 20.781 13.969 1 98.81 194 VAL B C 1
ATOM 3361 O O . VAL B 1 194 ? 13.57 21.281 13.055 1 98.81 194 VAL B O 1
ATOM 3364 N N . ALA B 1 195 ? 13.484 20.109 14.969 1 98.75 195 ALA B N 1
ATOM 3365 C CA . ALA B 1 195 ? 14.938 19.953 15.078 1 98.75 195 ALA B CA 1
ATOM 3366 C C . ALA B 1 195 ? 15.508 19.234 13.859 1 98.75 195 ALA B C 1
ATOM 3368 O O . ALA B 1 195 ? 16.547 19.641 13.328 1 98.75 195 ALA B O 1
ATOM 3369 N N . TYR B 1 196 ? 14.836 18.188 13.445 1 98.62 196 TYR B N 1
ATOM 3370 C CA . TYR B 1 196 ? 15.258 17.406 12.281 1 98.62 196 TYR B CA 1
ATOM 3371 C C . TYR B 1 196 ? 15.258 18.281 11.023 1 98.62 196 TYR B C 1
ATOM 3373 O O . TYR B 1 196 ? 16.234 18.281 10.273 1 98.62 196 TYR B O 1
ATOM 3381 N N . ARG B 1 197 ? 14.188 19.031 10.844 1 98.19 197 ARG B N 1
ATOM 3382 C CA . ARG B 1 197 ? 14.023 19.812 9.625 1 98.19 197 ARG B CA 1
ATOM 3383 C C . ARG B 1 197 ? 15.008 20.984 9.586 1 98.19 197 ARG B C 1
ATOM 3385 O O . ARG B 1 197 ? 15.273 21.531 8.516 1 98.19 197 ARG B O 1
ATOM 3392 N N . GLU B 1 198 ? 15.57 21.328 10.711 1 98.06 198 GLU B N 1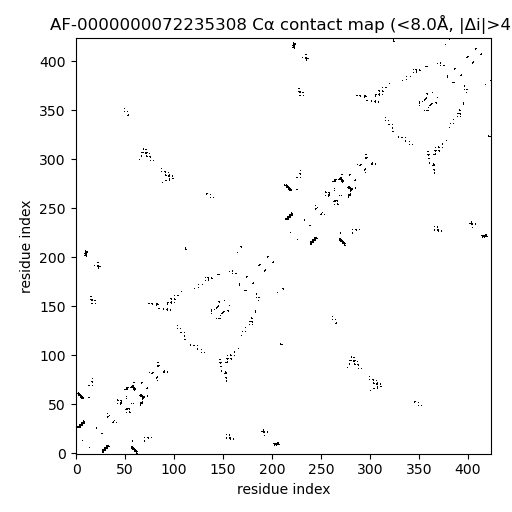
ATOM 3393 C CA . GLU B 1 198 ? 16.562 22.406 10.797 1 98.06 198 GLU B CA 1
ATOM 3394 C C . GLU B 1 198 ? 17.984 21.859 10.727 1 98.06 198 GLU B C 1
ATOM 3396 O O . GLU B 1 198 ? 18.938 22.625 10.664 1 98.06 198 GLU B O 1
ATOM 3401 N N . SER B 1 199 ? 18.078 20.578 10.734 1 97.94 199 SER B N 1
ATOM 3402 C CA . SER B 1 199 ? 19.391 19.938 10.734 1 97.94 199 SER B CA 1
ATOM 3403 C C . SER B 1 199 ? 19.891 19.703 9.32 1 97.94 199 SER B C 1
ATOM 3405 O O . SER B 1 199 ? 19.141 19.859 8.352 1 97.94 199 SER B O 1
ATOM 3407 N N . ASP B 1 200 ? 21.188 19.234 9.195 1 96.56 200 ASP B N 1
ATOM 3408 C CA . ASP B 1 200 ? 21.797 18.922 7.91 1 96.56 200 ASP B CA 1
ATOM 3409 C C . ASP B 1 200 ? 21.375 17.547 7.414 1 96.56 200 ASP B C 1
ATOM 3411 O O . ASP B 1 200 ? 21.703 17.156 6.293 1 96.56 200 ASP B O 1
ATOM 3415 N N . ARG B 1 201 ? 20.562 16.875 8.188 1 96.56 201 ARG B N 1
ATOM 3416 C CA . ARG B 1 201 ? 20.109 15.531 7.82 1 96.56 201 ARG B CA 1
ATOM 3417 C C . ARG B 1 201 ? 18.844 15.602 6.965 1 96.56 201 ARG B C 1
ATOM 3419 O O . ARG B 1 201 ? 18.469 14.617 6.324 1 96.56 201 ARG B O 1
ATOM 3426 N N . PHE B 1 202 ? 18.172 16.734 7.051 1 97.94 202 PHE B N 1
ATOM 3427 C CA . PHE B 1 202 ? 16.938 16.906 6.316 1 97.94 202 PHE B CA 1
ATOM 3428 C C . PHE B 1 202 ? 17.203 17.281 4.863 1 97.94 202 PHE B C 1
ATOM 3430 O O . PHE B 1 202 ? 18.047 18.156 4.59 1 97.94 202 PHE B O 1
ATOM 3437 N N . PHE B 1 203 ? 16.516 16.609 3.965 1 96.12 203 PHE B N 1
ATOM 3438 C CA . PHE B 1 203 ? 16.625 16.938 2.553 1 96.12 203 PHE B CA 1
ATOM 3439 C C . PHE B 1 203 ? 15.57 17.969 2.166 1 96.12 203 PHE B C 1
ATOM 3441 O O . PHE B 1 203 ? 14.375 17.734 2.322 1 96.12 203 PHE B O 1
ATOM 3448 N N . GLU B 1 204 ? 15.914 19.016 1.636 1 90.19 204 GLU B N 1
ATOM 3449 C CA . GLU B 1 204 ? 14.984 20.078 1.271 1 90.19 204 GLU B CA 1
ATOM 3450 C C . GLU B 1 204 ? 14.18 19.719 0.027 1 90.19 204 GLU B C 1
ATOM 3452 O O . GLU B 1 204 ? 13 20.047 -0.078 1 90.19 204 GLU B O 1
ATOM 3457 N N . LYS B 1 205 ? 14.883 19.062 -0.928 1 91.5 205 LYS B N 1
ATOM 3458 C CA . LYS B 1 205 ? 14.227 18.703 -2.184 1 91.5 205 LYS B CA 1
ATOM 3459 C C . LYS B 1 205 ? 13.281 17.516 -1.994 1 91.5 205 LYS B C 1
ATOM 3461 O O . LYS B 1 205 ? 13.703 16.422 -1.619 1 91.5 205 LYS B O 1
ATOM 3466 N N . PRO B 1 206 ? 12.039 17.719 -2.324 1 90.75 206 PRO B N 1
ATOM 3467 C CA . PRO B 1 206 ? 11.078 16.625 -2.105 1 90.75 206 PRO B CA 1
ATOM 3468 C C . PRO B 1 206 ? 11.164 15.539 -3.174 1 90.75 206 PRO B C 1
ATOM 3470 O O . PRO B 1 206 ? 10.977 14.359 -2.875 1 90.75 206 PRO B O 1
ATOM 3473 N N . VAL B 1 207 ? 11.398 15.977 -4.48 1 89.69 207 VAL B N 1
ATOM 3474 C CA . VAL B 1 207 ? 11.445 15.094 -5.641 1 89.69 207 VAL B CA 1
ATOM 3475 C C . VAL B 1 207 ? 12.609 15.484 -6.543 1 89.69 207 VAL B C 1
ATOM 3477 O O . VAL B 1 207 ? 13.156 16.594 -6.422 1 89.69 207 VAL B O 1
ATOM 3480 N N . PRO B 1 208 ? 12.977 14.602 -7.434 1 87.88 208 PRO B N 1
ATOM 3481 C CA . PRO B 1 208 ? 14.188 14.867 -8.211 1 87.88 208 PRO B CA 1
ATOM 3482 C C . PRO B 1 208 ? 13.969 15.898 -9.312 1 87.88 208 PRO B C 1
ATOM 3484 O O . PRO B 1 208 ? 14.914 16.297 -9.992 1 87.88 208 PRO B O 1
ATOM 3487 N N . VAL B 1 209 ? 12.766 16.328 -9.492 1 85.88 209 VAL B N 1
ATOM 3488 C CA . VAL B 1 209 ? 12.461 17.312 -10.531 1 85.88 209 VAL B CA 1
ATOM 3489 C C . VAL B 1 209 ? 12.062 18.641 -9.891 1 85.88 209 VAL B C 1
ATOM 3491 O O . VAL B 1 209 ? 11.781 18.703 -8.688 1 85.88 209 VAL B O 1
ATOM 3494 N N . GLU B 1 210 ? 12.188 19.656 -10.703 1 82 210 GLU B N 1
ATOM 3495 C CA . GLU B 1 210 ? 11.648 20.938 -10.227 1 82 210 GLU B CA 1
ATOM 3496 C C . GLU B 1 210 ? 10.133 20.891 -10.094 1 82 210 GLU B C 1
ATOM 3498 O O . GLU B 1 210 ? 9.43 20.578 -11.062 1 82 210 GLU B O 1
ATOM 3503 N N . ASP B 1 211 ? 9.633 21.109 -8.984 1 76.19 211 ASP B N 1
ATOM 3504 C CA . ASP B 1 211 ? 8.203 20.891 -8.766 1 76.19 211 ASP B CA 1
ATOM 3505 C C . ASP B 1 211 ? 7.48 22.219 -8.539 1 76.19 211 ASP B C 1
ATOM 3507 O O . ASP B 1 211 ? 6.254 22.25 -8.43 1 76.19 211 ASP B O 1
ATOM 3511 N N . SER B 1 212 ? 8.109 23.25 -8.219 1 72.25 212 SER B N 1
ATOM 3512 C CA . SER B 1 212 ? 7.484 24.562 -8.086 1 72.25 212 SER B CA 1
ATOM 3513 C C . SER B 1 212 ? 8.336 25.641 -8.734 1 72.25 212 SER B C 1
ATOM 3515 O O . SER B 1 212 ? 9.547 25.469 -8.906 1 72.25 212 SER B O 1
#

Nearest PDB structures (foldseek):
  3frc-assembly1_B  TM=8.374E-01  e=5.198E-12  Plasmodium falciparum
  2aaw-assembly1_A  TM=8.587E-01  e=1.529E-11  Plasmodium falciparum
  4zxg-assembly1_A-2  TM=8.657E-01  e=3.854E-11  Plasmodium falciparum
  3fr6-assembly1_A-2  TM=8.744E-01  e=1.709E-10  Plasmodium falciparum
  3frc-assembly1_A  TM=8.351E-01  e=7.910E-11  Plasmodium falciparum

Secondary structure (DSSP, 8-state):
--EEEEE-SS-GGGHHHHHHHHHTT--EEEEE--TTHHHHHHHHHHHHHTSSTTS-S-EEEETTEEEESHHHHHHHHHHHTT-S-SSHHHHHHHHHHHHHHHHHHHHHHHHHHSTTGGGGHHHHHHHHHHHHHHHHHHHHHH--SSSSSSS--HHHHHHHHHHHHHTTT-TTTTTT-HHHHHHHHHHHT-HHHHHHHTSTTS---SSSS---/--EEEEE-SS-GGGHHHHHHHHHTT--EEEEE--TTHHHHHHHHHHHHHTSSTTS-S-EEEETTEEEESHHHHHHHHHHHTT-S-SSHHHHHHHHHHHHHHHHHHHHHHHHHHSTTGGGGHHHHHHHHHHHHHHHHHHHHHH--SSSSSSS--HHHHHHHHHHHHHTTT-TTTTTT-HHHHHHHHHHHT-HHHHHHHTSTTS---SSSS---